Protein AF-0000000080245138 (afdb_homodimer)

Organism: Ramazzottius varieornatus (NCBI:txid947166)

Secondary structure (DSSP, 8-state):
------------------------------------------GGGGGGTTTTSSSPPEEEEEESTTT--HHHHTTTS--HHHHHHHHS-TT-EEEE---TT--HHHIIIIIGGGS-TT--EEEEE--HHHHHHTGGGGG---SSHHHHHHHHHHHHHHHHHHHHHHHHHHHTT---EEEEPPPPP---SSHHHHHHHHHHHHHHHHHHHHHHHTT--EE-HHHH--SGGGBSSSSSB-HHHHHHHHHHHHHHHHH--TTS--EEEE-/------------------------------------------GGGGGG-STTSSSPPEEEEEESTTT--HHHHTTTS--HHHHHHHHS-TT-EEEE---TT--HHHIIIIIGGGS-TT--EEEEE--HHHHHHTGGGGG---SSHHHHHHHHHHHHHHHHHHHHHHHHHHHTT---EEEEPPPPP---SSHHHHHHHHHHHHHHHHHHHHHHHTT--EE-HHHH--SGGGBSSSSSB-HHHHHHHHHHHHHHHHH--TTS--EEEE-

Structure (mmCIF, N/CA/C/O backbone):
data_AF-0000000080245138-model_v1
#
loop_
_entity.id
_entity.type
_entity.pdbx_description
1 polymer 'SGNH hydrolase-type esterase domain-containing protein'
#
loop_
_atom_site.group_PDB
_atom_site.id
_atom_site.type_symbol
_atom_site.label_atom_id
_atom_site.label_alt_id
_atom_site.label_comp_id
_atom_site.label_asym_id
_atom_site.label_entity_id
_atom_site.label_seq_id
_atom_site.pdbx_PDB_ins_code
_atom_site.Cartn_x
_atom_site.Cartn_y
_atom_site.Cartn_z
_atom_site.occupancy
_atom_site.B_iso_or_equiv
_atom_site.auth_seq_id
_atom_site.auth_comp_id
_atom_site.auth_asym_id
_atom_site.auth_atom_id
_atom_site.pdbx_PDB_model_num
ATOM 1 N N . MET A 1 1 ? -32.469 34.062 35 1 19.59 1 MET A N 1
ATOM 2 C CA . MET A 1 1 ? -31.266 34.656 35.562 1 19.59 1 MET A CA 1
ATOM 3 C C . MET A 1 1 ? -30.25 33.594 35.969 1 19.59 1 MET A C 1
ATOM 5 O O . MET A 1 1 ? -30.578 32.406 36.062 1 19.59 1 MET A O 1
ATOM 9 N N . ARG A 1 2 ? -29.219 33.875 36.938 1 19.61 2 ARG A N 1
ATOM 10 C CA . ARG A 1 2 ? -27.766 33.938 37.125 1 19.61 2 ARG A CA 1
ATOM 11 C C . ARG A 1 2 ? -27.25 32.656 37.781 1 19.61 2 ARG A C 1
ATOM 13 O O . ARG A 1 2 ? -26.078 32.312 37.625 1 19.61 2 ARG A O 1
ATOM 20 N N . THR A 1 3 ? -27.859 32.188 38.906 1 22.11 3 THR A N 1
ATOM 21 C CA . THR A 1 3 ? -26.969 31.906 40.031 1 22.11 3 THR A CA 1
ATOM 22 C C . THR A 1 3 ? -26.234 30.578 39.844 1 22.11 3 THR A C 1
ATOM 24 O O . THR A 1 3 ? -26.859 29.516 39.812 1 22.11 3 THR A O 1
ATOM 27 N N . ILE A 1 4 ? -24.984 30.641 39.281 1 21.23 4 ILE A N 1
ATOM 28 C CA . ILE A 1 4 ? -23.953 29.734 38.812 1 21.23 4 ILE A CA 1
ATOM 29 C C . ILE A 1 4 ? -23.531 28.766 39.906 1 21.23 4 ILE A C 1
ATOM 31 O O . ILE A 1 4 ? -23.469 27.562 39.688 1 21.23 4 ILE A O 1
ATOM 35 N N . VAL A 1 5 ? -22.984 29.312 41.062 1 19.42 5 VAL A N 1
ATOM 36 C CA . VAL A 1 5 ? -21.562 29.062 41.312 1 19.42 5 VAL A CA 1
ATOM 37 C C . VAL A 1 5 ? -21.375 27.641 41.844 1 19.42 5 VAL A C 1
ATOM 39 O O . VAL A 1 5 ? -20.609 26.859 41.312 1 19.42 5 VAL A O 1
ATOM 42 N N . THR A 1 6 ? -20.859 27.453 43.125 1 18.84 6 THR A N 1
ATOM 43 C CA . THR A 1 6 ? -19.5 27.297 43.656 1 18.84 6 THR A CA 1
ATOM 44 C C . THR A 1 6 ? -19.312 25.906 44.25 1 18.84 6 THR A C 1
ATOM 46 O O . THR A 1 6 ? -18.188 25.422 44.375 1 18.84 6 THR A O 1
ATOM 49 N N . LEU A 1 7 ? -20.359 25.141 44.812 1 22.25 7 LEU A N 1
ATOM 50 C CA . LEU A 1 7 ? -19.984 24.547 46.094 1 22.25 7 LEU A CA 1
ATOM 51 C C . LEU A 1 7 ? -19.141 23.281 45.875 1 22.25 7 LEU A C 1
ATOM 53 O O . LEU A 1 7 ? -19.641 22.266 45.406 1 22.25 7 LEU A O 1
ATOM 57 N N . VAL A 1 8 ? -17.828 23.469 45.219 1 21.75 8 VAL A N 1
ATOM 58 C CA . VAL A 1 8 ? -16.859 22.438 44.906 1 21.75 8 VAL A CA 1
ATOM 59 C C . VAL A 1 8 ? -16.469 21.703 46.188 1 21.75 8 VAL A C 1
ATOM 61 O O . VAL A 1 8 ? -15.922 22.297 47.125 1 21.75 8 VAL A O 1
ATOM 64 N N . SER A 1 9 ? -17.328 20.828 46.719 1 19.53 9 SER A N 1
ATOM 65 C CA . SER A 1 9 ? -17.141 20.078 47.969 1 19.53 9 SER A CA 1
ATOM 66 C C . SER A 1 9 ? -15.797 19.359 47.969 1 19.53 9 SER A C 1
ATOM 68 O O . SER A 1 9 ? -15.32 18.906 46.938 1 19.53 9 SER A O 1
ATOM 70 N N . SER A 1 10 ? -14.82 19.609 48.938 1 21.27 10 SER A N 1
ATOM 71 C CA . SER A 1 10 ? -13.508 19.375 49.531 1 21.27 10 SER A CA 1
ATOM 72 C C . SER A 1 10 ? -13.242 17.875 49.719 1 21.27 10 SER A C 1
ATOM 74 O O . SER A 1 10 ? -13.664 17.297 50.719 1 21.27 10 SER A O 1
ATOM 76 N N . ILE A 1 11 ? -13.641 16.906 48.781 1 20.81 11 ILE A N 1
ATOM 77 C CA . ILE A 1 11 ? -13.5 15.547 49.281 1 20.81 11 ILE A CA 1
ATOM 78 C C . ILE A 1 11 ? -12.023 15.25 49.531 1 20.81 11 ILE A C 1
ATOM 80 O O . ILE A 1 11 ? -11.203 15.305 48.594 1 20.81 11 ILE A O 1
ATOM 84 N N . THR A 1 12 ? -11.422 15.492 50.719 1 19.28 12 THR A N 1
ATOM 85 C CA . THR A 1 12 ? -10.125 15.328 51.34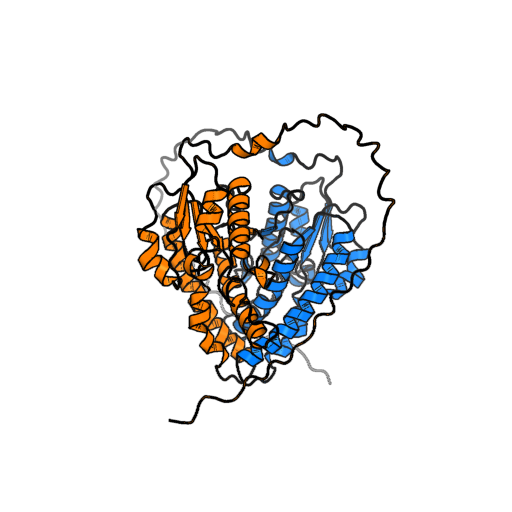4 1 19.28 12 THR A CA 1
ATOM 86 C C . THR A 1 12 ? -9.617 13.898 51.188 1 19.28 12 THR A C 1
ATOM 88 O O . THR A 1 12 ? -10.141 12.977 51.844 1 19.28 12 THR A O 1
ATOM 91 N N . ILE A 1 13 ? -9.664 13.25 50 1 20.11 13 ILE A N 1
ATOM 92 C CA . ILE A 1 13 ? -9.242 11.859 50.094 1 20.11 13 ILE A CA 1
ATOM 93 C C . ILE A 1 13 ? -7.797 11.789 50.594 1 20.11 13 ILE A C 1
ATOM 95 O O . ILE A 1 13 ? -6.898 12.359 49.969 1 20.11 13 ILE A O 1
ATOM 99 N N . THR A 1 14 ? -7.531 11.617 51.875 1 19.17 14 THR A N 1
ATOM 100 C CA . THR A 1 14 ? -6.324 11.422 52.688 1 19.17 14 THR A CA 1
ATOM 101 C C . THR A 1 14 ? -5.445 10.328 52.062 1 19.17 14 THR A C 1
ATOM 103 O O . THR A 1 14 ? -5.887 9.188 51.906 1 19.17 14 THR A O 1
ATOM 106 N N . ILE A 1 15 ? -4.418 10.719 51.281 1 20.3 15 ILE A N 1
ATOM 107 C CA . ILE A 1 15 ? -3.303 10.094 50.594 1 20.3 15 ILE A CA 1
ATOM 108 C C . ILE A 1 15 ? -2.422 9.344 51.562 1 20.3 15 ILE A C 1
ATOM 110 O O . ILE A 1 15 ? -1.829 9.945 52.469 1 20.3 15 ILE A O 1
ATOM 114 N N . ILE A 1 16 ? -2.9 8.164 52.062 1 18.8 16 ILE A N 1
ATOM 115 C CA . ILE A 1 16 ? -2.123 7.438 53.062 1 18.8 16 ILE A CA 1
ATOM 116 C C . ILE A 1 16 ? -0.726 7.148 52.531 1 18.8 16 ILE A C 1
ATOM 118 O O . ILE A 1 16 ? -0.581 6.52 51.469 1 18.8 16 ILE A O 1
ATOM 122 N N . LEU A 1 17 ? 0.324 7.871 52.906 1 19.7 17 LEU A N 1
ATOM 123 C CA . LEU A 1 17 ? 1.759 8.016 52.688 1 19.7 17 LEU A CA 1
ATOM 124 C C . LEU A 1 17 ? 2.502 6.75 53.094 1 19.7 17 LEU A C 1
ATOM 126 O O . LEU A 1 17 ? 3.732 6.695 53.031 1 19.7 17 LEU A O 1
ATOM 130 N N . SER A 1 18 ? 1.787 5.633 53.531 1 18.62 18 SER A N 1
ATOM 131 C CA . SER A 1 18 ? 2.652 4.941 54.469 1 18.62 18 SER A CA 1
ATOM 132 C C . SER A 1 18 ? 3.986 4.566 53.844 1 18.62 18 SER A C 1
ATOM 134 O O . SER A 1 18 ? 4.062 4.367 52.625 1 18.62 18 SER A O 1
ATOM 136 N N . ALA A 1 19 ? 5.133 4.57 54.625 1 20.2 19 ALA A N 1
ATOM 137 C CA . ALA A 1 19 ? 6.566 4.645 54.906 1 20.2 19 ALA A CA 1
ATOM 138 C C . ALA A 1 19 ? 7.254 3.322 54.562 1 20.2 19 ALA A C 1
ATOM 140 O O . ALA A 1 19 ? 8.43 3.125 54.906 1 20.2 19 ALA A O 1
ATOM 141 N N . PHE A 1 20 ? 6.699 2.461 53.656 1 19.83 20 PHE A N 1
ATOM 142 C CA . PHE A 1 20 ? 7.34 1.179 53.938 1 19.83 20 PHE A CA 1
ATOM 143 C C . PHE A 1 20 ? 8.836 1.256 53.656 1 19.83 20 PHE A C 1
ATOM 145 O O . PHE A 1 20 ? 9.266 1.606 52.562 1 19.83 20 PHE A O 1
ATOM 152 N N . ARG A 1 21 ? 9.688 1.228 54.688 1 17.78 21 ARG A N 1
ATOM 153 C CA . ARG A 1 21 ? 11.086 1.406 55.062 1 17.78 21 ARG A CA 1
ATOM 154 C C . ARG A 1 21 ? 11.969 0.353 54.406 1 17.78 21 ARG A C 1
ATOM 156 O O . ARG A 1 21 ? 13.18 0.529 54.281 1 17.78 21 ARG A O 1
ATOM 163 N N . SER A 1 22 ? 11.477 -0.868 54.094 1 17.98 22 SER A N 1
ATOM 164 C CA . SER A 1 22 ? 12.43 -1.864 54.562 1 17.98 22 SER A CA 1
ATOM 165 C C . SER A 1 22 ? 13.727 -1.805 53.75 1 17.98 22 SER A C 1
ATOM 167 O O . SER A 1 22 ? 13.742 -1.293 52.625 1 17.98 22 SER A O 1
ATOM 169 N N . SER A 1 23 ? 14.828 -2.686 54.156 1 18.06 23 SER A N 1
ATOM 170 C CA . SER A 1 23 ? 16.234 -2.812 54.531 1 18.06 23 SER A CA 1
ATOM 171 C C . SER A 1 23 ? 17.094 -3.043 53.281 1 18.06 23 SER A C 1
ATOM 173 O O . SER A 1 23 ? 16.734 -2.627 52.188 1 18.06 23 SER A O 1
ATOM 175 N N . ASN A 1 24 ? 17.922 -4.133 53.281 1 17.55 24 ASN A N 1
ATOM 176 C CA . ASN A 1 24 ? 19.359 -4.309 53.438 1 17.55 24 ASN A CA 1
ATOM 177 C C . ASN A 1 24 ? 20.062 -4.52 52.094 1 17.55 24 ASN A C 1
ATOM 179 O O . ASN A 1 24 ? 21.078 -3.885 51.812 1 17.55 24 ASN A O 1
ATOM 183 N N . MET A 1 25 ? 19.766 -5.688 51.5 1 18.56 25 MET A N 1
ATOM 184 C CA . MET A 1 25 ? 20.922 -6.574 51.344 1 18.56 25 MET A CA 1
ATOM 185 C C . MET A 1 25 ? 21.672 -6.305 50.062 1 18.56 25 MET A C 1
ATOM 187 O O . MET A 1 25 ? 22.859 -6.617 49.938 1 18.56 25 MET A O 1
ATOM 191 N N . LEU A 1 26 ? 20.938 -6.047 48.906 1 19.42 26 LEU A N 1
ATOM 192 C CA . LEU A 1 26 ? 21.531 -6.852 47.844 1 19.42 26 LEU A CA 1
ATOM 193 C C . LEU A 1 26 ? 22.766 -6.168 47.25 1 19.42 26 LEU A C 1
ATOM 195 O O . LEU A 1 26 ? 22.656 -5.176 46.531 1 19.42 26 LEU A O 1
ATOM 199 N N . LYS A 1 27 ? 23.75 -5.957 48.031 1 17.91 27 LYS A N 1
ATOM 200 C CA . LYS A 1 27 ? 24.906 -5.168 47.656 1 17.91 27 LYS A CA 1
ATOM 201 C C . LYS A 1 27 ? 25.594 -5.754 46.438 1 17.91 27 LYS A C 1
ATOM 203 O O . LYS A 1 27 ? 26.328 -5.055 45.719 1 17.91 27 LYS A O 1
ATOM 208 N N . GLY A 1 28 ? 25.594 -7.043 46.344 1 18.8 28 GLY A N 1
ATOM 209 C CA . GLY A 1 28 ? 26.953 -7.5 46.125 1 18.8 28 GLY A CA 1
ATOM 210 C C . GLY A 1 28 ? 27.469 -7.191 44.75 1 18.8 28 GLY A C 1
ATOM 211 O O . GLY A 1 28 ? 28.641 -6.848 44.562 1 18.8 28 GLY A O 1
ATOM 212 N N . LEU A 1 29 ? 26.672 -7.621 43.688 1 20.09 29 LEU A N 1
ATOM 213 C CA . LEU A 1 29 ? 27.453 -8.297 42.656 1 20.09 29 LEU A CA 1
ATOM 214 C C . LEU A 1 29 ? 28.094 -7.285 41.719 1 20.09 29 LEU A C 1
ATOM 216 O O . LEU A 1 29 ? 27.422 -6.734 40.844 1 20.09 29 LEU A O 1
ATOM 220 N N . ALA A 1 30 ? 28.859 -6.406 42.219 1 18.89 30 ALA A N 1
ATOM 221 C CA . ALA A 1 30 ? 29.438 -5.281 41.469 1 18.89 30 ALA A CA 1
ATOM 222 C C . ALA A 1 30 ? 30.328 -5.762 40.344 1 18.89 30 ALA A C 1
ATOM 224 O O . ALA A 1 30 ? 30.812 -4.961 39.531 1 18.89 30 ALA A O 1
ATOM 225 N N . SER A 1 31 ? 30.781 -6.949 40.5 1 19.58 31 SER A N 1
ATOM 226 C CA . SER A 1 31 ? 32.188 -6.914 40.156 1 19.58 31 SER A CA 1
ATOM 227 C C . SER A 1 31 ? 32.375 -6.52 38.688 1 19.58 31 SER A C 1
ATOM 229 O O . SER A 1 31 ? 33.219 -5.664 38.375 1 19.58 31 SER A O 1
ATOM 231 N N . LEU A 1 32 ? 32.281 -7.457 37.719 1 22.02 32 LEU A N 1
ATOM 232 C CA . LEU A 1 32 ? 33.375 -7.773 36.812 1 22.02 32 LEU A CA 1
ATOM 233 C C . LEU A 1 32 ? 33.219 -7.023 35.5 1 22.02 32 LEU A C 1
ATOM 235 O O . LEU A 1 32 ? 32.906 -7.621 34.469 1 22.02 32 LEU A O 1
ATOM 239 N N . ILE A 1 33 ? 32.656 -5.867 35.469 1 21.66 33 ILE A N 1
ATOM 240 C CA . ILE A 1 33 ? 32.344 -5.445 34.125 1 21.66 33 ILE A CA 1
ATOM 241 C C . ILE A 1 33 ? 33.625 -5.152 33.344 1 21.66 33 ILE A C 1
ATOM 243 O O . ILE A 1 33 ? 34.406 -4.27 33.75 1 21.66 33 ILE A O 1
ATOM 247 N N . PRO A 1 34 ? 34.094 -6.16 32.531 1 21.94 34 PRO A N 1
ATOM 248 C CA . PRO A 1 34 ? 35.375 -5.883 31.859 1 21.94 34 PRO A CA 1
ATOM 249 C C . PRO A 1 34 ? 35.281 -4.684 30.922 1 21.94 34 PRO A C 1
ATOM 251 O O . PRO A 1 34 ? 34.188 -4.336 30.453 1 21.94 34 PRO A O 1
ATOM 254 N N . ASN A 1 35 ? 36.312 -3.793 30.906 1 20.62 35 ASN A N 1
ATOM 255 C CA . ASN A 1 35 ? 36.625 -2.537 30.234 1 20.62 35 ASN A CA 1
ATOM 256 C C . ASN A 1 35 ? 36.656 -2.709 28.719 1 20.62 35 ASN A C 1
ATOM 258 O O . ASN A 1 35 ? 37.594 -3.256 28.156 1 20.62 35 ASN A O 1
ATOM 262 N N . ALA A 1 36 ? 35.688 -3.379 27.984 1 23.5 36 ALA A N 1
ATOM 263 C CA . ALA A 1 36 ? 35.969 -3.514 26.547 1 23.5 36 ALA A CA 1
ATOM 264 C C . ALA A 1 36 ? 36.219 -2.15 25.906 1 23.5 36 ALA A C 1
ATOM 266 O O . ALA A 1 36 ? 35.5 -1.186 26.188 1 23.5 36 ALA A O 1
ATOM 267 N N . SER A 1 37 ? 37.344 -2.025 25.234 1 21.59 37 SER A N 1
ATOM 268 C CA . SER A 1 37 ? 38.156 -0.998 24.578 1 21.59 37 SER A CA 1
ATOM 269 C C . SER A 1 37 ? 37.344 -0.232 23.547 1 21.59 37 SER A C 1
ATOM 271 O O . SER A 1 37 ? 36.312 -0.717 23.078 1 21.59 37 SER A O 1
ATOM 273 N N . LYS A 1 38 ? 37.875 0.978 23.047 1 23.06 38 LYS A N 1
ATOM 274 C CA . LYS A 1 38 ? 37.625 2.203 22.297 1 23.06 38 LYS A CA 1
ATOM 275 C C . LYS A 1 38 ? 37.344 1.9 20.828 1 23.06 38 LYS A C 1
ATOM 277 O O . LYS A 1 38 ? 38.281 1.608 20.078 1 23.06 38 LYS A O 1
ATOM 282 N N . THR A 1 39 ? 36.312 1.089 20.422 1 23.36 39 THR A N 1
ATOM 283 C CA . THR A 1 39 ? 36.219 0.961 18.969 1 23.36 39 THR A CA 1
ATOM 284 C C . THR A 1 39 ? 35.969 2.324 18.312 1 23.36 39 THR A C 1
ATOM 286 O O . THR A 1 39 ? 35.188 3.129 18.828 1 23.36 39 THR A O 1
ATOM 289 N N . SER A 1 40 ? 36.781 2.713 17.234 1 23.88 40 SER A N 1
ATOM 290 C CA . SER A 1 40 ? 36.969 3.865 16.359 1 23.88 40 SER A CA 1
ATOM 291 C C . SER A 1 40 ? 35.719 4.219 15.594 1 23.88 40 SER A C 1
ATOM 293 O O . SER A 1 40 ? 35.062 3.34 15.039 1 23.88 40 SER A O 1
ATOM 295 N N . ARG A 1 41 ? 35.156 5.449 15.898 1 28.91 41 ARG A N 1
ATOM 296 C CA . ARG A 1 41 ? 34.031 6.207 15.352 1 28.91 41 ARG A CA 1
ATOM 297 C C . ARG A 1 41 ? 34.25 6.5 13.867 1 28.91 41 ARG A C 1
ATOM 299 O O . ARG A 1 41 ? 34.406 7.66 13.477 1 28.91 41 ARG A O 1
ATOM 306 N N . SER A 1 42 ? 35.031 5.715 13.062 1 24.83 42 SER A N 1
ATOM 307 C CA . SER A 1 42 ? 35.406 6.391 11.828 1 24.83 42 SER A CA 1
ATOM 308 C C . SER A 1 42 ? 34.188 6.629 10.922 1 24.83 42 SER A C 1
ATOM 310 O O . SER A 1 42 ? 34.062 7.707 10.352 1 24.83 42 SER A O 1
ATOM 312 N N . SER A 1 43 ? 33.438 5.613 10.328 1 27.56 43 SER A N 1
ATOM 313 C CA . SER A 1 43 ? 33.125 5.688 8.906 1 27.56 43 SER A CA 1
ATOM 314 C C . SER A 1 43 ? 31.812 6.457 8.688 1 27.56 43 SER A C 1
ATOM 316 O O . SER A 1 43 ? 31.219 6.375 7.609 1 27.56 43 SER A O 1
ATOM 318 N N . VAL A 1 44 ? 31.172 7.031 9.672 1 30.81 44 VAL A N 1
ATOM 319 C CA . VAL A 1 44 ? 29.797 7.406 9.352 1 30.81 44 VAL A CA 1
ATOM 320 C C . VAL A 1 44 ? 29.797 8.617 8.422 1 30.81 44 VAL A C 1
ATOM 322 O O . VAL A 1 44 ? 28.75 9.227 8.188 1 30.81 44 VAL A O 1
ATOM 325 N N . ASP A 1 45 ? 30.953 9.203 8.055 1 26.77 45 ASP A N 1
ATOM 326 C CA . ASP A 1 45 ? 30.891 10.469 7.336 1 26.77 45 ASP A CA 1
ATOM 327 C C . ASP A 1 45 ? 30.328 10.289 5.934 1 26.77 45 ASP A C 1
ATOM 329 O O . ASP A 1 45 ? 30.438 11.18 5.09 1 26.77 45 ASP A O 1
ATOM 333 N N . ALA A 1 46 ? 30.062 9.07 5.332 1 30.38 46 ALA A N 1
ATOM 334 C CA . ALA A 1 46 ? 29.922 9.016 3.881 1 30.38 46 ALA A CA 1
ATOM 335 C C . ALA A 1 46 ? 28.641 9.711 3.43 1 30.38 46 ALA A C 1
ATOM 337 O O . ALA A 1 46 ? 28.516 10.086 2.262 1 30.38 46 ALA A O 1
ATOM 338 N N . ALA A 1 47 ? 27.562 9.492 4.164 1 33.16 47 ALA A N 1
ATOM 339 C CA . ALA A 1 47 ? 26.312 9.703 3.449 1 33.16 47 ALA A CA 1
ATOM 340 C C . ALA A 1 47 ? 26.078 11.188 3.189 1 33.16 47 ALA A C 1
ATOM 342 O O . ALA A 1 47 ? 24.953 11.594 2.855 1 33.16 47 ALA A O 1
ATOM 343 N N . MET A 1 48 ? 26.969 12.039 3.746 1 35.31 48 MET A N 1
ATOM 344 C CA . MET A 1 48 ? 26.672 13.453 3.537 1 35.31 48 MET A CA 1
ATOM 345 C C . MET A 1 48 ? 26.734 13.805 2.055 1 35.31 48 MET A C 1
ATOM 347 O O . MET A 1 48 ? 26.906 14.969 1.7 1 35.31 48 MET A O 1
ATOM 351 N N . SER A 1 49 ? 26.953 12.805 1.191 1 36.38 49 SER A N 1
ATOM 352 C CA . SER A 1 49 ? 27.484 13.266 -0.089 1 36.38 49 SER A CA 1
ATOM 353 C C . SER A 1 49 ? 26.5 14.195 -0.788 1 36.38 49 SER A C 1
ATOM 355 O O . SER A 1 49 ? 26.891 15.125 -1.486 1 36.38 49 SER A O 1
ATOM 357 N N . HIS A 1 50 ? 25.203 13.609 -1.043 1 40.25 50 HIS A N 1
ATOM 358 C CA . HIS A 1 50 ? 24.656 14.109 -2.305 1 40.25 50 HIS A CA 1
ATOM 359 C C . HIS A 1 50 ? 24.25 15.57 -2.188 1 40.25 50 HIS A C 1
ATOM 361 O O . HIS A 1 50 ? 23.531 16.094 -3.055 1 40.25 50 HIS A O 1
ATOM 367 N N . THR A 1 51 ? 24.141 16.156 -0.958 1 42.41 51 THR A N 1
ATOM 368 C CA . THR A 1 51 ? 23.797 17.562 -1.178 1 42.41 51 THR A CA 1
ATOM 369 C C . THR A 1 51 ? 24.922 18.281 -1.918 1 42.41 51 THR A C 1
ATOM 371 O O . THR A 1 51 ? 25.875 18.781 -1.295 1 42.41 51 THR A O 1
ATOM 374 N N . THR A 1 52 ? 25.438 17.703 -2.857 1 39.97 52 THR A N 1
ATOM 375 C CA . THR A 1 52 ? 26.516 18.484 -3.467 1 39.97 52 THR A CA 1
ATOM 376 C C . THR A 1 52 ? 26.078 19.938 -3.635 1 39.97 52 THR A C 1
ATOM 378 O O . THR A 1 52 ? 26.922 20.828 -3.832 1 39.97 52 THR A O 1
ATOM 381 N N . SER A 1 53 ? 24.75 20.25 -4.355 1 46.78 53 SER A N 1
ATOM 382 C CA . SER A 1 53 ? 24.703 21.672 -4.711 1 46.78 53 SER A CA 1
ATOM 383 C C . SER A 1 53 ? 24.656 22.547 -3.465 1 46.78 53 SER A C 1
ATOM 385 O O . SER A 1 53 ? 24.141 22.125 -2.424 1 46.78 53 SER A O 1
ATOM 387 N N . GLY A 1 54 ? 25.594 23.391 -3.264 1 60.81 54 GLY A N 1
ATOM 388 C CA . GLY A 1 54 ? 25.859 24.453 -2.301 1 60.81 54 GLY A CA 1
ATOM 389 C C . GLY A 1 54 ? 24.594 25.047 -1.713 1 60.81 54 GLY A C 1
ATOM 390 O O . GLY A 1 54 ? 24.656 25.953 -0.88 1 60.81 54 GLY A O 1
ATOM 391 N N . GLN A 1 55 ? 23.406 24.672 -2.266 1 73.69 55 GLN A N 1
ATOM 392 C CA . GLN A 1 55 ? 22.25 25.391 -1.759 1 73.69 55 GLN A CA 1
ATOM 393 C C . GLN A 1 55 ? 21.75 24.797 -0.446 1 73.69 55 GLN A C 1
ATOM 395 O O . GLN A 1 55 ? 21.75 23.578 -0.276 1 73.69 55 GLN A O 1
ATOM 400 N N . PRO A 1 56 ? 21.359 25.594 0.438 1 91.75 56 PRO A N 1
ATOM 401 C CA . PRO A 1 56 ? 20.859 25.172 1.744 1 91.75 56 PRO A CA 1
ATOM 402 C C . PRO A 1 56 ? 19.547 24.391 1.645 1 91.75 56 PRO A C 1
ATOM 404 O O . PRO A 1 56 ? 18.719 24.672 0.777 1 91.75 56 PRO A O 1
ATOM 407 N N . VAL A 1 57 ? 19.391 23.328 2.402 1 98 57 VAL A N 1
ATOM 408 C CA . VAL A 1 57 ? 18.188 22.484 2.449 1 98 57 VAL A CA 1
ATOM 409 C C . VAL A 1 57 ? 17.047 23.25 3.123 1 98 57 VAL A C 1
ATOM 411 O O . VAL A 1 57 ? 17.25 23.859 4.176 1 98 57 VAL A O 1
ATOM 414 N N . HIS A 1 58 ? 15.867 23.297 2.469 1 98.81 58 HIS A N 1
ATOM 415 C CA . HIS A 1 58 ? 14.648 23.891 3.018 1 98.81 58 HIS A CA 1
ATOM 416 C C . HIS A 1 58 ? 13.469 22.938 2.881 1 98.81 58 HIS A C 1
ATOM 418 O O . HIS A 1 58 ? 12.906 22.781 1.793 1 98.81 58 HIS A O 1
ATOM 424 N N . ILE A 1 59 ? 13.047 22.312 4.043 1 98.88 59 ILE A N 1
ATOM 425 C CA . ILE A 1 59 ? 11.945 21.359 4.094 1 98.88 59 ILE A CA 1
ATOM 426 C C . ILE A 1 59 ? 10.633 22.109 4.32 1 98.88 59 ILE A C 1
ATOM 428 O O . ILE A 1 59 ? 10.523 22.922 5.234 1 98.88 59 ILE A O 1
ATOM 432 N N . VAL A 1 60 ? 9.648 21.797 3.463 1 98.94 60 VAL A N 1
ATOM 433 C CA . VAL A 1 60 ? 8.344 22.422 3.615 1 98.94 60 VAL A CA 1
ATOM 434 C C . VAL A 1 60 ? 7.281 21.359 3.893 1 98.94 60 VAL A C 1
ATOM 436 O O . VAL A 1 60 ? 7.16 20.391 3.152 1 98.94 60 VAL A O 1
ATOM 439 N N . LEU A 1 61 ? 6.492 21.578 4.984 1 98.94 61 LEU A N 1
ATOM 440 C CA . LEU A 1 61 ? 5.387 20.703 5.367 1 98.94 61 LEU A CA 1
ATOM 441 C C . LEU A 1 61 ? 4.062 21.234 4.828 1 98.94 61 LEU A C 1
ATOM 443 O O . LEU A 1 61 ? 3.648 22.344 5.172 1 98.94 61 LEU A O 1
ATOM 447 N N . VAL A 1 62 ? 3.422 20.422 3.963 1 98.94 62 VAL A N 1
ATOM 448 C CA . VAL A 1 62 ? 2.178 20.781 3.291 1 98.94 62 VAL A CA 1
ATOM 449 C C . VAL A 1 62 ? 1.069 19.828 3.705 1 98.94 62 VAL A C 1
ATOM 451 O O . VAL A 1 62 ? 1.306 18.625 3.854 1 98.94 62 VAL A O 1
ATOM 454 N N . GLY A 1 63 ? -0.092 20.328 3.908 1 98.88 63 GLY A N 1
ATOM 455 C CA . GLY A 1 63 ? -1.179 19.422 4.234 1 98.88 63 GLY A CA 1
ATOM 456 C C . GLY A 1 63 ? -2.1 19.953 5.312 1 98.88 63 GLY A C 1
ATOM 457 O O . GLY A 1 63 ? -2.588 21.078 5.219 1 98.88 63 GLY A O 1
ATOM 458 N N . ASP A 1 64 ? -2.359 19.172 6.324 1 98.88 64 ASP A N 1
ATOM 459 C CA . ASP A 1 64 ? -3.416 19.484 7.277 1 98.88 64 ASP A CA 1
ATOM 460 C C . ASP A 1 64 ? -2.904 19.391 8.711 1 98.88 64 ASP A C 1
ATOM 462 O O . ASP A 1 64 ? -1.753 19.734 8.992 1 98.88 64 ASP A O 1
ATOM 466 N N . SER A 1 65 ? -3.748 19.047 9.648 1 98.75 65 SER A N 1
ATOM 467 C CA . SER A 1 65 ? -3.449 19.078 11.078 1 98.75 65 SER A CA 1
ATOM 468 C C . SER A 1 65 ? -2.402 18.031 11.445 1 98.75 65 SER A C 1
ATOM 470 O O . SER A 1 65 ? -1.836 18.078 12.539 1 98.75 65 SER A O 1
ATOM 472 N N . ILE A 1 66 ? -2.123 17.094 10.578 1 98.88 66 ILE A N 1
ATOM 473 C CA . ILE A 1 66 ? -1.075 16.125 10.859 1 98.88 66 ILE A CA 1
ATOM 474 C C . ILE A 1 66 ? 0.253 16.844 11.078 1 98.88 66 ILE A C 1
ATOM 476 O O . ILE A 1 66 ? 1.03 16.469 11.961 1 98.88 66 ILE A O 1
ATOM 480 N N . PHE A 1 67 ? 0.438 17.891 10.258 1 98.94 67 PHE A N 1
ATOM 481 C CA . PHE A 1 67 ? 1.633 18.703 10.406 1 98.94 67 PHE A CA 1
ATOM 482 C C . PHE A 1 67 ? 1.336 19.953 11.234 1 98.94 67 PHE A C 1
ATOM 484 O O . PHE A 1 67 ? 2.148 20.359 12.07 1 98.94 67 PHE A O 1
ATOM 491 N N . ASP A 1 68 ? 0.165 20.547 11.016 1 98.75 68 ASP A N 1
ATOM 492 C CA . ASP A 1 68 ? -0.257 21.734 11.766 1 98.75 68 ASP A CA 1
ATOM 493 C C . ASP A 1 68 ? -1.011 21.328 13.039 1 98.75 68 ASP A C 1
ATOM 495 O O . ASP A 1 68 ? -2.209 21.594 13.156 1 98.75 68 ASP A O 1
ATOM 499 N N . ASN A 1 69 ? -0.244 20.797 14.055 1 98.69 69 ASN A N 1
ATOM 500 C CA . ASN A 1 69 ? -0.905 20.156 15.188 1 98.69 69 ASN A CA 1
ATOM 501 C C . ASN A 1 69 ? -0.657 20.922 16.484 1 98.69 69 ASN A C 1
ATOM 503 O O . ASN A 1 69 ? -0.839 20.391 17.578 1 98.69 69 ASN A O 1
ATOM 507 N N . GLU A 1 70 ? -0.19 22.188 16.438 1 98 70 GLU A N 1
ATOM 508 C CA . GLU A 1 70 ? 0.189 22.938 17.625 1 98 70 GLU A CA 1
ATOM 509 C C . GLU A 1 70 ? -0.97 23.047 18.609 1 98 70 GLU A C 1
ATOM 511 O O . GLU A 1 70 ? -0.788 22.844 19.812 1 98 70 GLU A O 1
ATOM 516 N N . VAL A 1 71 ? -2.146 23.281 18.156 1 97.81 71 VAL A N 1
ATOM 517 C CA . VAL A 1 71 ? -3.283 23.547 19.031 1 97.81 71 VAL A CA 1
ATOM 518 C C . VAL A 1 71 ? -3.645 22.266 19.797 1 97.81 71 VAL A C 1
ATOM 520 O O . VAL A 1 71 ? -4.234 22.328 20.875 1 97.81 71 VAL A O 1
ATOM 523 N N . TYR A 1 72 ? -3.24 21.172 19.312 1 98.19 72 TYR A N 1
ATOM 524 C CA . TYR A 1 72 ? -3.699 19.922 19.906 1 98.19 72 TYR A CA 1
ATOM 525 C C . TYR A 1 72 ? -2.717 19.406 20.953 1 98.19 72 TYR A C 1
ATOM 527 O O . TYR A 1 72 ? -3.07 18.578 21.797 1 98.19 72 TYR A O 1
ATOM 535 N N . VAL A 1 73 ? -1.493 19.797 20.859 1 97.81 73 VAL A N 1
ATOM 536 C CA . VAL A 1 73 ? -0.5 19.328 21.828 1 97.81 73 VAL A CA 1
ATOM 537 C C . VAL A 1 73 ? -0.435 20.266 23.016 1 97.81 73 VAL A C 1
ATOM 539 O O . VAL A 1 73 ? 0.129 19.922 24.062 1 97.81 73 VAL A O 1
ATOM 542 N N . GLY A 1 74 ? -1.002 21.391 22.953 1 92.5 74 GLY A N 1
ATOM 543 C CA . GLY A 1 74 ? -1.068 22.312 24.078 1 92.5 74 GLY A CA 1
ATOM 544 C C . GLY A 1 74 ? 0.254 23 24.359 1 92.5 74 GLY A C 1
ATOM 545 O O . GLY A 1 74 ? 1.217 22.844 23.609 1 92.5 74 GLY A O 1
ATOM 546 N N . ARG A 1 75 ? 0.399 23.75 25.438 1 91.19 75 ARG A N 1
ATOM 547 C CA . ARG A 1 75 ? 1.551 24.562 25.797 1 91.19 75 ARG A CA 1
ATOM 548 C C . ARG A 1 75 ? 2.723 23.703 26.234 1 91.19 75 ARG A C 1
ATOM 550 O O . ARG A 1 75 ? 3.883 24.062 26.047 1 91.19 75 ARG A O 1
ATOM 557 N N . SER A 1 76 ? 2.354 22.594 26.797 1 92.5 76 SER A N 1
ATOM 558 C CA . SER A 1 76 ? 3.41 21.75 27.344 1 92.5 76 SER A CA 1
ATOM 559 C C . SER A 1 76 ? 3.91 20.75 26.312 1 92.5 76 SER A C 1
ATOM 561 O O . SER A 1 76 ? 4.91 20.062 26.531 1 92.5 76 SER A O 1
ATOM 563 N N . GLY A 1 77 ? 3.154 20.672 25.219 1 96.88 77 GLY A N 1
ATOM 564 C CA . GLY A 1 77 ? 3.549 19.719 24.203 1 96.88 77 GLY A CA 1
ATOM 565 C C . GLY A 1 77 ? 4.387 20.344 23.094 1 96.88 77 GLY A C 1
ATOM 566 O O . GLY A 1 77 ? 4.695 21.531 23.141 1 96.88 77 GLY A O 1
ATOM 567 N N . LYS A 1 78 ? 4.867 19.5 22.234 1 98.38 78 LYS A N 1
ATOM 568 C CA . LYS A 1 78 ? 5.691 19.938 21.109 1 98.38 78 LYS A CA 1
ATOM 569 C C . LYS A 1 78 ? 5.047 19.578 19.781 1 98.38 78 LYS A C 1
ATOM 571 O O . LYS A 1 78 ? 4.664 18.422 19.562 1 98.38 78 LYS A O 1
ATOM 576 N N . SER A 1 79 ? 4.949 20.562 18.891 1 98.62 79 SER A N 1
ATOM 577 C CA . SER A 1 79 ? 4.328 20.359 17.594 1 98.62 79 SER A CA 1
ATOM 578 C C . SER A 1 79 ? 5.301 19.719 16.594 1 98.62 79 SER A C 1
ATOM 580 O O . SER A 1 79 ? 6.508 19.688 16.859 1 98.62 79 SER A O 1
ATOM 582 N N . VAL A 1 80 ? 4.762 19.25 15.477 1 98.94 80 VAL A N 1
ATOM 583 C CA . VAL A 1 80 ? 5.555 18.578 14.453 1 98.94 80 VAL A CA 1
ATOM 584 C C . VAL A 1 80 ? 6.648 19.516 13.945 1 98.94 80 VAL A C 1
ATOM 586 O O . VAL A 1 80 ? 7.816 19.125 13.859 1 98.94 80 VAL A O 1
ATOM 589 N N . ILE A 1 81 ? 6.281 20.781 13.695 1 98.88 81 ILE A N 1
ATOM 590 C CA . ILE A 1 81 ? 7.258 21.703 13.133 1 98.88 81 ILE A CA 1
ATOM 591 C C . ILE A 1 81 ? 8.344 22 14.164 1 98.88 81 ILE A C 1
ATOM 593 O O . ILE A 1 81 ? 9.516 22.172 13.812 1 98.88 81 ILE A O 1
ATOM 597 N N . LYS A 1 82 ? 8.039 22.047 15.383 1 98.69 82 LYS A N 1
ATOM 598 C CA . LYS A 1 82 ? 9.031 22.25 16.438 1 98.69 82 LYS A CA 1
ATOM 599 C C . LYS A 1 82 ? 9.945 21.047 16.578 1 98.69 82 LYS A C 1
ATOM 601 O O . LYS A 1 82 ? 11.156 21.188 16.734 1 98.69 82 LYS A O 1
ATOM 606 N N . HIS A 1 83 ? 9.32 19.797 16.562 1 98.81 83 HIS A N 1
ATOM 607 C CA . HIS A 1 83 ? 10.148 18.594 16.547 1 98.81 83 HIS A CA 1
ATOM 608 C C . HIS A 1 83 ? 11.148 18.625 15.398 1 98.81 83 HIS A C 1
ATOM 610 O O . HIS A 1 83 ? 12.328 18.312 15.586 1 98.81 83 HIS A O 1
ATOM 616 N N . LEU A 1 84 ? 10.633 19.016 14.211 1 98.88 84 LEU A N 1
ATOM 617 C CA . LEU A 1 84 ? 11.477 18.984 13.023 1 98.88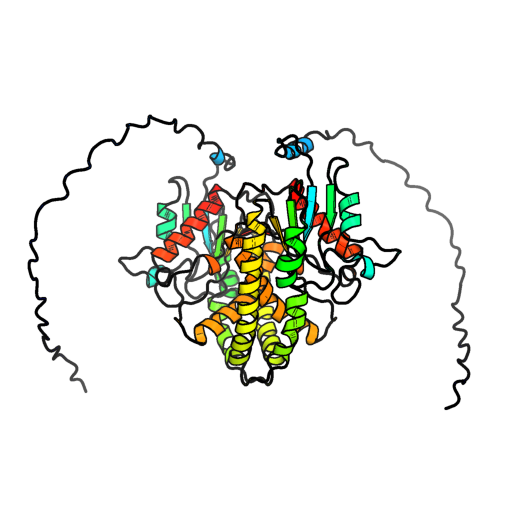 84 LEU A CA 1
ATOM 618 C C . LEU A 1 84 ? 12.617 19.984 13.133 1 98.88 84 LEU A C 1
ATOM 620 O O . LEU A 1 84 ? 13.766 19.672 12.844 1 98.88 84 LEU A O 1
ATOM 624 N N . ASN A 1 85 ? 12.328 21.156 13.602 1 98.5 85 ASN A N 1
ATOM 625 C CA . ASN A 1 85 ? 13.344 22.203 13.758 1 98.5 85 ASN A CA 1
ATOM 626 C C . ASN A 1 85 ? 14.414 21.797 14.766 1 98.5 85 ASN A C 1
ATOM 628 O O . ASN A 1 85 ? 15.57 22.188 14.648 1 98.5 85 ASN A O 1
ATOM 632 N N . ASP A 1 86 ? 14.055 20.984 15.711 1 98.25 86 ASP A N 1
ATOM 633 C CA . ASP A 1 86 ? 15.016 20.484 16.703 1 98.25 86 ASP A CA 1
ATOM 634 C C . ASP A 1 86 ? 15.945 19.438 16.078 1 98.25 86 ASP A C 1
ATOM 636 O O . ASP A 1 86 ? 17.078 19.266 16.547 1 98.25 86 ASP A O 1
ATOM 640 N N . LYS A 1 87 ? 15.516 18.781 15.062 1 98.5 87 LYS A N 1
ATOM 641 C CA . LYS A 1 87 ? 16.234 17.609 14.562 1 98.5 87 LYS A CA 1
ATOM 642 C C . LYS A 1 87 ? 17.094 17.953 13.359 1 98.5 87 LYS A C 1
ATOM 644 O O . LYS A 1 87 ? 18.078 17.281 13.078 1 98.5 87 LYS A O 1
ATOM 649 N N . ILE A 1 88 ? 16.641 19.016 12.648 1 98.31 88 ILE A N 1
ATOM 650 C CA . ILE A 1 88 ? 17.359 19.297 11.406 1 98.31 88 ILE A CA 1
ATOM 651 C C . ILE A 1 88 ? 18.703 19.938 11.719 1 98.31 88 ILE A C 1
ATOM 653 O O . ILE A 1 88 ? 18.859 20.609 12.75 1 98.31 88 ILE A O 1
ATOM 657 N N . PRO A 1 89 ? 19.719 19.75 10.82 1 96.94 89 PRO A N 1
ATOM 658 C CA . PRO A 1 89 ? 20.984 20.484 10.961 1 96.94 89 PRO A CA 1
ATOM 659 C C . PRO A 1 89 ? 20.781 22 10.992 1 96.94 89 PRO A C 1
ATOM 661 O O . PRO A 1 89 ? 19.812 22.516 10.43 1 96.94 89 PRO A O 1
ATOM 664 N N . THR A 1 90 ? 21.703 22.703 11.578 1 95.06 90 THR A N 1
ATOM 665 C CA . THR A 1 90 ? 21.609 24.141 11.812 1 95.06 90 THR A CA 1
ATOM 666 C C . THR A 1 90 ? 21.516 24.891 10.484 1 95.06 90 THR A C 1
ATOM 668 O O . THR A 1 90 ? 20.891 25.953 10.406 1 95.06 90 THR A O 1
ATOM 671 N N . GLU A 1 91 ? 22.078 24.234 9.453 1 95.69 91 GLU A N 1
ATOM 672 C CA . GLU A 1 91 ? 22.125 24.906 8.156 1 95.69 91 GLU A CA 1
ATOM 673 C C . GLU A 1 91 ? 20.828 24.688 7.375 1 95.69 91 GLU A C 1
ATOM 675 O O . GLU A 1 91 ? 20.625 25.281 6.316 1 95.69 91 GLU A O 1
ATOM 680 N N . TRP A 1 92 ? 20 23.812 7.891 1 98.12 92 TRP A N 1
ATOM 681 C CA . TRP A 1 92 ? 18.734 23.516 7.219 1 98.12 92 TRP A CA 1
ATOM 682 C C . TRP A 1 92 ? 17.625 24.422 7.746 1 98.12 92 TRP A C 1
ATOM 684 O O . TRP A 1 92 ? 17.781 25.062 8.789 1 98.12 92 TRP A O 1
ATOM 694 N N . LYS A 1 93 ? 16.609 24.516 6.922 1 98.06 93 LYS A N 1
ATOM 695 C CA . LYS A 1 93 ? 15.391 25.219 7.285 1 98.06 93 LYS A CA 1
ATOM 696 C C . LYS A 1 93 ? 14.172 24.312 7.133 1 98.06 93 LYS A C 1
ATOM 698 O O . LYS A 1 93 ? 14.164 23.406 6.297 1 98.06 93 LYS A O 1
ATOM 703 N N . ALA A 1 94 ? 13.188 24.562 8.008 1 98.81 94 ALA A N 1
ATOM 704 C CA . ALA A 1 94 ? 11.883 23.922 7.867 1 98.81 94 ALA A CA 1
ATOM 705 C C . ALA A 1 94 ? 10.75 24.938 8.031 1 98.81 94 ALA A C 1
ATOM 707 O O . ALA A 1 94 ? 10.805 25.797 8.906 1 98.81 94 ALA A O 1
ATOM 708 N N . SER A 1 95 ? 9.789 24.859 7.102 1 98.75 95 SER A N 1
ATOM 709 C CA . SER A 1 95 ? 8.617 25.734 7.152 1 98.75 95 SER A CA 1
ATOM 710 C C . SER A 1 95 ? 7.324 24.922 7.176 1 98.75 95 SER A C 1
ATOM 712 O O . SER A 1 95 ? 7.246 23.844 6.578 1 98.75 95 SER A O 1
ATOM 714 N N . LEU A 1 96 ? 6.383 25.422 7.922 1 98.88 96 LEU A N 1
ATOM 715 C CA . LEU A 1 96 ? 5.043 24.859 8.008 1 98.88 96 LEU A CA 1
ATOM 716 C C . LEU A 1 96 ? 4.051 25.656 7.18 1 98.88 96 LEU A C 1
ATOM 718 O O . LEU A 1 96 ? 3.777 26.828 7.492 1 98.88 96 LEU A O 1
ATOM 722 N N . ILE A 1 97 ? 3.49 25.016 6.148 1 98.62 97 ILE A N 1
ATOM 723 C CA . ILE A 1 97 ? 2.492 25.672 5.316 1 98.62 97 ILE A CA 1
ATOM 724 C C . ILE A 1 97 ? 1.146 24.969 5.469 1 98.62 97 ILE A C 1
ATOM 726 O O . ILE A 1 97 ? 0.105 25.516 5.098 1 98.62 97 ILE A O 1
ATOM 730 N N . ALA A 1 98 ? 1.179 23.766 6.012 1 98.94 98 ALA A N 1
ATOM 731 C CA . ALA A 1 98 ? -0.041 23 6.25 1 98.94 98 ALA A CA 1
ATOM 732 C C . ALA A 1 98 ? -1.063 23.828 7.031 1 98.94 98 ALA A C 1
ATOM 734 O O . ALA A 1 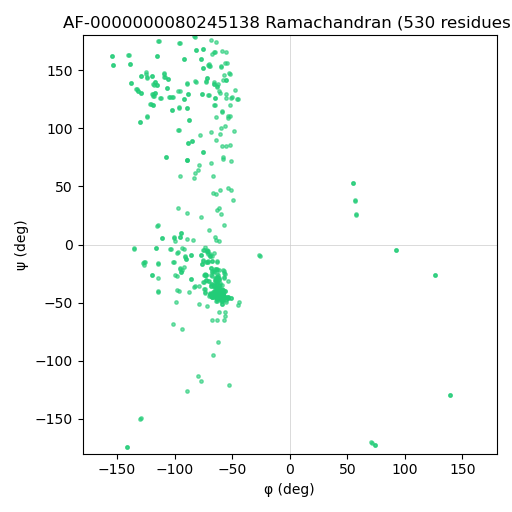98 ? -0.695 24.672 7.84 1 98.94 98 ALA A O 1
ATOM 735 N N . ILE A 1 99 ? -2.305 23.594 6.742 1 98.88 99 ILE A N 1
ATOM 736 C CA . ILE A 1 99 ? -3.402 24.281 7.41 1 98.88 99 ILE A CA 1
ATOM 737 C C . ILE A 1 99 ? -4.309 23.266 8.102 1 98.88 99 ILE A C 1
ATOM 739 O O . ILE A 1 99 ? -4.879 22.391 7.445 1 98.88 99 ILE A O 1
ATOM 743 N N . ASP A 1 100 ? -4.445 23.422 9.43 1 98.62 100 ASP A N 1
ATOM 744 C CA . ASP A 1 100 ? -5.344 22.578 10.211 1 98.62 100 ASP A CA 1
ATOM 745 C C . ASP A 1 100 ? -6.738 22.547 9.602 1 98.62 100 ASP A C 1
ATOM 747 O O . ASP A 1 100 ? -7.328 23.594 9.32 1 98.62 100 ASP A O 1
ATOM 751 N N . GLY A 1 101 ? -7.242 21.359 9.352 1 98.56 101 GLY A N 1
ATOM 752 C CA . GLY A 1 101 ? -8.602 21.172 8.875 1 98.56 101 GLY A CA 1
ATOM 753 C C . GLY A 1 101 ? -8.703 21.125 7.359 1 98.56 101 GLY A C 1
ATOM 754 O O . GLY A 1 101 ? -9.766 20.828 6.812 1 98.56 101 GLY A O 1
ATOM 755 N N . ASP A 1 102 ? -7.617 21.344 6.613 1 98.81 102 ASP A N 1
ATOM 756 C CA . ASP A 1 102 ? -7.688 21.422 5.16 1 98.81 102 ASP A CA 1
ATOM 757 C C . ASP A 1 102 ? -7.961 20.047 4.551 1 98.81 102 ASP A C 1
ATOM 759 O O . ASP A 1 102 ? -7.734 19.031 5.191 1 98.81 102 ASP A O 1
ATOM 763 N N . VAL A 1 103 ? -8.547 20.094 3.365 1 98.88 103 VAL A N 1
ATOM 764 C CA . VAL A 1 103 ? -8.789 18.922 2.523 1 98.88 103 VAL A CA 1
ATOM 765 C C . VAL A 1 103 ? -7.938 19.016 1.26 1 98.88 103 VAL A C 1
ATOM 767 O O . VAL A 1 103 ? -7.199 19.984 1.067 1 98.88 103 VAL A O 1
ATOM 770 N N . VAL A 1 104 ? -7.965 18.031 0.478 1 98.94 104 VAL A N 1
ATOM 771 C CA . VAL A 1 104 ? -7.148 17.922 -0.725 1 98.94 104 VAL A CA 1
ATOM 772 C C . VAL A 1 104 ? -7.312 19.188 -1.573 1 98.94 104 VAL A C 1
ATOM 774 O O . VAL A 1 104 ? -6.324 19.781 -2.008 1 98.94 104 VAL A O 1
ATOM 777 N N . GLU A 1 105 ? -8.523 19.625 -1.755 1 98.56 105 GLU A N 1
ATOM 778 C CA . GLU A 1 105 ? -8.805 20.797 -2.568 1 98.56 105 GLU A CA 1
ATOM 779 C C . GLU A 1 105 ? -8.164 22.047 -1.967 1 98.56 105 GLU A C 1
ATOM 781 O O . GLU A 1 105 ? -7.754 22.953 -2.695 1 98.56 105 GLU A O 1
ATOM 786 N N . GLY A 1 106 ? -8.125 22.094 -0.671 1 98.75 106 GLY A N 1
ATOM 787 C CA . GLY A 1 106 ? -7.52 23.219 0.006 1 98.75 106 GLY A CA 1
ATOM 788 C C . GLY A 1 106 ? -6.035 23.375 -0.279 1 98.75 106 GLY A C 1
ATOM 789 O O . GLY A 1 106 ? -5.508 24.484 -0.302 1 98.75 106 GLY A O 1
ATOM 790 N N . VAL A 1 107 ? -5.328 22.266 -0.492 1 98.88 107 VAL A N 1
ATOM 791 C CA . VAL A 1 107 ? -3.912 22.297 -0.835 1 98.88 107 VAL A CA 1
ATOM 792 C C . VAL A 1 107 ? -3.723 23.031 -2.164 1 98.88 107 VAL A C 1
ATOM 794 O O . VAL A 1 107 ? -2.824 23.859 -2.299 1 98.88 107 VAL A O 1
ATOM 797 N N . ILE A 1 108 ? -4.582 22.766 -3.102 1 98.44 108 ILE A N 1
ATOM 798 C CA . ILE A 1 108 ? -4.516 23.391 -4.422 1 98.44 108 ILE A CA 1
ATOM 799 C C . ILE A 1 108 ? -4.789 24.891 -4.305 1 98.44 108 ILE A C 1
ATOM 801 O O . ILE A 1 108 ? -4.027 25.703 -4.824 1 98.44 108 ILE A O 1
ATOM 805 N N . ARG A 1 109 ? -5.766 25.203 -3.545 1 98.25 109 ARG A N 1
ATOM 806 C CA . ARG A 1 109 ? -6.309 26.547 -3.582 1 98.25 109 ARG A CA 1
ATOM 807 C C . ARG A 1 109 ? -5.523 27.484 -2.664 1 98.25 109 ARG A C 1
ATOM 809 O O . ARG A 1 109 ? -5.379 28.672 -2.951 1 98.25 109 ARG A O 1
ATOM 816 N N . ARG A 1 110 ? -4.961 26.891 -1.586 1 98.38 110 ARG A N 1
ATOM 817 C CA . ARG A 1 110 ? -4.52 27.812 -0.54 1 98.38 110 ARG A CA 1
ATOM 818 C C . ARG A 1 110 ? -3.057 27.562 -0.181 1 98.38 110 ARG A C 1
ATOM 820 O O . ARG A 1 110 ? -2.422 28.406 0.459 1 98.38 110 ARG A O 1
ATOM 827 N N . GLN A 1 111 ? -2.51 26.406 -0.603 1 98.88 111 GLN A N 1
ATOM 828 C CA . GLN A 1 111 ? -1.215 26.094 -0.009 1 98.88 111 GLN A CA 1
ATOM 829 C C . GLN A 1 111 ? -0.108 26.109 -1.06 1 98.88 111 GLN A C 1
ATOM 831 O O . GLN A 1 111 ? 0.976 26.641 -0.82 1 98.88 111 GLN A O 1
ATOM 836 N N . ILE A 1 112 ? -0.364 25.609 -2.242 1 98.81 112 ILE A N 1
ATOM 837 C CA . ILE A 1 112 ? 0.678 25.453 -3.252 1 98.81 112 ILE A CA 1
ATOM 838 C C . ILE A 1 112 ? 1.284 26.812 -3.586 1 98.81 112 ILE A C 1
ATOM 840 O O . ILE A 1 112 ? 2.506 26.953 -3.67 1 98.81 112 ILE A O 1
ATOM 844 N N . GLY A 1 113 ? 0.481 27.828 -3.689 1 98.25 113 GLY A N 1
ATOM 845 C CA . GLY A 1 113 ? 0.95 29.172 -4.027 1 98.25 113 GLY A CA 1
ATOM 846 C C . GLY A 1 113 ? 1.778 29.812 -2.928 1 98.25 113 GLY A C 1
ATOM 847 O O . GLY A 1 113 ? 2.443 30.812 -3.152 1 98.25 113 GLY A O 1
ATOM 848 N N . ARG A 1 114 ? 1.839 29.234 -1.743 1 98.5 114 ARG A N 1
ATOM 849 C CA . ARG A 1 114 ? 2.529 29.812 -0.592 1 98.5 114 ARG A CA 1
ATOM 850 C C . ARG A 1 114 ? 3.869 29.109 -0.358 1 98.5 114 ARG A C 1
ATOM 852 O O . ARG A 1 114 ? 4.613 29.484 0.55 1 98.5 114 ARG A O 1
ATOM 859 N N . ILE A 1 115 ? 4.199 28.078 -1.119 1 98.69 115 ILE A N 1
ATOM 860 C CA . ILE A 1 115 ? 5.473 27.391 -0.961 1 98.69 115 ILE A CA 1
ATOM 861 C C . ILE A 1 115 ? 6.621 28.344 -1.312 1 98.69 115 ILE A C 1
ATOM 863 O O . ILE A 1 115 ? 6.645 28.922 -2.4 1 98.69 115 ILE A O 1
ATOM 867 N N . PRO A 1 116 ? 7.582 28.484 -0.353 1 98.31 116 PRO A N 1
ATOM 868 C CA . PRO A 1 116 ? 8.68 29.422 -0.583 1 98.31 116 PRO A CA 1
ATOM 869 C C . PRO A 1 116 ? 9.5 29.078 -1.827 1 98.31 116 PRO A C 1
ATOM 871 O O . PRO A 1 116 ? 9.656 27.906 -2.164 1 98.31 116 PRO A O 1
ATOM 874 N N . LYS A 1 117 ? 10.094 30.094 -2.402 1 97.19 117 LYS A N 1
ATOM 875 C CA . LYS A 1 117 ? 10.875 29.938 -3.621 1 97.19 117 LYS A CA 1
ATOM 876 C C . LYS A 1 117 ? 12.148 29.125 -3.352 1 97.19 117 LYS A C 1
ATOM 878 O O . LYS A 1 117 ? 12.672 28.469 -4.246 1 97.19 117 LYS A O 1
ATOM 883 N N . ASP A 1 118 ? 12.641 29.156 -2.166 1 97.75 118 ASP A N 1
ATOM 884 C CA . ASP A 1 118 ? 13.891 28.469 -1.855 1 97.75 118 ASP A CA 1
ATOM 885 C C . ASP A 1 118 ? 13.625 27.078 -1.287 1 97.75 118 ASP A C 1
ATOM 887 O O . ASP A 1 118 ? 14.531 26.438 -0.754 1 97.75 118 ASP A O 1
ATOM 891 N N . ALA A 1 119 ? 12.32 26.672 -1.297 1 98.62 119 ALA A N 1
ATOM 892 C CA . ALA A 1 119 ? 12.016 25.312 -0.881 1 98.62 119 ALA A CA 1
ATOM 893 C C . ALA A 1 119 ? 12.812 24.297 -1.693 1 98.62 119 ALA A C 1
ATOM 895 O O . ALA A 1 119 ? 12.984 24.453 -2.904 1 98.62 119 ALA A O 1
ATOM 896 N N . THR A 1 120 ? 13.281 23.203 -0.974 1 98.62 120 THR A N 1
ATOM 897 C CA . THR A 1 120 ? 14.023 22.172 -1.687 1 98.62 120 THR A CA 1
ATOM 898 C C . THR A 1 120 ? 13.312 20.812 -1.578 1 98.62 120 THR A C 1
ATOM 900 O O . THR A 1 120 ? 13.492 19.938 -2.43 1 98.62 120 THR A O 1
ATOM 903 N N . HIS A 1 121 ? 12.531 20.625 -0.494 1 98.75 121 HIS A N 1
ATOM 904 C CA . HIS A 1 121 ? 11.82 19.375 -0.256 1 98.75 121 HIS A CA 1
ATOM 905 C C . HIS A 1 121 ? 10.398 19.625 0.241 1 98.75 121 HIS A C 1
ATOM 907 O O . HIS A 1 121 ? 10.18 20.531 1.06 1 98.75 121 HIS A O 1
ATOM 913 N N . ILE A 1 122 ? 9.516 18.828 -0.282 1 98.94 122 ILE A N 1
ATOM 914 C CA . ILE A 1 122 ? 8.125 18.922 0.151 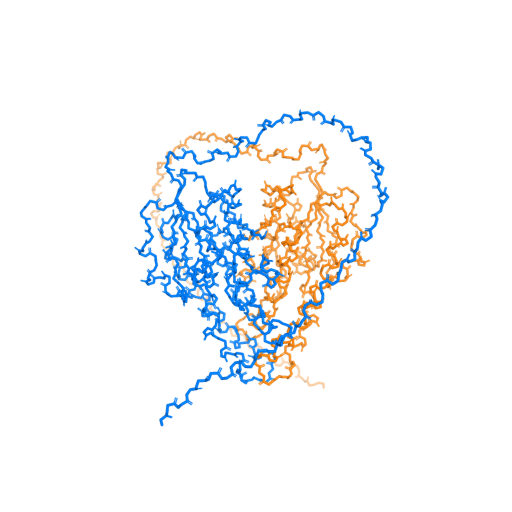1 98.94 122 ILE A CA 1
ATOM 915 C C . ILE A 1 122 ? 7.703 17.609 0.812 1 98.94 122 ILE A C 1
ATOM 917 O O . ILE A 1 122 ? 7.988 16.531 0.297 1 98.94 122 ILE A O 1
ATOM 921 N N . PHE A 1 123 ? 7.133 17.688 1.952 1 98.94 123 PHE A N 1
ATOM 922 C CA . PHE A 1 123 ? 6.41 16.594 2.592 1 98.94 123 PHE A CA 1
ATOM 923 C C . PHE A 1 123 ? 4.922 16.891 2.67 1 98.94 123 PHE A C 1
ATOM 925 O O . PHE A 1 123 ? 4.523 17.953 3.174 1 98.94 123 PHE A O 1
ATOM 932 N N . LEU A 1 124 ? 4.109 15.961 2.15 1 99 124 LEU A N 1
ATOM 933 C CA . LEU A 1 124 ? 2.676 16.188 2.018 1 99 124 LEU A CA 1
ATOM 934 C C . LEU A 1 124 ? 1.89 15.164 2.842 1 99 124 LEU A C 1
ATOM 936 O O . LEU A 1 124 ? 2.047 13.953 2.656 1 99 124 LEU A O 1
ATOM 940 N N . SER A 1 125 ? 1.08 15.594 3.807 1 98.94 125 SER A N 1
ATOM 941 C CA . SER A 1 125 ? 0.083 14.781 4.488 1 98.94 125 SER A CA 1
ATOM 942 C C . SER A 1 125 ? -1.308 15.398 4.379 1 98.94 125 SER A C 1
ATOM 944 O O . SER A 1 125 ? -1.576 16.438 4.977 1 98.94 125 SER A O 1
ATOM 946 N N . ILE A 1 126 ? -2.189 14.742 3.602 1 98.94 126 ILE A N 1
ATOM 947 C CA . ILE A 1 126 ? -3.531 15.266 3.377 1 98.94 126 ILE A CA 1
ATOM 948 C C . ILE A 1 126 ? -4.488 14.117 3.062 1 98.94 126 ILE A C 1
ATOM 950 O O . ILE A 1 126 ? -4.066 13.062 2.588 1 98.94 126 ILE A O 1
ATOM 954 N N . GLY A 1 127 ? -5.711 14.273 3.314 1 98.88 127 GLY A N 1
ATOM 955 C CA . GLY A 1 127 ? -6.727 13.297 2.953 1 98.88 127 GLY A CA 1
ATOM 956 C C . GLY A 1 127 ? -7.59 12.867 4.125 1 98.88 127 GLY A C 1
ATOM 957 O O . GLY A 1 127 ? -8.719 12.414 3.939 1 98.88 127 GLY A O 1
ATOM 958 N N . GLY A 1 128 ? -7.039 12.953 5.387 1 98.75 128 GLY A N 1
ATOM 959 C CA . GLY A 1 128 ? -7.801 12.57 6.562 1 98.75 128 GLY A CA 1
ATOM 960 C C . GLY A 1 128 ? -9.102 13.328 6.711 1 98.75 128 GLY A C 1
ATOM 961 O O . GLY A 1 128 ? -10.141 12.742 7.02 1 98.75 128 GLY A O 1
ATOM 962 N N . ASN A 1 129 ? -9.047 14.602 6.5 1 98.75 129 ASN A N 1
ATOM 963 C CA . ASN A 1 129 ? -10.25 15.414 6.602 1 98.75 129 ASN A CA 1
ATOM 964 C C . ASN A 1 129 ? -11.219 15.133 5.457 1 98.75 129 ASN A C 1
ATOM 966 O O . ASN A 1 129 ? -12.43 15.242 5.621 1 98.75 129 ASN A O 1
ATOM 970 N N . ASP A 1 130 ? -10.688 14.781 4.254 1 98.88 130 ASP A N 1
ATOM 971 C CA . ASP A 1 130 ? -11.539 14.305 3.172 1 98.88 130 ASP A CA 1
ATOM 972 C C . ASP A 1 130 ? -12.312 13.055 3.59 1 98.88 130 ASP A C 1
ATOM 974 O O . ASP A 1 130 ? -13.508 12.93 3.307 1 98.88 130 ASP A O 1
ATOM 978 N N . ALA A 1 131 ? -11.625 12.133 4.25 1 98.56 131 ALA A N 1
ATOM 979 C CA . ALA A 1 131 ? -12.258 10.922 4.762 1 98.56 131 ALA A CA 1
ATOM 980 C C . ALA A 1 131 ? -13.352 11.266 5.77 1 98.56 131 ALA A C 1
ATOM 982 O O . ALA A 1 131 ? -14.453 10.703 5.719 1 98.56 131 ALA A O 1
ATOM 983 N N . LEU A 1 132 ? -13.047 12.188 6.688 1 97.81 132 LEU A N 1
ATOM 984 C CA . LEU A 1 132 ? -14.031 12.609 7.672 1 97.81 132 LEU A CA 1
ATOM 985 C C . LEU A 1 132 ? -15.258 13.211 6.988 1 97.81 132 LEU A C 1
ATOM 987 O O . LEU A 1 132 ? -16.391 12.938 7.395 1 97.81 132 LEU A O 1
ATOM 991 N N . GLY A 1 133 ? -15.047 13.992 5.965 1 97.56 133 GLY A N 1
ATOM 992 C CA . GLY A 1 133 ? -16.141 14.594 5.223 1 97.56 133 GLY A CA 1
ATOM 993 C C . GLY A 1 133 ? -17 13.578 4.492 1 97.56 133 GLY A C 1
ATOM 994 O O . GLY A 1 133 ? -18.172 13.836 4.207 1 97.56 133 GLY A O 1
ATOM 995 N N . ALA A 1 134 ? -16.422 12.391 4.215 1 97.62 134 ALA A N 1
ATOM 996 C CA . ALA A 1 134 ? -17.109 11.367 3.441 1 97.62 134 ALA A CA 1
ATOM 997 C C . ALA A 1 134 ? -17.688 10.289 4.352 1 97.62 134 ALA A C 1
ATOM 999 O O . ALA A 1 134 ? -18.188 9.266 3.875 1 97.62 134 ALA A O 1
ATOM 1000 N N . GLN A 1 135 ? -17.609 10.461 5.621 1 96.44 135 GLN A N 1
ATOM 1001 C CA . GLN A 1 135 ? -17.969 9.422 6.578 1 96.44 135 GLN A CA 1
ATOM 1002 C C . GLN A 1 135 ? -19.453 9.07 6.48 1 96.44 135 GLN A C 1
ATOM 1004 O O . GLN A 1 135 ? -19.875 7.988 6.902 1 96.44 135 GLN A O 1
ATOM 1009 N N . GLY A 1 136 ? -20.312 9.969 5.926 1 97.44 136 GLY A N 1
ATOM 1010 C CA . GLY A 1 136 ? -21.734 9.727 5.777 1 97.44 136 GLY A CA 1
ATOM 1011 C C . GLY A 1 136 ? -22.047 8.477 4.98 1 97.44 136 GLY A C 1
ATOM 1012 O O . GLY A 1 136 ? -23.109 7.871 5.156 1 97.44 136 GLY A O 1
ATOM 1013 N N . VAL A 1 137 ? -21.125 8.031 4.105 1 98.5 137 VAL A N 1
ATOM 1014 C CA . VAL A 1 137 ? -21.344 6.859 3.264 1 98.5 137 VAL A CA 1
ATOM 1015 C C . VAL A 1 137 ? -21.531 5.621 4.137 1 98.5 137 VAL A C 1
ATOM 1017 O O . VAL A 1 137 ? -22.219 4.68 3.744 1 98.5 137 VAL A O 1
ATOM 1020 N N . THR A 1 138 ? -20.938 5.598 5.336 1 98.31 138 THR A N 1
ATOM 1021 C CA . THR A 1 138 ? -20.984 4.418 6.195 1 98.31 138 THR A CA 1
ATOM 1022 C C . THR A 1 138 ? -22.406 4.164 6.691 1 98.31 138 THR A C 1
ATOM 1024 O O . THR A 1 138 ? -22.75 3.033 7.023 1 98.31 138 THR A O 1
ATOM 1027 N N . SER A 1 139 ? -23.234 5.203 6.719 1 98.25 139 SER A N 1
ATOM 1028 C CA . SER A 1 139 ? -24.609 5.082 7.203 1 98.25 139 SER A CA 1
ATOM 1029 C C . SER A 1 139 ? -25.562 4.773 6.062 1 98.25 139 SER A C 1
ATOM 1031 O O . SER A 1 139 ? -26.75 4.555 6.293 1 98.25 139 SER A O 1
ATOM 1033 N N . LYS A 1 140 ? -25.062 4.742 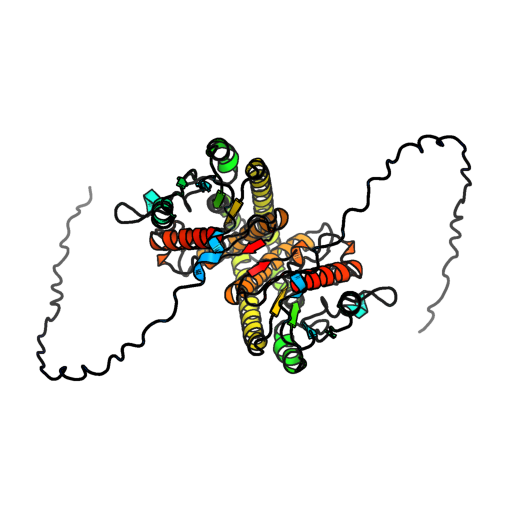4.883 1 98.62 140 LYS A N 1
ATOM 1034 C CA . LYS A 1 140 ? -25.922 4.469 3.732 1 98.62 140 LYS A CA 1
ATOM 1035 C C . LYS A 1 140 ? -26.531 3.074 3.82 1 98.62 140 LYS A C 1
ATOM 1037 O O . LYS A 1 140 ? -25.844 2.102 4.113 1 98.62 140 LYS A O 1
ATOM 1042 N N . SER A 1 141 ? -27.875 2.975 3.521 1 98.69 141 SER A N 1
ATOM 1043 C CA . SER A 1 141 ? -28.562 1.689 3.48 1 98.69 141 SER A CA 1
ATOM 1044 C C . SER A 1 141 ? -28.219 0.919 2.209 1 98.69 141 SER A C 1
ATOM 1046 O O . SER A 1 141 ? -28.266 1.472 1.108 1 98.69 141 SER A O 1
ATOM 1048 N N . VAL A 1 142 ? -27.828 -0.362 2.42 1 98.75 142 VAL A N 1
ATOM 1049 C CA . VAL A 1 142 ? -27.516 -1.263 1.313 1 98.75 142 VAL A CA 1
ATOM 1050 C C . VAL A 1 142 ? -28.062 -2.658 1.617 1 98.75 142 VAL A C 1
ATOM 1052 O O . VAL A 1 142 ? -28.375 -2.975 2.77 1 98.75 142 VAL A O 1
ATOM 1055 N N . GLY A 1 143 ? -28.156 -3.467 0.558 1 98.62 143 GLY A N 1
ATOM 1056 C CA . GLY A 1 143 ? -28.766 -4.781 0.736 1 98.62 143 GLY A CA 1
ATOM 1057 C C . GLY A 1 143 ? -27.734 -5.895 0.84 1 98.62 143 GLY A C 1
ATOM 1058 O O . GLY A 1 143 ? -28.078 -7.023 1.207 1 98.62 143 GLY A O 1
ATOM 1059 N N . SER A 1 144 ? -26.484 -5.551 0.435 1 98.81 144 SER A N 1
ATOM 1060 C CA . SER A 1 144 ? -25.438 -6.566 0.436 1 98.81 144 SER A CA 1
ATOM 1061 C C . SER A 1 144 ? -24.047 -5.934 0.576 1 98.81 144 SER A C 1
ATOM 1063 O O . SER A 1 144 ? -23.891 -4.723 0.399 1 98.81 144 SER A O 1
ATOM 1065 N N . VAL A 1 145 ? -23.125 -6.734 0.936 1 98.88 145 VAL A N 1
ATOM 1066 C CA . VAL A 1 145 ? -21.734 -6.285 0.99 1 98.88 145 VAL A CA 1
ATOM 1067 C C . VAL A 1 145 ? -21.297 -5.77 -0.38 1 98.88 145 VAL A C 1
ATOM 1069 O O . VAL A 1 145 ? -20.609 -4.754 -0.477 1 98.88 145 VAL A O 1
ATOM 1072 N N . ALA A 1 146 ? -21.734 -6.441 -1.439 1 98.81 146 ALA A N 1
ATOM 1073 C CA . ALA A 1 146 ? -21.406 -5.996 -2.791 1 98.81 146 ALA A CA 1
ATOM 1074 C C . ALA A 1 146 ? -21.891 -4.566 -3.033 1 98.81 146 ALA A C 1
ATOM 1076 O O . ALA A 1 146 ? -21.141 -3.73 -3.543 1 98.81 146 ALA A O 1
ATOM 1077 N N . GLU A 1 147 ? -23.109 -4.32 -2.656 1 98.81 147 GLU A N 1
ATOM 1078 C CA . GLU A 1 147 ? -23.656 -2.979 -2.838 1 98.81 147 GLU A CA 1
ATOM 1079 C C . GLU A 1 147 ? -22.891 -1.949 -2.02 1 98.81 147 GLU A C 1
ATOM 1081 O O . GLU A 1 147 ? -22.688 -0.816 -2.463 1 98.81 147 GLU A O 1
ATOM 1086 N N . ALA A 1 148 ? -22.484 -2.318 -0.807 1 98.88 148 ALA A N 1
ATOM 1087 C CA . ALA A 1 148 ? -21.688 -1.435 0.042 1 98.88 148 ALA A CA 1
ATOM 1088 C C . ALA A 1 148 ? -20.344 -1.119 -0.604 1 98.88 148 ALA A C 1
ATOM 1090 O O . ALA A 1 148 ? -19.875 0.025 -0.566 1 98.88 148 ALA A O 1
ATOM 1091 N N . LEU A 1 149 ? -19.734 -2.158 -1.195 1 98.81 149 LEU A N 1
ATOM 1092 C CA . LEU A 1 149 ? -18.453 -1.973 -1.842 1 98.81 149 LEU A CA 1
ATOM 1093 C C . LEU A 1 149 ? -18.562 -1.053 -3.051 1 98.81 149 LEU A C 1
ATOM 1095 O O . LEU A 1 149 ? -17.672 -0.252 -3.322 1 98.81 149 LEU A O 1
ATOM 1099 N N . ILE A 1 150 ? -19.625 -1.135 -3.746 1 98.69 150 ILE A N 1
ATOM 1100 C CA . ILE A 1 150 ? -19.875 -0.234 -4.867 1 98.69 150 ILE A CA 1
ATOM 1101 C C . ILE A 1 150 ? -20.016 1.197 -4.355 1 98.69 150 ILE A C 1
ATOM 1103 O O . ILE A 1 150 ? -19.453 2.129 -4.926 1 98.69 150 ILE A O 1
ATOM 1107 N N . ALA A 1 151 ? -20.766 1.354 -3.258 1 98.81 151 ALA A N 1
ATOM 1108 C CA . ALA A 1 151 ? -20.922 2.68 -2.664 1 98.81 151 ALA A CA 1
ATOM 1109 C C . ALA A 1 151 ? -19.578 3.248 -2.221 1 98.81 151 ALA A C 1
ATOM 1111 O O . ALA A 1 151 ? -19.281 4.418 -2.471 1 98.81 151 ALA A O 1
ATOM 1112 N N . LEU A 1 152 ? -18.781 2.457 -1.582 1 98.75 152 LEU A N 1
ATOM 1113 C CA . LEU A 1 152 ? -17.484 2.887 -1.107 1 98.75 152 LEU A CA 1
ATOM 1114 C C . LEU A 1 152 ? -16.562 3.215 -2.277 1 98.75 152 LEU A C 1
ATOM 1116 O O . LEU A 1 152 ? -15.742 4.133 -2.189 1 98.75 152 LEU A O 1
ATOM 1120 N N . SER A 1 153 ? -16.688 2.469 -3.365 1 98.62 153 SER A N 1
ATOM 1121 C CA . SER A 1 153 ? -15.852 2.699 -4.539 1 98.62 153 SER A CA 1
ATOM 1122 C C . SER A 1 153 ? -16.062 4.098 -5.105 1 98.62 153 SER A C 1
ATOM 1124 O O . SER A 1 153 ? -15.133 4.711 -5.633 1 98.62 153 SER A O 1
ATOM 1126 N N . ALA A 1 154 ? -17.266 4.59 -5.031 1 98.5 154 ALA A N 1
ATOM 1127 C CA . ALA A 1 154 ? -17.547 5.941 -5.504 1 98.5 154 ALA A CA 1
ATOM 1128 C C . ALA A 1 154 ? -16.797 6.98 -4.664 1 98.5 154 ALA A C 1
ATOM 1130 O O . ALA A 1 154 ? -16.281 7.965 -5.199 1 98.5 154 ALA A O 1
ATOM 1131 N N . VAL A 1 155 ? -16.75 6.762 -3.371 1 98.75 155 VAL A N 1
ATOM 1132 C CA . VAL A 1 155 ? -16 7.641 -2.475 1 98.75 155 VAL A CA 1
ATOM 1133 C C . VAL A 1 155 ? -14.516 7.598 -2.822 1 98.75 155 VAL A C 1
ATOM 1135 O O . VAL A 1 155 ? -13.867 8.641 -2.961 1 98.75 155 VAL A O 1
ATOM 1138 N N . ARG A 1 156 ? -13.984 6.391 -2.971 1 98.69 156 ARG A N 1
ATOM 1139 C CA . ARG A 1 156 ? -12.586 6.219 -3.33 1 98.69 156 ARG A CA 1
ATOM 1140 C C . ARG A 1 156 ? -12.266 6.926 -4.645 1 98.69 156 ARG A C 1
ATOM 1142 O O . ARG A 1 156 ? -11.227 7.574 -4.77 1 98.69 156 ARG A O 1
ATOM 1149 N N . LYS A 1 157 ? -13.117 6.758 -5.617 1 98.56 157 LYS A N 1
ATOM 1150 C CA . LYS A 1 157 ? -12.891 7.332 -6.938 1 98.56 157 LYS A CA 1
ATOM 1151 C C . LYS A 1 157 ? -12.836 8.852 -6.875 1 98.56 157 LYS A C 1
ATOM 1153 O O . LYS A 1 157 ? -11.961 9.477 -7.48 1 98.56 157 LYS A O 1
ATOM 1158 N N . ARG A 1 158 ? -13.719 9.438 -6.156 1 98.62 158 ARG A N 1
ATOM 1159 C CA . ARG A 1 158 ? -13.727 10.891 -6.004 1 98.62 158 ARG A CA 1
ATOM 1160 C C . ARG A 1 158 ? -12.461 11.375 -5.312 1 98.62 158 ARG A C 1
ATOM 1162 O O . ARG A 1 158 ? -11.836 12.344 -5.75 1 98.62 158 ARG A O 1
ATOM 1169 N N . PHE A 1 159 ? -12.141 10.734 -4.281 1 98.88 159 PHE A N 1
ATOM 1170 C CA . PHE A 1 159 ? -10.922 11.07 -3.555 1 98.88 159 PHE A CA 1
ATOM 1171 C C . PHE A 1 159 ? -9.703 10.938 -4.457 1 98.88 159 PHE A C 1
ATOM 1173 O O . PHE A 1 159 ? -8.875 11.852 -4.527 1 98.88 159 PHE A O 1
ATOM 1180 N N . LYS A 1 160 ? -9.57 9.781 -5.125 1 98.88 160 LYS A N 1
ATOM 1181 C CA . LYS A 1 160 ? -8.453 9.531 -6.027 1 98.88 160 LYS A CA 1
ATOM 1182 C C . LYS A 1 160 ? -8.32 10.633 -7.07 1 98.88 160 LYS A C 1
ATOM 1184 O O . LYS A 1 160 ? -7.223 11.133 -7.324 1 98.88 160 LYS A O 1
ATOM 1189 N N . ASN A 1 161 ? -9.43 11 -7.664 1 98.81 161 ASN A N 1
ATOM 1190 C CA . ASN A 1 161 ? -9.406 12.031 -8.695 1 98.81 161 ASN A CA 1
ATOM 1191 C C . ASN A 1 161 ? -8.906 13.367 -8.148 1 98.81 161 ASN A C 1
ATOM 1193 O O . ASN A 1 161 ? -8.062 14.023 -8.766 1 98.81 161 ASN A O 1
ATOM 1197 N N . SER A 1 162 ? -9.422 13.75 -6.996 1 98.81 162 SER A N 1
ATOM 1198 C CA . SER A 1 162 ? -9 14.992 -6.363 1 98.81 162 SER A CA 1
ATOM 1199 C C . SER A 1 162 ? -7.527 14.945 -5.973 1 98.81 162 SER A C 1
ATOM 1201 O O . SER A 1 162 ? -6.789 15.906 -6.184 1 98.81 162 SER A O 1
ATOM 1203 N N . TYR A 1 163 ? -7.145 13.836 -5.438 1 98.94 163 TYR A N 1
ATOM 1204 C CA . TYR A 1 163 ? -5.766 13.656 -4.992 1 98.94 163 TYR A CA 1
ATOM 1205 C C . TYR A 1 163 ? -4.805 13.719 -6.172 1 98.94 163 TYR A C 1
ATOM 1207 O O . TYR A 1 163 ? -3.758 14.367 -6.094 1 98.94 163 TYR A O 1
ATOM 1215 N N . ASP A 1 164 ? -5.156 13.062 -7.25 1 98.81 164 ASP A N 1
ATOM 1216 C CA . ASP A 1 164 ? -4.332 13.062 -8.453 1 98.81 164 ASP A CA 1
ATOM 1217 C C . ASP A 1 164 ? -4.188 14.469 -9.023 1 98.81 164 ASP A C 1
ATOM 1219 O O . ASP A 1 164 ? -3.1 14.867 -9.445 1 98.81 164 ASP A O 1
ATOM 1223 N N . GLU A 1 165 ? -5.289 15.172 -9.055 1 98.81 165 GLU A N 1
ATOM 1224 C CA . GLU A 1 165 ? -5.23 16.547 -9.547 1 98.81 165 GLU A CA 1
ATOM 1225 C C . GLU A 1 165 ? -4.336 17.406 -8.656 1 98.81 165 GLU A C 1
ATOM 1227 O O . GLU A 1 165 ? -3.529 18.188 -9.164 1 98.81 165 GLU A O 1
ATOM 1232 N N . MET A 1 166 ? -4.465 17.281 -7.414 1 98.94 166 MET A N 1
ATOM 1233 C CA . MET A 1 166 ? -3.633 18.016 -6.469 1 98.94 166 MET A CA 1
ATOM 1234 C C . MET A 1 166 ? -2.158 17.688 -6.672 1 98.94 166 MET A C 1
ATOM 1236 O O . MET A 1 166 ? -1.321 18.594 -6.738 1 98.94 166 MET A O 1
ATOM 1240 N N . LEU A 1 167 ? -1.847 16.406 -6.758 1 98.88 167 LEU A N 1
ATOM 1241 C CA . LEU A 1 167 ? -0.459 15.984 -6.918 1 98.88 167 LEU A CA 1
ATOM 1242 C C . LEU A 1 167 ? 0.118 16.5 -8.234 1 98.88 167 LEU A C 1
ATOM 1244 O O . LEU A 1 167 ? 1.285 16.891 -8.289 1 98.88 167 LEU A O 1
ATOM 1248 N N . LYS A 1 168 ? -0.704 16.5 -9.266 1 98.75 168 LYS A N 1
ATOM 1249 C CA . LYS A 1 168 ? -0.282 17.031 -10.547 1 98.75 168 LYS A CA 1
ATOM 1250 C C . LYS A 1 168 ? 0.158 18.5 -10.414 1 98.75 168 LYS A C 1
ATOM 1252 O O . LYS A 1 168 ? 1.201 18.875 -10.945 1 98.75 168 LYS A O 1
ATOM 1257 N N . GLN A 1 169 ? -0.585 19.281 -9.734 1 98.75 169 GLN A N 1
ATOM 1258 C CA . GLN A 1 169 ? -0.253 20.688 -9.547 1 98.75 169 GLN A CA 1
ATOM 1259 C C . GLN A 1 169 ? 0.974 20.844 -8.656 1 98.75 169 GLN A C 1
ATOM 1261 O O . GLN A 1 169 ? 1.854 21.656 -8.938 1 98.75 169 GLN A O 1
ATOM 1266 N N . LEU A 1 170 ? 1.017 20.094 -7.625 1 98.88 170 LEU A N 1
ATOM 1267 C CA . LEU A 1 170 ? 2.131 20.172 -6.691 1 98.88 170 LEU A CA 1
ATOM 1268 C C . LEU A 1 170 ? 3.443 19.797 -7.371 1 98.88 170 LEU A C 1
ATOM 1270 O O . LEU A 1 170 ? 4.461 20.469 -7.172 1 98.88 170 LEU A O 1
ATOM 1274 N N . LEU A 1 171 ? 3.428 18.781 -8.195 1 98.56 171 LEU A N 1
ATOM 1275 C CA . LEU A 1 171 ? 4.641 18.234 -8.797 1 98.56 171 LEU A CA 1
ATOM 1276 C C . LEU A 1 171 ? 5.125 19.125 -9.945 1 98.56 171 LEU A C 1
ATOM 1278 O O . LEU A 1 171 ? 6.242 18.953 -10.43 1 98.56 171 LEU A O 1
ATOM 1282 N N . LYS A 1 172 ? 4.328 20.109 -10.352 1 98.19 172 LYS A N 1
ATOM 1283 C CA . LYS A 1 172 ? 4.797 21.109 -11.312 1 98.19 172 LYS A CA 1
ATOM 1284 C C . LYS A 1 172 ? 5.941 21.938 -10.727 1 98.19 172 LYS A C 1
ATOM 1286 O O . LYS A 1 172 ? 6.719 22.531 -11.477 1 98.19 172 LYS A O 1
ATOM 1291 N N . LEU A 1 173 ? 6.051 21.969 -9.461 1 98.06 173 LEU A N 1
ATOM 1292 C CA . LEU A 1 173 ? 7.117 22.719 -8.812 1 98.06 173 LEU A CA 1
ATOM 1293 C C . LEU A 1 173 ? 8.469 22.031 -9.008 1 98.06 173 LEU A C 1
ATOM 1295 O O . LEU A 1 173 ? 9.516 22.625 -8.758 1 98.06 173 LEU A O 1
ATOM 1299 N N . LYS A 1 174 ? 8.477 20.75 -9.445 1 97.56 174 LYS A N 1
ATOM 1300 C CA . LYS A 1 174 ? 9.664 19.953 -9.742 1 97.56 174 LYS A CA 1
ATOM 1301 C C . LYS A 1 174 ? 10.586 19.875 -8.531 1 97.56 174 LYS A C 1
ATOM 1303 O O . LYS A 1 174 ? 11.805 20 -8.664 1 97.56 174 LYS A O 1
ATOM 1308 N N . LEU A 1 175 ? 10 19.781 -7.355 1 98.19 175 LEU A N 1
ATOM 1309 C CA . LEU A 1 175 ? 10.742 19.594 -6.117 1 98.19 175 LEU A CA 1
ATOM 1310 C C . LEU A 1 175 ? 10.594 18.156 -5.617 1 98.19 175 LEU A C 1
ATOM 1312 O O . LEU A 1 175 ? 9.523 17.562 -5.727 1 98.19 175 LEU A O 1
ATOM 1316 N N . PRO A 1 176 ? 11.703 17.594 -5.055 1 98.25 176 PRO A N 1
ATOM 1317 C CA . PRO A 1 176 ? 11.562 16.328 -4.324 1 98.25 176 PRO A CA 1
ATOM 1318 C C . PRO A 1 176 ? 10.367 16.328 -3.375 1 98.25 176 PRO A C 1
ATOM 1320 O O . PRO A 1 176 ? 10.211 17.25 -2.564 1 98.25 176 PRO A O 1
ATOM 1323 N N . THR A 1 177 ? 9.523 15.336 -3.562 1 98.81 177 THR A N 1
ATOM 1324 C CA . THR A 1 177 ? 8.266 15.305 -2.824 1 98.81 177 THR A CA 1
ATOM 1325 C C . THR A 1 177 ? 8.039 13.93 -2.199 1 98.81 177 THR A C 1
ATOM 1327 O O . THR A 1 177 ? 8.258 12.898 -2.848 1 98.81 177 THR A O 1
ATOM 1330 N N . THR A 1 178 ? 7.688 13.906 -0.928 1 98.88 178 THR A N 1
ATOM 1331 C CA . THR A 1 178 ? 7.254 12.719 -0.196 1 98.88 178 THR A CA 1
ATOM 1332 C C . THR A 1 178 ? 5.797 12.859 0.237 1 98.88 178 THR A C 1
ATOM 1334 O O . THR A 1 178 ? 5.375 13.93 0.692 1 98.88 178 THR A O 1
ATOM 1337 N N . ILE A 1 179 ? 5.051 11.773 0.072 1 98.94 179 ILE A N 1
ATOM 1338 C CA . ILE A 1 179 ? 3.66 11.844 0.506 1 98.94 179 ILE A CA 1
ATOM 1339 C C . ILE A 1 179 ? 3.428 10.867 1.657 1 98.94 179 ILE A C 1
ATOM 1341 O O . ILE A 1 179 ? 4.254 9.984 1.909 1 98.94 179 ILE A O 1
ATOM 1345 N N . CYS A 1 180 ? 2.326 11.039 2.428 1 98.94 180 CYS A N 1
ATOM 1346 C CA . CYS A 1 180 ? 1.999 10.219 3.584 1 98.94 180 CYS A CA 1
ATOM 1347 C C . CYS A 1 180 ? 0.658 9.516 3.395 1 98.94 180 CYS A C 1
ATOM 1349 O O . CYS A 1 180 ? -0.262 10.086 2.801 1 98.94 180 CYS A O 1
ATOM 1351 N N . THR A 1 181 ? 0.582 8.297 3.916 1 98.88 181 THR A N 1
ATOM 1352 C CA . THR A 1 181 ? -0.734 7.684 4.074 1 98.88 181 THR A CA 1
ATOM 1353 C C . THR A 1 181 ? -1.48 8.305 5.25 1 98.88 181 THR A C 1
ATOM 1355 O O . THR A 1 181 ? -0.911 9.094 6.008 1 98.88 181 THR A O 1
ATOM 1358 N N . ILE A 1 182 ? -2.76 7.98 5.312 1 98.88 182 ILE A N 1
ATOM 1359 C CA . ILE A 1 182 ? -3.613 8.414 6.414 1 98.88 182 ILE A CA 1
ATOM 1360 C C . ILE A 1 182 ? -3.607 7.359 7.52 1 98.88 182 ILE A C 1
ATOM 1362 O O . ILE A 1 182 ? -3.877 6.184 7.266 1 98.88 182 ILE A O 1
ATOM 1366 N N . TYR A 1 183 ? -3.275 7.758 8.758 1 98.5 183 TYR A N 1
ATOM 1367 C CA . TYR A 1 183 ? -3.311 6.781 9.844 1 98.5 183 TYR A CA 1
ATOM 1368 C C . TYR A 1 183 ? -4.742 6.516 10.289 1 98.5 183 TYR A C 1
ATOM 1370 O O . TYR A 1 183 ? -5.641 7.316 10.016 1 98.5 183 TYR A O 1
ATOM 1378 N N . ASN A 1 184 ? -4.934 5.398 10.945 1 97.88 184 ASN A N 1
ATOM 1379 C CA . ASN A 1 184 ? -6.227 5.098 11.547 1 97.88 184 ASN A CA 1
ATOM 1380 C C . ASN A 1 184 ? -6.492 5.969 12.773 1 97.88 184 ASN A C 1
ATOM 1382 O O . ASN A 1 184 ? -5.574 6.273 13.531 1 97.88 184 ASN A O 1
ATOM 1386 N N . PRO A 1 185 ? -7.785 6.391 12.969 1 97.94 185 PRO A N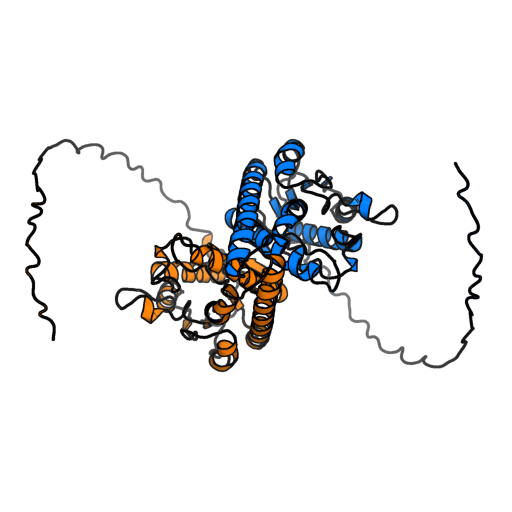 1
ATOM 1387 C CA . PRO A 1 185 ? -8.117 7.066 14.227 1 97.94 185 PRO A CA 1
ATOM 1388 C C . PRO A 1 185 ? -7.992 6.152 15.438 1 97.94 185 PRO A C 1
ATOM 1390 O O . PRO A 1 185 ? -7.828 4.938 15.289 1 97.94 185 PRO A O 1
ATOM 1393 N N . SER A 1 186 ? -7.988 6.754 16.578 1 97.5 186 SER A N 1
ATOM 1394 C CA . SER A 1 186 ? -7.941 6.008 17.828 1 97.5 186 SER A CA 1
ATOM 1395 C C . SER A 1 186 ? -9.281 6.051 18.547 1 97.5 186 SER A C 1
ATOM 1397 O O . SER A 1 186 ? -9.43 6.742 19.562 1 97.5 186 SER A O 1
ATOM 1399 N N . TYR A 1 187 ? -10.234 5.289 18.062 1 95.69 187 TYR A N 1
ATOM 1400 C CA . TYR A 1 187 ? -11.578 5.254 18.625 1 95.69 187 TYR A CA 1
ATOM 1401 C C . TYR A 1 187 ? -11.727 4.121 19.641 1 95.69 187 TYR A C 1
ATOM 1403 O O . TYR A 1 187 ? -12.836 3.809 20.078 1 95.69 187 TYR A O 1
ATOM 1411 N N . GLY A 1 188 ? -10.656 3.49 20.016 1 91.62 188 GLY A N 1
ATOM 1412 C CA . GLY A 1 188 ? -10.703 2.381 20.953 1 91.62 188 GLY A CA 1
ATOM 1413 C C . GLY A 1 188 ? -11.312 1.124 20.359 1 91.62 188 GLY A C 1
ATOM 1414 O O . GLY A 1 188 ? -11.383 0.974 19.141 1 91.62 188 GLY A O 1
ATOM 1415 N N . ASP A 1 189 ? -11.562 0.157 21.188 1 88.75 189 ASP A N 1
ATOM 1416 C CA . ASP A 1 189 ? -12.164 -1.099 20.75 1 88.75 189 ASP A CA 1
ATOM 1417 C C . ASP A 1 189 ? -13.656 -0.933 20.484 1 88.75 189 ASP A C 1
ATOM 1419 O O . ASP A 1 189 ? -14.484 -1.204 21.359 1 88.75 189 ASP A O 1
ATOM 1423 N N . SER A 1 190 ? -14.016 -0.369 19.281 1 91.75 190 SER A N 1
ATOM 1424 C CA . SER A 1 190 ? -15.383 -0.056 18.891 1 91.75 190 SER A CA 1
ATOM 1425 C C . SER A 1 190 ? -15.641 -0.411 17.422 1 91.75 190 SER A C 1
ATOM 1427 O O . SER A 1 190 ? -14.695 -0.52 16.641 1 91.75 190 SER A O 1
ATOM 1429 N N . PRO A 1 191 ? -16.859 -0.657 17.094 1 95.31 191 PRO A N 1
ATOM 1430 C CA . PRO A 1 191 ? -17.188 -0.869 15.68 1 95.31 191 PRO A CA 1
ATOM 1431 C C . PRO A 1 191 ? -16.781 0.311 14.797 1 95.31 191 PRO A C 1
ATOM 1433 O O . PRO A 1 191 ? -16.422 0.121 13.633 1 95.31 191 PRO A O 1
ATOM 1436 N N . GLN A 1 192 ? -16.766 1.484 15.406 1 96.44 192 GLN A N 1
ATOM 1437 C CA . GLN A 1 192 ? -16.375 2.682 14.672 1 96.44 192 GLN A CA 1
ATOM 1438 C C . GLN A 1 192 ? -14.914 2.609 14.242 1 96.44 192 GLN A C 1
ATOM 1440 O O . GLN A 1 192 ? -14.547 3.086 13.164 1 96.44 192 GLN A O 1
ATOM 1445 N N . GLN A 1 193 ? -14.094 2.014 15.102 1 97.62 193 GLN A N 1
ATOM 1446 C CA . GLN A 1 193 ? -12.68 1.817 14.773 1 97.62 193 GLN A CA 1
ATOM 1447 C C . GLN A 1 193 ? -12.523 0.959 13.516 1 97.62 193 GLN A C 1
ATOM 1449 O O . GLN A 1 193 ? -11.773 1.313 12.609 1 97.62 193 GLN A O 1
ATOM 1454 N N . THR A 1 194 ? -13.289 -0.13 13.516 1 98 194 THR A N 1
ATOM 1455 C CA . THR A 1 194 ? -13.219 -1.066 12.398 1 98 194 THR A CA 1
ATOM 1456 C C . THR A 1 194 ? -13.719 -0.412 11.117 1 98 194 THR A C 1
ATOM 1458 O O . THR A 1 194 ? -13.07 -0.515 10.07 1 98 194 THR A O 1
ATOM 1461 N N . VAL A 1 195 ? -14.797 0.268 11.219 1 98.56 195 VAL A N 1
ATOM 1462 C CA . VAL A 1 195 ? -15.414 0.907 10.062 1 98.56 195 VAL A CA 1
ATOM 1463 C C . VAL A 1 195 ? -14.484 1.973 9.492 1 98.56 195 VAL A C 1
ATOM 1465 O O . VAL A 1 195 ? -14.234 2.016 8.289 1 98.56 195 VAL A O 1
ATOM 1468 N N . ALA A 1 196 ? -13.898 2.771 10.359 1 98.31 196 ALA A N 1
ATOM 1469 C CA . ALA A 1 196 ? -12.992 3.826 9.93 1 98.31 196 ALA A CA 1
ATOM 1470 C C . ALA A 1 196 ? -11.734 3.24 9.289 1 98.31 196 ALA A C 1
ATOM 1472 O O . ALA A 1 196 ? -11.297 3.701 8.234 1 98.31 196 ALA A O 1
ATOM 1473 N N . SER A 1 197 ? -11.203 2.213 9.93 1 97.81 197 SER A N 1
ATOM 1474 C CA . SER A 1 197 ? -9.984 1.595 9.422 1 97.81 197 SER A CA 1
ATOM 1475 C C . SER A 1 197 ? -10.203 0.987 8.039 1 97.81 197 SER A C 1
ATOM 1477 O O . SER A 1 197 ? -9.375 1.153 7.145 1 97.81 197 SER A O 1
ATOM 1479 N N . MET A 1 198 ? -11.312 0.351 7.895 1 98.38 198 MET A N 1
ATOM 1480 C CA . MET A 1 198 ? -11.609 -0.274 6.609 1 98.38 198 MET A CA 1
ATOM 1481 C C . MET A 1 198 ? -11.859 0.781 5.535 1 98.38 198 MET A C 1
ATOM 1483 O O . MET A 1 198 ? -11.422 0.627 4.395 1 98.38 198 MET A O 1
ATOM 1487 N N . GLY A 1 199 ? -12.602 1.815 5.891 1 98.56 199 GLY A N 1
ATOM 1488 C CA . GLY A 1 199 ? -12.789 2.914 4.953 1 98.56 199 GLY A CA 1
ATOM 1489 C C . GLY A 1 199 ? -11.477 3.555 4.523 1 98.56 199 GLY A C 1
ATOM 1490 O O . GLY A 1 199 ? -11.273 3.826 3.34 1 98.56 199 GLY A O 1
ATOM 1491 N N . LEU A 1 200 ? -10.57 3.717 5.438 1 98.69 200 LEU A N 1
ATOM 1492 C CA . LEU A 1 200 ? -9.297 4.383 5.16 1 98.69 200 LEU A CA 1
ATOM 1493 C C . LEU A 1 200 ? -8.391 3.49 4.328 1 98.69 200 LEU A C 1
ATOM 1495 O O . LEU A 1 200 ? -7.52 3.984 3.605 1 98.69 200 LEU A O 1
ATOM 1499 N N . THR A 1 201 ? -8.586 2.162 4.441 1 98.44 201 THR A N 1
ATOM 1500 C CA . THR A 1 201 ? -7.863 1.247 3.57 1 98.44 201 THR A CA 1
ATOM 1501 C C . THR A 1 201 ? -8.109 1.586 2.104 1 98.44 201 THR A C 1
ATOM 1503 O O . THR A 1 201 ? -7.184 1.586 1.293 1 98.44 201 THR A O 1
ATOM 1506 N N . ALA A 1 202 ? -9.328 1.928 1.781 1 98.31 202 ALA A N 1
ATOM 1507 C CA . ALA A 1 202 ? -9.688 2.275 0.408 1 98.31 202 ALA A CA 1
ATOM 1508 C C . ALA A 1 202 ? -9.008 3.572 -0.022 1 98.31 202 ALA A C 1
ATOM 1510 O O . ALA A 1 202 ? -8.508 3.678 -1.146 1 98.31 202 ALA A O 1
ATOM 1511 N N . LEU A 1 203 ? -8.945 4.539 0.806 1 98.75 203 LEU A N 1
ATOM 1512 C CA . LEU A 1 203 ? -8.336 5.82 0.457 1 98.75 203 LEU A CA 1
ATOM 1513 C C . LEU A 1 203 ? -6.82 5.707 0.392 1 98.75 203 LEU A C 1
ATOM 1515 O O . LEU A 1 203 ? -6.188 6.281 -0.499 1 98.75 203 LEU A O 1
ATOM 1519 N N . ASN A 1 204 ? -6.254 4.98 1.354 1 98.88 204 ASN A N 1
ATOM 1520 C CA . ASN A 1 204 ? -4.809 4.789 1.336 1 98.88 204 ASN A CA 1
ATOM 1521 C C . ASN A 1 204 ? -4.363 3.998 0.109 1 98.88 204 ASN A C 1
ATOM 1523 O O . ASN A 1 204 ? -3.26 4.207 -0.4 1 98.88 204 ASN A O 1
ATOM 1527 N N . ASP A 1 205 ? -5.219 3.125 -0.348 1 98.44 205 ASP A N 1
ATOM 1528 C CA . ASP A 1 205 ? -4.949 2.447 -1.612 1 98.44 205 ASP A CA 1
ATOM 1529 C C . ASP A 1 205 ? -4.77 3.453 -2.748 1 98.44 205 ASP A C 1
ATOM 1531 O O . ASP A 1 205 ? -3.855 3.318 -3.564 1 98.44 205 ASP A O 1
ATOM 1535 N N . ALA A 1 206 ? -5.605 4.438 -2.803 1 98.62 206 ALA A N 1
ATOM 1536 C CA . ALA A 1 206 ? -5.504 5.496 -3.805 1 98.62 206 ALA A CA 1
ATOM 1537 C C . ALA A 1 206 ? -4.207 6.285 -3.639 1 98.62 206 ALA A C 1
ATOM 1539 O O . ALA A 1 206 ? -3.566 6.656 -4.625 1 98.62 206 ALA A O 1
ATOM 1540 N N . ILE A 1 207 ? -3.814 6.496 -2.445 1 98.88 207 ILE A N 1
ATOM 1541 C CA . ILE A 1 207 ? -2.598 7.254 -2.172 1 98.88 207 ILE A CA 1
ATOM 1542 C C . ILE A 1 207 ? -1.38 6.461 -2.646 1 98.88 207 ILE A C 1
ATOM 1544 O O . ILE A 1 207 ? -0.491 7.012 -3.301 1 98.88 207 ILE A O 1
ATOM 1548 N N . ILE A 1 208 ? -1.339 5.188 -2.34 1 98.62 208 ILE A N 1
ATOM 1549 C CA . ILE A 1 208 ? -0.221 4.344 -2.754 1 98.62 208 ILE A CA 1
ATOM 1550 C C . ILE A 1 208 ? -0.169 4.27 -4.277 1 98.62 208 ILE A C 1
ATOM 1552 O O . ILE A 1 208 ? 0.911 4.324 -4.871 1 98.62 208 ILE A O 1
ATOM 1556 N N . GLU A 1 209 ? -1.334 4.164 -4.887 1 97.88 209 GLU A N 1
ATOM 1557 C CA . GLU A 1 209 ? -1.371 4.184 -6.348 1 97.88 209 GLU A CA 1
ATOM 1558 C C . GLU A 1 209 ? -0.772 5.473 -6.895 1 97.88 209 GLU A C 1
ATOM 1560 O O . GLU A 1 209 ? -0.021 5.449 -7.871 1 97.88 209 GLU A O 1
ATOM 1565 N N . ALA A 1 210 ? -1.109 6.57 -6.293 1 98.62 210 ALA A N 1
ATOM 1566 C CA . ALA A 1 210 ? -0.571 7.859 -6.719 1 98.62 210 ALA A CA 1
ATOM 1567 C C . ALA A 1 210 ? 0.944 7.906 -6.543 1 98.62 210 ALA A C 1
ATOM 1569 O O . ALA A 1 210 ? 1.659 8.422 -7.41 1 98.62 210 ALA A O 1
ATOM 1570 N N . ALA A 1 211 ? 1.403 7.367 -5.434 1 98.69 211 ALA A N 1
ATOM 1571 C CA . ALA A 1 211 ? 2.842 7.332 -5.18 1 98.69 211 ALA A CA 1
ATOM 1572 C C . ALA A 1 211 ? 3.566 6.527 -6.258 1 98.69 211 ALA A C 1
ATOM 1574 O O . ALA A 1 211 ? 4.609 6.953 -6.758 1 98.69 211 ALA A O 1
ATOM 1575 N N . LEU A 1 212 ? 3.023 5.438 -6.59 1 97.56 212 LEU A N 1
ATOM 1576 C CA . LEU A 1 212 ? 3.633 4.559 -7.582 1 97.56 212 LEU A CA 1
ATOM 1577 C C . LEU A 1 212 ? 3.65 5.219 -8.953 1 97.56 212 LEU A C 1
ATOM 1579 O O . LEU A 1 212 ? 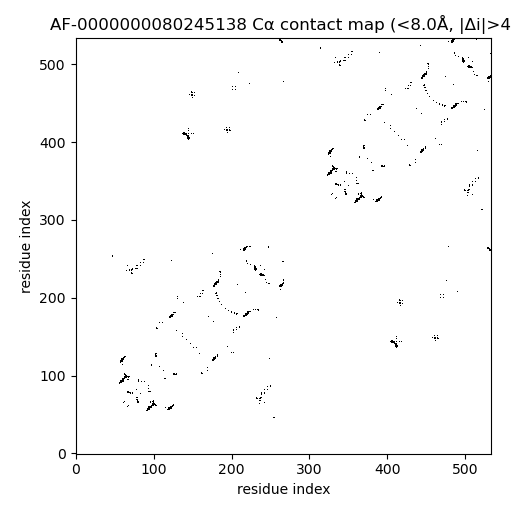4.668 5.191 -9.648 1 97.56 212 LEU A O 1
ATOM 1583 N N . ARG A 1 213 ? 2.576 5.855 -9.289 1 96.44 213 ARG A N 1
ATOM 1584 C CA . ARG A 1 213 ? 2.461 6.5 -10.594 1 96.44 213 ARG A CA 1
ATOM 1585 C C . ARG A 1 213 ? 3.469 7.637 -10.742 1 96.44 213 ARG A C 1
ATOM 1587 O O . ARG A 1 213 ? 3.951 7.914 -11.836 1 96.44 213 ARG A O 1
ATOM 1594 N N . ASN A 1 214 ? 3.785 8.211 -9.648 1 97.62 214 ASN A N 1
ATOM 1595 C CA . ASN A 1 214 ? 4.637 9.391 -9.688 1 97.62 214 ASN A CA 1
ATOM 1596 C C . ASN A 1 214 ? 6.016 9.117 -9.109 1 97.62 214 ASN A C 1
ATOM 1598 O O . ASN A 1 214 ? 6.809 10.039 -8.906 1 97.62 214 ASN A O 1
ATOM 1602 N N . HIS A 1 215 ? 6.297 7.863 -8.773 1 96.94 215 HIS A N 1
ATOM 1603 C CA . HIS A 1 215 ? 7.586 7.434 -8.25 1 96.94 215 HIS A CA 1
ATOM 1604 C C . HIS A 1 215 ? 7.984 8.242 -7.02 1 96.94 215 HIS A C 1
ATOM 1606 O O . HIS A 1 215 ? 9.102 8.758 -6.945 1 96.94 215 HIS A O 1
ATOM 1612 N N . LEU A 1 216 ? 7.094 8.273 -6.078 1 98.5 216 LEU A N 1
ATOM 1613 C CA . LEU A 1 216 ? 7.332 9.07 -4.875 1 98.5 216 LEU A CA 1
ATOM 1614 C C . LEU A 1 216 ? 7.598 8.164 -3.674 1 98.5 216 LEU A C 1
ATOM 1616 O O . LEU A 1 216 ? 6.969 7.117 -3.527 1 98.5 216 LEU A O 1
ATOM 1620 N N . PRO A 1 217 ? 8.5 8.602 -2.762 1 98.56 217 PRO A N 1
ATOM 1621 C CA . PRO A 1 217 ? 8.562 7.941 -1.453 1 98.56 217 PRO A CA 1
ATOM 1622 C C . PRO A 1 217 ? 7.336 8.227 -0.589 1 98.56 217 PRO A C 1
ATOM 1624 O O . PRO A 1 217 ? 6.68 9.258 -0.765 1 98.56 217 PRO A O 1
ATOM 1627 N N . VAL A 1 218 ? 7.062 7.285 0.296 1 98.88 218 VAL A N 1
ATOM 1628 C CA . VAL A 1 218 ? 5.852 7.363 1.105 1 98.88 218 VAL A CA 1
ATOM 1629 C C . VAL A 1 218 ? 6.203 7.184 2.58 1 98.88 218 VAL A C 1
ATOM 1631 O O . VAL A 1 218 ? 6.977 6.289 2.936 1 98.88 218 VAL A O 1
ATOM 1634 N N . ILE A 1 219 ? 5.699 8.086 3.42 1 98.88 219 ILE A N 1
ATOM 1635 C CA . ILE A 1 219 ? 5.637 7.812 4.852 1 98.88 219 ILE A CA 1
ATOM 1636 C C . ILE A 1 219 ? 4.316 7.125 5.188 1 98.88 219 ILE A C 1
ATOM 1638 O O . ILE A 1 219 ? 3.242 7.688 4.973 1 98.88 219 ILE A O 1
ATOM 1642 N N . ASP A 1 220 ? 4.387 5.91 5.684 1 98.69 220 ASP A N 1
ATOM 1643 C CA . ASP A 1 220 ? 3.174 5.176 6.039 1 98.69 220 ASP A CA 1
ATOM 1644 C C . ASP A 1 220 ? 2.752 5.477 7.473 1 98.69 220 ASP A C 1
ATOM 1646 O O . ASP A 1 220 ? 3.014 4.68 8.383 1 98.69 220 ASP A O 1
ATOM 1650 N N . LEU A 1 221 ? 1.991 6.512 7.633 1 98.75 221 LEU A N 1
ATOM 1651 C CA . LEU A 1 221 ? 1.515 6.906 8.953 1 98.75 221 LEU A CA 1
ATOM 1652 C C . LEU A 1 221 ? 0.618 5.828 9.555 1 98.75 221 LEU A C 1
ATOM 1654 O O . LEU A 1 221 ? 0.587 5.645 10.773 1 98.75 221 LEU A O 1
ATOM 1658 N N . LYS A 1 222 ? -0.057 5.148 8.68 1 97.81 222 LYS A N 1
ATOM 1659 C CA . LYS A 1 222 ? -0.972 4.102 9.125 1 97.81 222 LYS A CA 1
ATOM 1660 C C . LYS A 1 222 ? -0.252 3.08 10 1 97.81 222 LYS A C 1
ATOM 1662 O O . LYS A 1 222 ? -0.714 2.762 11.102 1 97.81 222 LYS A O 1
ATOM 1667 N N . THR A 1 223 ? 0.871 2.627 9.5 1 96.38 223 THR A N 1
ATOM 1668 C CA . THR A 1 223 ? 1.654 1.633 10.227 1 96.38 223 THR A CA 1
ATOM 1669 C C . THR A 1 223 ? 2.375 2.271 11.414 1 96.38 223 THR A C 1
ATOM 1671 O O . THR A 1 223 ? 2.5 1.656 12.477 1 96.38 223 THR A O 1
ATOM 1674 N N . MET A 1 224 ? 2.773 3.486 11.344 1 97.31 224 MET A N 1
ATOM 1675 C CA . MET A 1 224 ? 3.607 4.164 12.336 1 97.31 224 MET A CA 1
ATOM 1676 C C . MET A 1 224 ? 2.805 4.496 13.586 1 97.31 224 MET A C 1
ATOM 1678 O O . MET A 1 224 ? 3.342 4.492 14.695 1 97.31 224 MET A O 1
ATOM 1682 N N . PHE A 1 225 ? 1.561 4.879 13.359 1 97.94 225 PHE A N 1
ATOM 1683 C CA . PHE A 1 225 ? 0.72 5.227 14.5 1 97.94 225 PHE A CA 1
ATOM 1684 C C . PHE A 1 225 ? 0.076 3.982 15.094 1 97.94 225 PHE A C 1
ATOM 1686 O O . PHE A 1 225 ? -1.058 3.639 14.758 1 97.94 225 PHE A O 1
ATOM 1693 N N . SER A 1 226 ? 0.77 3.373 16.031 1 93.56 226 SER A N 1
ATOM 1694 C CA . SER A 1 226 ? 0.415 2.043 16.516 1 93.56 226 SER A CA 1
ATOM 1695 C C . SER A 1 226 ? 0.024 2.076 18 1 93.56 226 SER A C 1
ATOM 1697 O O . SER A 1 226 ? -0.368 1.054 18.562 1 93.56 226 SER A O 1
ATOM 1699 N N . SER A 1 227 ? 0.12 3.225 18.609 1 96.12 227 SER A N 1
ATOM 1700 C CA . SER A 1 227 ? -0.162 3.357 20.031 1 96.12 227 SER A CA 1
ATOM 1701 C C . SER A 1 227 ? -1.149 4.488 20.297 1 96.12 227 SER A C 1
ATOM 1703 O O . SER A 1 227 ? -1.073 5.547 19.672 1 96.12 227 SER A O 1
ATOM 1705 N N . PRO A 1 228 ? -2.037 4.277 21.328 1 96.31 228 PRO A N 1
ATOM 1706 C CA . PRO A 1 228 ? -2.912 5.391 21.703 1 96.31 228 PRO A CA 1
ATOM 1707 C C . PRO A 1 228 ? -2.137 6.645 22.094 1 96.31 228 PRO A C 1
ATOM 1709 O O . PRO A 1 228 ? -2.645 7.758 21.953 1 96.31 228 PRO A O 1
ATOM 1712 N N . LYS A 1 229 ? -0.877 6.516 22.5 1 97.75 229 LYS A N 1
ATOM 1713 C CA . LYS A 1 229 ? -0.063 7.637 22.969 1 97.75 229 LYS A CA 1
ATOM 1714 C C . LYS A 1 229 ? 0.401 8.492 21.797 1 97.75 229 LYS A C 1
ATOM 1716 O O . LYS A 1 229 ? 0.888 9.609 21.984 1 97.75 229 LYS A O 1
ATOM 1721 N N . ASP A 1 230 ? 0.264 7.969 20.609 1 98.56 230 ASP A N 1
ATOM 1722 C CA . ASP A 1 230 ? 0.656 8.719 19.422 1 98.56 230 ASP A CA 1
ATOM 1723 C C . ASP A 1 230 ? -0.359 9.812 19.109 1 98.56 230 ASP A C 1
ATOM 1725 O O . ASP A 1 230 ? -0.113 10.672 18.25 1 98.56 230 ASP A O 1
ATOM 1729 N N . TYR A 1 231 ? -1.456 9.82 19.906 1 98.44 231 TYR A N 1
ATOM 1730 C CA . TYR A 1 231 ? -2.582 10.695 19.594 1 98.44 231 TYR A CA 1
ATOM 1731 C C . TYR A 1 231 ? -2.822 11.695 20.719 1 98.44 231 TYR A C 1
ATOM 1733 O O . TYR A 1 231 ? -2.732 11.344 21.906 1 98.44 231 TYR A O 1
ATOM 1741 N N . ALA A 1 232 ? -3.102 12.953 20.344 1 98.38 232 ALA A N 1
ATOM 1742 C CA . ALA A 1 232 ? -3.533 13.984 21.281 1 98.38 232 ALA A CA 1
ATOM 1743 C C . ALA A 1 232 ? -5.031 13.891 21.547 1 98.38 232 ALA A C 1
ATOM 1745 O O . ALA A 1 232 ? -5.5 14.25 22.625 1 98.38 232 ALA A O 1
ATOM 1746 N N . ASN A 1 233 ? -5.773 13.57 20.594 1 97.81 233 ASN A N 1
ATOM 1747 C CA . ASN A 1 233 ? -7.164 13.133 20.562 1 97.81 233 ASN A CA 1
ATOM 1748 C C . ASN A 1 233 ? -7.387 12.039 19.531 1 97.81 233 ASN A C 1
ATOM 1750 O O . ASN A 1 233 ? -6.434 11.555 18.906 1 97.81 233 ASN A O 1
ATOM 1754 N N . PRO A 1 234 ? -8.547 11.602 19.281 1 97.06 234 PRO A N 1
ATOM 1755 C CA . PRO A 1 234 ? -8.711 10.375 18.484 1 97.06 234 PRO A CA 1
ATOM 1756 C C . PRO A 1 234 ? -8.172 10.508 17.062 1 97.06 234 PRO A C 1
ATOM 1758 O O . PRO A 1 234 ? -8 9.5 16.375 1 97.06 234 PRO A O 1
ATOM 1761 N N . ILE A 1 235 ? -7.895 11.789 16.594 1 97.88 235 ILE A N 1
ATOM 1762 C CA . ILE A 1 235 ? -7.523 11.844 15.188 1 97.88 235 ILE A CA 1
ATOM 1763 C C . ILE A 1 235 ? -6.316 12.766 15.008 1 97.88 235 ILE A C 1
ATOM 1765 O O . ILE A 1 235 ? -5.82 12.945 13.898 1 97.88 235 ILE A O 1
ATOM 1769 N N . GLU A 1 236 ? -5.82 13.422 16.062 1 98.75 236 GLU A N 1
ATOM 1770 C CA . GLU A 1 236 ? -4.711 14.359 15.93 1 98.75 236 GLU A CA 1
ATOM 1771 C C . GLU A 1 236 ? -3.438 13.797 16.562 1 98.75 236 GLU A C 1
ATOM 1773 O O . GLU A 1 236 ? -3.49 13.125 17.578 1 98.75 236 GLU A O 1
ATOM 1778 N N . PRO A 1 237 ? -2.242 14.133 15.992 1 98.69 237 PRO A N 1
ATOM 1779 C CA . PRO A 1 237 ? -1.001 13.617 16.562 1 98.69 237 PRO A CA 1
ATOM 1780 C C . PRO A 1 237 ? -0.639 14.289 17.891 1 98.69 237 PRO A C 1
ATOM 1782 O O . PRO A 1 237 ? -0.85 15.492 18.047 1 98.69 237 PRO A O 1
ATOM 1785 N N . SER A 1 238 ? -0.163 13.492 18.781 1 98.62 238 SER A N 1
ATOM 1786 C CA . SER A 1 238 ? 0.409 13.969 20.047 1 98.62 238 SER A CA 1
ATOM 1787 C C . SER A 1 238 ? 1.863 14.391 19.859 1 98.62 238 SER A C 1
ATOM 1789 O O . SER A 1 238 ? 2.393 14.359 18.75 1 98.62 238 SER A O 1
ATOM 1791 N N . THR A 1 239 ? 2.43 14.844 21 1 98.75 239 THR A N 1
ATOM 1792 C CA . THR A 1 239 ? 3.865 15.102 21.016 1 98.75 239 THR A CA 1
ATOM 1793 C C . THR A 1 239 ? 4.641 13.867 20.578 1 98.75 239 THR A C 1
ATOM 1795 O O . THR A 1 239 ? 5.551 13.961 19.75 1 98.75 239 THR A O 1
ATOM 1798 N N . GLN A 1 240 ? 4.277 12.734 21.094 1 98.56 240 GLN A N 1
ATOM 1799 C CA . GLN A 1 240 ? 4.926 11.484 20.703 1 98.56 240 GLN A CA 1
ATOM 1800 C C . GLN A 1 240 ? 4.703 11.18 19.219 1 98.56 240 GLN A C 1
ATOM 1802 O O . GLN A 1 240 ? 5.637 10.789 18.516 1 98.56 240 GLN A O 1
ATOM 1807 N N . GLY A 1 241 ? 3.459 11.391 18.812 1 98.75 241 GLY A N 1
ATOM 1808 C CA . GLY A 1 241 ? 3.168 11.188 17.391 1 98.75 241 GLY A CA 1
ATOM 1809 C C . GLY A 1 241 ? 3.953 12.117 16.484 1 98.75 241 GLY A C 1
ATOM 1810 O O . GLY A 1 241 ? 4.441 11.695 15.438 1 98.75 241 GLY A O 1
ATOM 1811 N N . GLY A 1 242 ? 4.047 13.336 16.875 1 98.81 242 GLY A N 1
ATOM 1812 C CA . GLY A 1 242 ? 4.84 14.289 16.109 1 98.81 242 GLY A CA 1
ATOM 1813 C C . GLY A 1 242 ? 6.305 13.914 16.031 1 98.81 242 GLY A C 1
ATOM 1814 O O . GLY A 1 242 ? 6.941 14.117 14.992 1 98.81 242 GLY A O 1
ATOM 1815 N N . ASP A 1 243 ? 6.82 13.383 17.094 1 98.75 243 ASP A N 1
ATOM 1816 C CA . ASP A 1 243 ? 8.203 12.914 17.125 1 98.75 243 ASP A CA 1
ATOM 1817 C C . ASP A 1 243 ? 8.4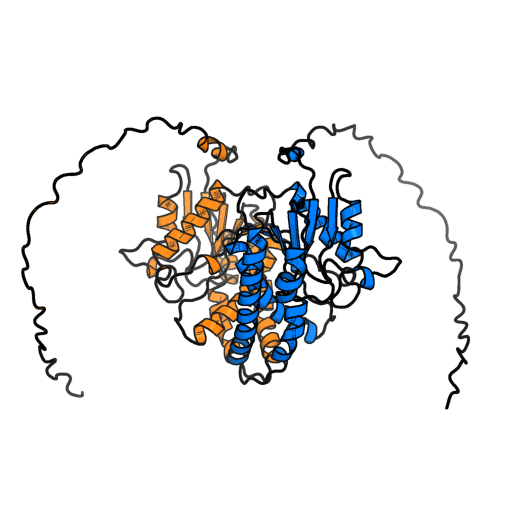14 11.789 16.109 1 98.75 243 ASP A C 1
ATOM 1819 O O . ASP A 1 243 ? 9.398 11.805 15.359 1 98.75 243 ASP A O 1
ATOM 1823 N N . LYS A 1 244 ? 7.488 10.875 16.031 1 98.69 244 LYS A N 1
ATOM 1824 C CA . LYS A 1 244 ? 7.551 9.781 15.07 1 98.69 244 LYS A CA 1
ATOM 1825 C C . LYS A 1 244 ? 7.535 10.305 13.633 1 98.69 244 LYS A C 1
ATOM 1827 O O . LYS A 1 244 ? 8.305 9.836 12.789 1 98.69 244 LYS A O 1
ATOM 1832 N N . ILE A 1 245 ? 6.652 11.219 13.43 1 98.88 245 ILE A N 1
ATOM 1833 C CA . ILE A 1 245 ? 6.52 11.789 12.094 1 98.88 245 ILE A CA 1
ATOM 1834 C C . ILE A 1 245 ? 7.844 12.414 11.656 1 98.88 245 ILE A C 1
ATOM 1836 O O . ILE A 1 245 ? 8.328 12.148 10.555 1 98.88 245 ILE A O 1
ATOM 1840 N N . THR A 1 246 ? 8.484 13.227 12.531 1 98.88 246 THR A N 1
ATOM 1841 C CA . THR A 1 246 ? 9.695 13.945 12.156 1 98.88 246 THR A CA 1
ATOM 1842 C C . THR A 1 246 ? 10.891 12.992 12.086 1 98.88 246 THR A C 1
ATOM 1844 O O . THR A 1 246 ? 11.812 13.203 11.289 1 98.88 246 THR A O 1
ATOM 1847 N N . ASP A 1 247 ? 10.852 11.859 12.844 1 98.75 247 ASP A N 1
ATOM 1848 C CA . ASP A 1 247 ? 11.852 10.812 12.664 1 98.75 247 ASP A CA 1
ATOM 1849 C C . ASP A 1 247 ? 11.797 10.234 11.258 1 98.75 247 ASP A C 1
ATOM 1851 O O . ASP A 1 247 ? 12.836 10.008 10.633 1 98.75 247 ASP A O 1
ATOM 1855 N N . ALA A 1 248 ? 10.625 10.008 10.812 1 98.62 248 ALA A N 1
ATOM 1856 C CA . ALA A 1 248 ? 10.461 9.469 9.461 1 98.62 248 ALA A CA 1
ATOM 1857 C C . ALA A 1 248 ? 10.953 10.453 8.414 1 98.62 248 ALA A C 1
ATOM 1859 O O . ALA A 1 248 ? 11.609 10.062 7.445 1 98.62 248 ALA A O 1
ATOM 1860 N N . ILE A 1 249 ? 10.617 11.711 8.617 1 98.88 249 ILE A N 1
ATOM 1861 C CA . ILE A 1 249 ? 11.086 12.75 7.699 1 98.88 249 ILE A CA 1
ATOM 1862 C C . ILE A 1 249 ? 12.617 12.734 7.648 1 98.88 249 ILE A C 1
ATOM 1864 O O . ILE A 1 249 ? 13.203 12.719 6.566 1 98.88 249 ILE A O 1
ATOM 1868 N N . MET A 1 250 ? 13.266 12.648 8.797 1 98.75 250 MET A N 1
ATOM 1869 C CA . MET A 1 250 ? 14.727 12.672 8.859 1 98.75 250 MET A CA 1
ATOM 1870 C C . MET A 1 250 ? 15.32 11.414 8.242 1 98.75 250 MET A C 1
ATOM 1872 O O . MET A 1 250 ? 16.375 11.461 7.613 1 98.75 250 MET A O 1
ATOM 1876 N N . ARG A 1 251 ? 14.656 10.32 8.43 1 97.88 251 ARG A N 1
ATOM 1877 C CA . ARG A 1 251 ? 15.125 9.094 7.801 1 97.88 251 ARG A CA 1
ATOM 1878 C C . ARG A 1 251 ? 15.117 9.219 6.281 1 97.88 251 ARG A C 1
ATOM 1880 O O . ARG A 1 251 ? 16.047 8.773 5.609 1 97.88 251 ARG A O 1
ATOM 1887 N N . ILE A 1 252 ? 14.102 9.812 5.773 1 98.19 252 ILE A N 1
ATOM 1888 C CA . ILE A 1 252 ? 13.992 9.992 4.328 1 98.19 252 ILE A CA 1
ATOM 1889 C C . ILE A 1 252 ? 15.07 10.961 3.846 1 98.19 252 ILE A C 1
ATOM 1891 O O . ILE A 1 252 ? 15.773 10.68 2.871 1 98.19 252 ILE A O 1
ATOM 1895 N N . MET A 1 253 ? 15.242 12.039 4.551 1 98.12 253 MET A N 1
ATOM 1896 C CA . MET A 1 253 ? 16.234 13.039 4.164 1 98.12 253 MET A CA 1
ATOM 1897 C C . MET A 1 253 ? 17.641 12.445 4.16 1 98.12 253 MET A C 1
ATOM 1899 O O . MET A 1 253 ? 18.469 12.812 3.328 1 98.12 253 MET A O 1
ATOM 1903 N N . ASN A 1 254 ? 17.859 11.477 5.008 1 96.25 254 ASN A N 1
ATOM 1904 C CA . ASN A 1 254 ? 19.203 10.961 5.199 1 96.25 254 ASN A CA 1
ATOM 1905 C C . ASN A 1 254 ? 19.469 9.727 4.332 1 96.25 254 ASN A C 1
ATOM 1907 O O . ASN A 1 254 ? 20.625 9.414 4.023 1 96.25 254 ASN A O 1
ATOM 1911 N N . ASN A 1 255 ? 18.344 9.086 3.91 1 93.5 255 ASN A N 1
ATOM 1912 C CA . ASN A 1 255 ? 18.594 7.754 3.369 1 93.5 255 ASN A CA 1
ATOM 1913 C C . ASN A 1 255 ? 17.984 7.59 1.979 1 93.5 255 ASN A C 1
ATOM 1915 O O . ASN A 1 255 ? 18.328 6.652 1.255 1 93.5 255 ASN A O 1
ATOM 1919 N N . TYR A 1 256 ? 17.109 8.438 1.608 1 96.12 256 TYR A N 1
ATOM 1920 C CA . TYR A 1 256 ? 16.422 8.266 0.33 1 96.12 256 TYR A CA 1
ATOM 1921 C C . TYR A 1 256 ? 17.094 9.102 -0.759 1 96.12 256 TYR A C 1
ATOM 1923 O O . TYR A 1 256 ? 17.406 10.273 -0.554 1 96.12 256 TYR A O 1
ATOM 1931 N N . ASP A 1 257 ? 17.344 8.422 -1.916 1 94.5 257 ASP A N 1
ATOM 1932 C CA . ASP A 1 257 ? 17.828 9.133 -3.1 1 94.5 257 ASP A CA 1
ATOM 1933 C C . ASP A 1 257 ? 16.656 9.672 -3.922 1 94.5 257 ASP A C 1
ATOM 1935 O O . ASP A 1 257 ? 16.047 8.938 -4.695 1 94.5 257 ASP A O 1
ATOM 1939 N N . PHE A 1 258 ? 16.453 10.961 -3.877 1 95.44 258 PHE A N 1
ATOM 1940 C CA . PHE A 1 258 ? 15.305 11.586 -4.504 1 95.44 258 PHE A CA 1
ATOM 1941 C C . PHE A 1 258 ? 15.438 11.586 -6.02 1 95.44 258 PHE A C 1
ATOM 1943 O O . PHE A 1 258 ? 14.477 11.875 -6.734 1 95.44 258 PHE A O 1
ATOM 1950 N N . ASN A 1 259 ? 16.562 11.133 -6.566 1 92.12 259 ASN A N 1
ATOM 1951 C CA . ASN A 1 259 ? 16.766 11.023 -8.008 1 92.12 259 ASN A CA 1
ATOM 1952 C C . ASN A 1 259 ? 16.5 9.602 -8.5 1 92.12 259 ASN A C 1
ATOM 1954 O O . ASN A 1 259 ? 16.531 9.344 -9.703 1 92.12 259 ASN A O 1
ATOM 1958 N N . SER A 1 260 ? 16.266 8.594 -7.641 1 89.44 260 SER A N 1
ATOM 1959 C CA . SER A 1 260 ? 16.156 7.18 -7.98 1 89.44 260 SER A CA 1
ATOM 1960 C C . SER A 1 260 ? 14.805 6.863 -8.625 1 89.44 260 SER A C 1
ATOM 1962 O O . SER A 1 260 ? 14.664 5.844 -9.305 1 89.44 260 SER A O 1
ATOM 1964 N N . GLN A 1 261 ? 13.82 7.574 -8.578 1 87.38 261 GLN A N 1
ATOM 1965 C CA . GLN A 1 261 ? 12.461 7.316 -9.047 1 87.38 261 GLN A CA 1
ATOM 1966 C C . GLN A 1 261 ? 11.883 6.066 -8.391 1 87.38 261 GLN A C 1
ATOM 1968 O O . GLN A 1 261 ? 11.062 5.363 -8.992 1 87.38 261 GLN A O 1
ATOM 1973 N N . LYS A 1 262 ? 12.344 5.711 -7.223 1 92 262 LYS A N 1
ATOM 1974 C CA . LYS A 1 262 ? 11.883 4.562 -6.453 1 92 262 LYS A CA 1
ATOM 1975 C C . LYS A 1 262 ? 10.719 4.945 -5.543 1 92 262 LYS A C 1
ATOM 1977 O O . LYS A 1 262 ? 10.695 6.043 -4.984 1 92 262 LYS A O 1
ATOM 1982 N N . THR A 1 263 ? 9.742 4.035 -5.508 1 97.69 263 THR A N 1
ATOM 1983 C CA . THR A 1 263 ? 8.719 4.172 -4.477 1 97.69 263 THR A CA 1
ATOM 1984 C C . THR A 1 263 ? 9.047 3.287 -3.275 1 97.69 263 THR A C 1
ATOM 1986 O O . THR A 1 263 ? 8.805 2.078 -3.307 1 97.69 263 THR A O 1
ATOM 1989 N N . GLU A 1 264 ? 9.609 3.953 -2.322 1 98 264 GLU A N 1
ATOM 1990 C CA . GLU A 1 264 ? 9.945 3.316 -1.053 1 98 264 GLU A CA 1
ATOM 1991 C C . GLU A 1 264 ? 9 3.764 0.059 1 98 264 GLU A C 1
ATOM 1993 O O . GLU A 1 264 ? 8.664 4.945 0.153 1 98 264 GLU A O 1
ATOM 1998 N N . ILE A 1 265 ? 8.539 2.787 0.834 1 98.38 265 ILE A N 1
ATOM 1999 C CA . ILE A 1 265 ? 7.641 3.107 1.939 1 98.38 265 ILE A CA 1
ATOM 2000 C C . ILE A 1 265 ? 8.414 3.082 3.256 1 98.38 265 ILE A C 1
ATOM 2002 O O . ILE A 1 265 ? 9.094 2.1 3.562 1 98.38 265 ILE A O 1
ATOM 2006 N N . PHE A 1 266 ? 8.297 4.215 4.016 1 96.25 266 PHE A N 1
ATOM 2007 C CA . PHE A 1 266 ? 8.922 4.363 5.324 1 96.25 266 PHE A CA 1
ATOM 2008 C C . PHE A 1 266 ? 7.887 4.227 6.438 1 96.25 266 PHE A C 1
ATOM 2010 O O . PHE A 1 266 ? 6.809 4.824 6.367 1 96.25 266 PHE A O 1
ATOM 2017 N N . ALA A 1 267 ? 8.172 3.359 7.352 1 93.38 267 ALA A N 1
ATOM 2018 C CA . ALA A 1 267 ? 7.301 3.197 8.508 1 93.38 267 ALA A CA 1
ATOM 2019 C C . ALA A 1 267 ? 8.117 3.086 9.797 1 93.38 267 ALA A C 1
ATOM 2021 O O . ALA A 1 267 ? 9.281 2.693 9.766 1 93.38 267 ALA A O 1
ATOM 2022 N N . MET B 1 1 ? -35.219 -36.031 -29.656 1 22.55 1 MET B N 1
ATOM 2023 C CA . MET B 1 1 ? -34.281 -36.344 -30.75 1 22.55 1 MET B CA 1
ATOM 2024 C C . MET B 1 1 ? -34.312 -35.25 -31.797 1 22.55 1 MET B C 1
ATOM 2026 O O . MET B 1 1 ? -34.75 -35.438 -32.938 1 22.55 1 MET B O 1
ATOM 2030 N N . ARG B 1 2 ? -34.75 -33.969 -31.328 1 23.38 2 ARG B N 1
ATOM 2031 C CA . ARG B 1 2 ? -35.188 -32.906 -32.219 1 23.38 2 ARG B CA 1
ATOM 2032 C C . ARG B 1 2 ? -34.125 -32.562 -33.281 1 23.38 2 ARG B C 1
ATOM 2034 O O . ARG B 1 2 ? -32.906 -32.594 -32.969 1 23.38 2 ARG B O 1
ATOM 2041 N N . THR B 1 3 ? -34.531 -32.531 -34.531 1 21.73 3 THR B N 1
ATOM 2042 C CA . THR B 1 3 ? -34 -32.375 -35.875 1 21.73 3 THR B CA 1
ATOM 2043 C C . THR B 1 3 ? -33.156 -31.094 -35.969 1 21.73 3 THR B C 1
ATOM 2045 O O . THR B 1 3 ? -33.625 -30 -35.625 1 21.73 3 THR B O 1
ATOM 2048 N N . ILE B 1 4 ? -31.75 -31.156 -36.094 1 23.23 4 ILE B N 1
ATOM 2049 C CA . ILE B 1 4 ? -30.469 -30.453 -36.094 1 23.23 4 ILE B CA 1
ATOM 2050 C C . ILE B 1 4 ? -30.453 -29.406 -37.219 1 23.23 4 ILE B C 1
ATOM 2052 O O . ILE B 1 4 ? -29.875 -28.328 -37.031 1 23.23 4 ILE B O 1
ATOM 2056 N N . VAL B 1 5 ? -31.078 -29.5 -38.438 1 20.81 5 VAL B N 1
ATOM 2057 C CA . VAL B 1 5 ? -30.156 -29.406 -39.562 1 20.81 5 VAL B CA 1
ATOM 2058 C C . VAL B 1 5 ? -30.031 -27.953 -40.031 1 20.81 5 VAL B C 1
ATOM 2060 O O . VAL B 1 5 ? -29.047 -27.578 -40.656 1 20.81 5 VAL B O 1
ATOM 2063 N N . THR B 1 6 ? -31.031 -27.016 -39.688 1 22.31 6 THR B N 1
ATOM 2064 C CA . THR B 1 6 ? -31.281 -26.281 -40.938 1 22.31 6 THR B CA 1
ATOM 2065 C C . THR B 1 6 ? -30.047 -25.516 -41.375 1 22.31 6 THR B C 1
ATOM 2067 O O . THR B 1 6 ? -29.188 -25.188 -40.531 1 22.31 6 THR B O 1
ATOM 2070 N N . LEU B 1 7 ? -30.016 -24.828 -42.625 1 22.3 7 LEU B N 1
ATOM 2071 C CA . LEU B 1 7 ? -29.406 -24.359 -43.875 1 22.3 7 LEU B CA 1
ATOM 2072 C C . LEU B 1 7 ? -28.719 -23.016 -43.656 1 22.3 7 LEU B C 1
ATOM 2074 O O . LEU B 1 7 ? -29.375 -22.016 -43.344 1 22.3 7 LEU B O 1
ATOM 2078 N N . VAL B 1 8 ? -27.5 -23.016 -42.906 1 23 8 VAL B N 1
ATOM 2079 C CA . VAL B 1 8 ? -26.609 -21.906 -42.625 1 23 8 VAL B CA 1
ATOM 2080 C C . VAL B 1 8 ? -26.25 -21.172 -43.906 1 23 8 VAL B C 1
ATOM 2082 O O . VAL B 1 8 ? -25.609 -21.75 -44.781 1 23 8 VAL B O 1
ATOM 2085 N N . SER B 1 9 ? -27.266 -20.406 -44.469 1 19.64 9 SER B N 1
ATOM 2086 C CA . SER B 1 9 ? -27.219 -19.688 -45.719 1 19.64 9 SER B CA 1
ATOM 2087 C C . SER B 1 9 ? -25.938 -18.859 -45.844 1 19.64 9 SER B C 1
ATOM 2089 O O . SER B 1 9 ? -25.391 -18.422 -44.812 1 19.64 9 SER B O 1
ATOM 2091 N N . SER B 1 10 ? -25.156 -18.875 -47 1 21.42 10 SER B N 1
ATOM 2092 C CA . SER B 1 10 ? -23.938 -18.562 -47.75 1 21.42 10 SER B CA 1
ATOM 2093 C C . SER B 1 10 ? -23.734 -17.047 -47.875 1 21.42 10 SER B C 1
ATOM 2095 O O . SER B 1 10 ? -24.141 -16.453 -48.844 1 21.42 10 SER B O 1
ATOM 2097 N N . ILE B 1 11 ? -24.203 -16.172 -46.875 1 21.12 11 ILE B N 1
ATOM 2098 C CA . ILE B 1 11 ? -24.219 -14.797 -47.375 1 21.12 11 ILE B CA 1
ATOM 2099 C C . ILE B 1 11 ? -22.812 -14.383 -47.781 1 21.12 11 ILE B C 1
ATOM 2101 O O . ILE B 1 11 ? -21.875 -14.438 -47 1 21.12 11 ILE B O 1
ATOM 2105 N N . THR B 1 12 ? -22.438 -14.398 -49.125 1 19.52 12 THR B N 1
ATOM 2106 C CA . THR B 1 12 ? -21.328 -14.117 -50 1 19.52 12 THR B CA 1
ATOM 2107 C C . THR B 1 12 ? -20.812 -12.695 -49.781 1 19.52 12 THR B C 1
ATOM 2109 O O . THR B 1 12 ? -21.469 -11.727 -50.188 1 19.52 12 THR B O 1
ATOM 2112 N N . ILE B 1 13 ? -20.562 -12.227 -48.531 1 20.28 13 ILE B N 1
ATOM 2113 C CA . ILE B 1 13 ? -20.188 -10.82 -48.5 1 20.28 13 ILE B CA 1
ATOM 2114 C C . ILE B 1 13 ? -18.953 -10.594 -49.344 1 20.28 13 ILE B C 1
ATOM 2116 O O . ILE B 1 13 ? -17.891 -11.156 -49.094 1 20.28 13 ILE B O 1
ATOM 2120 N N . THR B 1 14 ? -19.125 -10.391 -50.688 1 19.34 14 THR B N 1
ATOM 2121 C CA . THR B 1 14 ? -18.141 -10.094 -51.719 1 19.34 14 THR B CA 1
ATOM 2122 C C . THR B 1 14 ? -17.281 -8.898 -51.312 1 19.34 14 THR B C 1
ATOM 2124 O O . THR B 1 14 ? -17.781 -7.793 -51.156 1 19.34 14 THR B O 1
ATOM 2127 N N . ILE B 1 15 ? -16.219 -9.141 -50.562 1 20.67 15 ILE B N 1
ATOM 2128 C CA . ILE B 1 15 ? -15.141 -8.266 -50.125 1 20.67 15 ILE B CA 1
ATOM 2129 C C . ILE B 1 15 ? -14.484 -7.621 -51.344 1 20.67 15 ILE B C 1
ATOM 2131 O O . ILE B 1 15 ? -13.961 -8.32 -52.219 1 20.67 15 ILE B O 1
ATOM 2135 N N . ILE B 1 16 ? -15.086 -6.488 -51.812 1 18.98 16 ILE B N 1
ATOM 2136 C CA . ILE B 1 16 ? -14.641 -5.742 -52.969 1 18.98 16 ILE B CA 1
ATOM 2137 C C . ILE B 1 16 ? -13.156 -5.426 -52.844 1 18.98 16 ILE B C 1
ATOM 2139 O O . ILE B 1 16 ? -12.727 -4.816 -51.875 1 18.98 16 ILE B O 1
ATOM 2143 N N . LEU B 1 17 ? -12.266 -6.027 -53.656 1 19.73 17 LEU B N 1
ATOM 2144 C CA . LEU B 1 17 ? -10.836 -6.188 -53.938 1 19.73 17 LEU B CA 1
ATOM 2145 C C . LEU B 1 17 ? -10.227 -4.875 -54.406 1 19.73 17 LEU B C 1
ATOM 2147 O O . LEU B 1 17 ? -9.023 -4.805 -54.656 1 19.73 17 LEU B O 1
ATOM 2151 N N . SER B 1 18 ? -11.078 -3.773 -54.656 1 18.53 18 SER B N 1
ATOM 2152 C CA . SER B 1 18 ? -10.523 -3.119 -55.844 1 18.53 18 SER B CA 1
ATOM 2153 C C . SER B 1 18 ? -9.078 -2.678 -55.594 1 18.53 18 SER B C 1
ATOM 2155 O O . SER B 1 18 ? -8.656 -2.516 -54.438 1 18.53 18 SER B O 1
ATOM 2157 N N . ALA B 1 19 ? -8.281 -2.293 -56.781 1 18.66 19 ALA B N 1
ATOM 2158 C CA . ALA B 1 19 ? -7.047 -2.328 -57.562 1 18.66 19 ALA B CA 1
ATOM 2159 C C . ALA B 1 19 ? -6.16 -1.129 -57.219 1 18.66 19 ALA B C 1
ATOM 2161 O O . ALA B 1 19 ? -4.969 -1.125 -57.531 1 18.66 19 ALA B O 1
ATOM 2162 N N . PHE B 1 20 ? -6.648 0.02 -56.656 1 19.92 20 PHE B N 1
ATOM 2163 C CA . PHE B 1 20 ? -6.035 1.133 -57.375 1 19.92 20 PHE B CA 1
ATOM 2164 C C . PHE B 1 20 ? -4.531 1.161 -57.125 1 19.92 20 PHE B C 1
ATOM 2166 O O . PHE B 1 20 ? -4.062 0.908 -56.031 1 19.92 20 PHE B O 1
ATOM 2173 N N . ARG B 1 21 ? -3.674 1.433 -58.219 1 17.47 21 ARG B N 1
ATOM 2174 C CA . ARG B 1 21 ? -2.375 1.302 -58.875 1 17.47 21 ARG B CA 1
ATOM 2175 C C . ARG B 1 21 ? -1.362 2.273 -58.281 1 17.47 21 ARG B C 1
ATOM 2177 O O . ARG B 1 21 ? -0.153 2.047 -58.375 1 17.47 21 ARG B O 1
ATOM 2184 N N . SER B 1 22 ? -1.764 3.506 -57.875 1 18.45 22 SER B N 1
ATOM 2185 C CA . SER B 1 22 ? -0.893 4.516 -58.469 1 18.45 22 SER B CA 1
ATOM 2186 C C . SER B 1 22 ? 0.52 4.43 -57.906 1 18.45 22 SER B C 1
ATOM 2188 O O . SER B 1 22 ? 0.721 3.92 -56.781 1 18.45 22 SER B O 1
ATOM 2190 N N . SER B 1 23 ? 1.56 5.129 -58.656 1 18.39 23 SER B N 1
ATOM 2191 C CA . SER B 1 23 ? 2.932 5.07 -59.156 1 18.39 23 SER B CA 1
ATOM 2192 C C . SER B 1 23 ? 3.93 5.41 -58.062 1 18.39 23 SER B C 1
ATOM 2194 O O . SER B 1 23 ? 4.781 4.59 -57.719 1 18.39 23 SER B O 1
ATOM 2196 N N . ASN B 1 24 ? 4.609 6.582 -58.25 1 17.59 24 ASN B N 1
ATOM 2197 C CA . ASN B 1 24 ? 6.008 6.781 -58.594 1 17.59 24 ASN B CA 1
ATOM 2198 C C . ASN B 1 24 ? 6.891 6.977 -57.375 1 17.59 24 ASN B C 1
ATOM 2200 O O . ASN B 1 24 ? 7.945 6.352 -57.25 1 17.59 24 ASN B O 1
ATOM 2204 N N . MET B 1 25 ? 6.734 8.156 -56.781 1 19.69 25 MET B N 1
ATOM 2205 C CA . MET B 1 25 ? 7.867 9.078 -56.719 1 19.69 25 MET B CA 1
ATOM 2206 C C . MET B 1 25 ? 8.695 8.828 -55.469 1 19.69 25 MET B C 1
ATOM 2208 O O . MET B 1 25 ? 8.57 9.555 -54.469 1 19.69 25 MET B O 1
ATOM 2212 N N . LEU B 1 26 ? 8.719 7.699 -54.938 1 19.72 26 LEU B N 1
ATOM 2213 C CA . LEU B 1 26 ? 9.203 7.672 -53.562 1 19.72 26 LEU B CA 1
ATOM 2214 C C . LEU B 1 26 ? 10.695 7.965 -53.5 1 19.72 26 LEU B C 1
ATOM 2216 O O . LEU B 1 26 ? 11.367 7.621 -52.531 1 19.72 26 LEU B O 1
ATOM 2220 N N . LYS B 1 27 ? 11.211 8.453 -54.656 1 17.31 27 LYS B N 1
ATOM 2221 C CA . LYS B 1 27 ? 12.617 8.039 -54.688 1 17.31 27 LYS B CA 1
ATOM 2222 C C . LYS B 1 27 ? 13.352 8.531 -53.438 1 17.31 27 LYS B C 1
ATOM 2224 O O . LYS B 1 27 ? 14.141 7.801 -52.844 1 17.31 27 LYS B O 1
ATOM 2229 N N . GLY B 1 28 ? 13.32 9.812 -53.281 1 18.19 28 GLY B N 1
ATOM 2230 C CA . GLY B 1 28 ? 14.641 10.43 -53.281 1 18.19 28 GLY B CA 1
ATOM 2231 C C . GLY B 1 28 ? 15.367 10.289 -51.969 1 18.19 28 GLY B C 1
ATOM 2232 O O . GLY B 1 28 ? 16.594 10.117 -51.938 1 18.19 28 GLY B O 1
ATOM 2233 N N . LEU B 1 29 ? 14.633 10.688 -50.875 1 19.33 29 LEU B N 1
ATOM 2234 C CA . LEU B 1 29 ? 15.477 11.5 -50 1 19.33 29 LEU B CA 1
ATOM 2235 C C . LEU B 1 29 ? 16.406 10.625 -49.156 1 19.33 29 LEU B C 1
ATOM 2237 O O . LEU B 1 29 ? 15.969 9.961 -48.219 1 19.33 29 LEU B O 1
ATOM 2241 N N . ALA B 1 30 ? 17.344 10.016 -49.844 1 18.41 30 ALA B N 1
ATOM 2242 C CA . ALA B 1 30 ? 18.344 9.094 -49.281 1 18.41 30 ALA B CA 1
ATOM 2243 C C . ALA B 1 30 ? 19.094 9.727 -48.125 1 18.41 30 ALA B C 1
ATOM 2245 O O . ALA B 1 30 ? 19.719 9.023 -47.312 1 18.41 30 ALA B O 1
ATOM 2246 N N . SER B 1 31 ? 19.266 11.055 -48.188 1 18.62 31 SER B N 1
ATOM 2247 C CA . SER B 1 31 ? 20.688 11.367 -48 1 18.62 31 SER B CA 1
ATOM 2248 C C . SER B 1 31 ? 21.125 11 -46.562 1 18.62 31 SER B C 1
ATOM 2250 O O . SER B 1 31 ? 22.141 10.328 -46.406 1 18.62 31 SER B O 1
ATOM 2252 N N . LEU B 1 32 ? 21.125 11.961 -45.625 1 20.92 32 LEU B N 1
ATOM 2253 C CA . LEU B 1 32 ? 22.266 12.445 -44.875 1 20.92 32 LEU B CA 1
ATOM 2254 C C . LEU B 1 32 ? 22.375 11.734 -43.531 1 20.92 32 LEU B C 1
ATOM 2256 O O . LEU B 1 32 ? 21.625 12.047 -42.594 1 20.92 32 LEU B O 1
ATOM 2260 N N . ILE B 1 33 ? 22.5 10.461 -43.5 1 21.64 33 ILE B N 1
ATOM 2261 C CA . ILE B 1 33 ? 22.5 9.789 -42.188 1 21.64 33 ILE B CA 1
ATOM 2262 C C . ILE B 1 33 ? 23.781 10.156 -41.438 1 21.64 33 ILE B C 1
ATOM 2264 O O . ILE B 1 33 ? 24.875 9.758 -41.812 1 21.64 33 ILE B O 1
ATOM 2268 N N . PRO B 1 34 ? 23.969 11.453 -40.938 1 20.83 34 PRO B N 1
ATOM 2269 C CA . PRO B 1 34 ? 25.328 11.508 -40.406 1 20.83 34 PRO B CA 1
ATOM 2270 C C . PRO B 1 34 ? 25.562 10.453 -39.312 1 20.83 34 PRO B C 1
ATOM 2272 O O . PRO B 1 34 ? 24.625 9.992 -38.656 1 20.83 34 PRO B O 1
ATOM 2275 N N . ASN B 1 35 ? 26.812 9.836 -39.312 1 21.48 35 ASN B N 1
ATOM 2276 C CA . ASN B 1 35 ? 27.516 8.789 -38.562 1 21.48 35 ASN B CA 1
ATOM 2277 C C . ASN B 1 35 ? 27.672 9.141 -37.094 1 21.48 35 ASN B C 1
ATOM 2279 O O . ASN B 1 35 ? 28.734 9.602 -36.688 1 21.48 35 ASN B O 1
ATOM 2283 N N . ALA B 1 36 ? 26.812 9.875 -36.375 1 21.72 36 ALA B N 1
ATOM 2284 C CA . ALA B 1 36 ? 27.328 10.281 -35.062 1 21.72 36 ALA B CA 1
ATOM 2285 C C . ALA B 1 36 ? 27.812 9.078 -34.25 1 21.72 36 ALA B C 1
ATOM 2287 O O . ALA B 1 36 ? 27.062 8.109 -34.062 1 21.72 36 ALA B O 1
ATOM 2288 N N . SER B 1 37 ? 29.141 8.961 -34.031 1 19.61 37 SER B N 1
ATOM 2289 C CA . SER B 1 37 ? 30.109 7.992 -33.531 1 19.61 37 SER B CA 1
ATOM 2290 C C . SER B 1 37 ? 29.703 7.473 -32.156 1 19.61 37 SER B C 1
ATOM 2292 O O . SER B 1 37 ? 29.562 6.266 -31.953 1 19.61 37 SER B O 1
ATOM 2294 N N . LYS B 1 38 ? 30.641 7.672 -31.062 1 22.16 38 LYS B N 1
ATOM 2295 C CA . LYS B 1 38 ? 31.438 6.828 -30.156 1 22.16 38 LYS B CA 1
ATOM 2296 C C . LYS B 1 38 ? 30.766 6.695 -28.797 1 22.16 38 LYS B C 1
ATOM 2298 O O . LYS B 1 38 ? 31.375 6.215 -27.844 1 22.16 38 LYS B O 1
ATOM 2303 N N . THR B 1 39 ? 29.547 7.23 -28.484 1 24.16 39 THR B N 1
ATOM 2304 C CA . THR B 1 39 ? 29.562 7.406 -27.031 1 24.16 39 THR B CA 1
ATOM 2305 C C . THR B 1 39 ? 29.734 6.066 -26.328 1 24.16 39 THR B C 1
ATOM 2307 O O . THR B 1 39 ? 29.141 5.062 -26.734 1 24.16 39 THR B O 1
ATOM 2310 N N . SER B 1 40 ? 30.719 6.016 -25.312 1 24.25 40 SER B N 1
ATOM 2311 C CA . SER B 1 40 ? 31.359 5.051 -24.438 1 24.25 40 SER B CA 1
ATOM 2312 C C . SER B 1 40 ? 30.344 4.34 -23.547 1 24.25 40 SER B C 1
ATOM 2314 O O . SER B 1 40 ? 29.484 4.984 -22.938 1 24.25 40 SER B O 1
ATOM 2316 N N . ARG B 1 41 ? 30.25 3.049 -23.828 1 29.78 41 ARG B N 1
ATOM 2317 C CA . ARG B 1 41 ? 29.531 1.995 -23.125 1 29.78 41 ARG B CA 1
ATOM 2318 C C . ARG B 1 41 ? 29.984 1.899 -21.672 1 29.78 41 ARG B C 1
ATOM 2320 O O . ARG B 1 41 ? 30.297 0.809 -21.188 1 29.78 41 ARG B O 1
ATOM 2327 N N . SER B 1 42 ? 30.688 2.945 -21.109 1 25.39 42 SER B N 1
ATOM 2328 C CA . SER B 1 42 ? 31.438 2.459 -19.969 1 25.39 42 SER B CA 1
ATOM 2329 C C . SER B 1 42 ? 30.516 1.941 -18.859 1 25.39 42 SER B C 1
ATOM 2331 O O . SER B 1 42 ? 30.781 0.889 -18.281 1 25.39 42 SER B O 1
ATOM 2333 N N . SER B 1 43 ? 29.656 2.787 -18.188 1 28.42 43 SER B N 1
ATOM 2334 C CA . SER B 1 43 ? 29.609 2.662 -16.734 1 28.42 43 SER B CA 1
ATOM 2335 C C . SER B 1 43 ? 28.656 1.556 -16.297 1 28.42 43 SER B C 1
ATOM 2337 O O . SER B 1 43 ? 28.266 1.486 -15.133 1 28.42 43 SER B O 1
ATOM 2339 N N . VAL B 1 44 ? 28.078 0.814 -17.25 1 30.22 44 VAL B N 1
ATOM 2340 C CA . VAL B 1 44 ? 26.969 0.038 -16.688 1 30.22 44 VAL B CA 1
ATOM 2341 C C . VAL B 1 44 ? 27.516 -1.078 -15.797 1 30.22 44 VAL B C 1
ATOM 2343 O O . VAL B 1 44 ? 26.766 -1.945 -15.344 1 30.22 44 VAL B O 1
ATOM 2346 N N . ASP B 1 45 ? 28.844 -1.267 -15.82 1 26.69 45 ASP B N 1
ATOM 2347 C CA . ASP B 1 45 ? 29.312 -2.477 -15.148 1 26.69 45 ASP B CA 1
ATOM 2348 C C . ASP B 1 45 ? 29.094 -2.377 -13.641 1 26.69 45 ASP B C 1
ATOM 2350 O O . ASP B 1 45 ? 29.656 -3.17 -12.875 1 26.69 45 ASP B O 1
ATOM 2354 N N . ALA B 1 46 ? 28.719 -1.219 -13.008 1 31.11 46 ALA B N 1
ATOM 2355 C CA . ALA B 1 46 ? 28.906 -1.148 -11.562 1 31.11 46 ALA B CA 1
ATOM 2356 C C . ALA B 1 46 ? 28.016 -2.16 -10.844 1 31.11 46 ALA B C 1
ATOM 2358 O O . ALA B 1 46 ? 28.234 -2.461 -9.664 1 31.11 46 ALA B O 1
ATOM 2359 N N . ALA B 1 47 ? 26.812 -2.271 -11.344 1 32.88 47 ALA B N 1
ATOM 2360 C CA . ALA B 1 47 ? 25.875 -2.816 -10.367 1 32.88 47 ALA B CA 1
ATOM 2361 C C . ALA B 1 47 ? 26.141 -4.301 -10.125 1 32.88 47 ALA B C 1
ATOM 2363 O O . ALA B 1 47 ? 25.297 -4.996 -9.547 1 32.88 47 ALA B O 1
ATOM 2364 N N . MET B 1 48 ? 27.078 -4.863 -10.945 1 35.56 48 MET B N 1
ATOM 2365 C CA . MET B 1 48 ? 27.234 -6.289 -10.688 1 35.56 48 MET B CA 1
ATOM 2366 C C . MET B 1 48 ? 27.797 -6.531 -9.289 1 35.56 48 MET B C 1
ATOM 2368 O O . MET B 1 48 ? 28.422 -7.559 -9.031 1 35.56 48 MET B O 1
ATOM 2372 N N . SER B 1 49 ? 27.922 -5.469 -8.5 1 36.47 49 SER B N 1
ATOM 2373 C CA . SER B 1 49 ? 28.828 -5.672 -7.379 1 36.47 49 SER B CA 1
ATOM 2374 C C . SER B 1 49 ? 28.406 -6.863 -6.527 1 36.47 49 SER B C 1
ATOM 2376 O O . SER B 1 49 ? 29.25 -7.645 -6.078 1 36.47 49 SER B O 1
ATOM 2378 N N . HIS B 1 50 ? 27.125 -6.688 -5.848 1 40.16 50 HIS B N 1
ATOM 2379 C CA . HIS B 1 50 ? 27.125 -7.266 -4.512 1 40.16 50 HIS B CA 1
ATOM 2380 C C . HIS B 1 50 ? 27.094 -8.789 -4.566 1 40.16 50 HIS B C 1
ATOM 2382 O O . HIS B 1 50 ? 26.859 -9.453 -3.553 1 40.16 50 HIS B O 1
ATOM 2388 N N . THR B 1 51 ? 26.766 -9.43 -5.746 1 42.34 51 THR B N 1
ATOM 2389 C CA . THR B 1 51 ? 26.875 -10.852 -5.453 1 42.34 51 THR B CA 1
ATOM 2390 C C . THR B 1 51 ? 28.328 -11.227 -5.172 1 42.34 51 THR B C 1
ATOM 2392 O O . THR B 1 51 ? 29.094 -11.531 -6.094 1 42.34 51 THR B O 1
ATOM 2395 N N . THR B 1 52 ? 28.984 -10.5 -4.453 1 40.28 52 THR B N 1
ATOM 2396 C CA . THR B 1 52 ? 30.359 -10.945 -4.238 1 40.28 52 THR B CA 1
ATOM 2397 C C . THR B 1 52 ? 30.406 -12.445 -3.973 1 40.28 52 THR B C 1
ATOM 2399 O O . THR B 1 52 ? 31.484 -13.055 -4.012 1 40.28 52 THR B O 1
ATOM 2402 N N . SER B 1 53 ? 29.469 -13.055 -2.932 1 46.97 53 SER B N 1
ATOM 2403 C CA . SER B 1 53 ? 29.891 -14.422 -2.637 1 46.97 53 SER B CA 1
ATOM 2404 C C . SER B 1 53 ? 29.75 -15.32 -3.861 1 46.97 53 SER B C 1
ATOM 2406 O O . SER B 1 53 ? 28.906 -15.086 -4.715 1 46.97 53 SER B O 1
ATOM 2408 N N . GLY B 1 54 ? 30.797 -15.891 -4.332 1 60.97 54 GLY B N 1
ATOM 2409 C CA . GLY B 1 54 ? 31.078 -16.875 -5.363 1 60.97 54 GLY B CA 1
ATOM 2410 C C . GLY B 1 54 ? 29.891 -17.797 -5.637 1 60.97 54 GLY B C 1
ATOM 2411 O O . GLY B 1 54 ? 29.984 -18.688 -6.488 1 60.97 54 GLY B O 1
ATOM 2412 N N . GLN B 1 55 ? 28.844 -17.734 -4.789 1 73.56 55 GLN B N 1
ATOM 2413 C CA . GLN B 1 55 ? 27.812 -18.75 -5.012 1 73.56 55 GLN B CA 1
ATOM 2414 C C . GLN B 1 55 ? 26.875 -18.344 -6.137 1 73.56 55 GLN B C 1
ATOM 2416 O O . GLN B 1 55 ? 26.516 -17.172 -6.258 1 73.56 55 GLN B O 1
ATOM 2421 N N . PRO B 1 56 ? 26.5 -19.266 -6.938 1 91.81 56 PRO B N 1
ATOM 2422 C CA . PRO B 1 56 ? 25.594 -19.016 -8.062 1 91.81 56 PRO B CA 1
ATOM 2423 C C . PRO B 1 56 ? 24.188 -18.609 -7.605 1 91.81 56 PRO B C 1
ATOM 2425 O O . PRO B 1 56 ? 23.719 -19.062 -6.57 1 91.81 56 PRO B O 1
ATOM 2428 N N . VAL B 1 57 ? 23.562 -17.656 -8.266 1 98 57 VAL B N 1
ATOM 2429 C CA . VAL B 1 57 ? 22.219 -17.156 -7.98 1 98 57 VAL B CA 1
ATOM 2430 C C . VAL B 1 57 ? 21.188 -18.219 -8.375 1 98 57 VAL B C 1
ATOM 2432 O O . VAL B 1 57 ? 21.266 -18.797 -9.461 1 98 57 VAL B O 1
ATOM 2435 N N . HIS B 1 58 ? 20.266 -18.547 -7.449 1 98.81 58 HIS B N 1
ATOM 2436 C CA . HIS B 1 58 ? 19.141 -19.453 -7.695 1 98.81 58 HIS B CA 1
ATOM 2437 C C . HIS B 1 58 ? 17.828 -18.844 -7.23 1 98.81 58 HIS B C 1
ATOM 2439 O O . HIS B 1 58 ? 17.531 -18.812 -6.031 1 98.81 58 HIS B O 1
ATOM 2445 N N . ILE B 1 59 ? 16.984 -18.391 -8.227 1 98.88 59 ILE B N 1
ATOM 2446 C CA . ILE B 1 59 ? 15.695 -17.766 -7.965 1 98.88 59 ILE B CA 1
ATOM 2447 C C . ILE B 1 59 ? 14.609 -18.844 -7.879 1 98.88 59 ILE B C 1
ATOM 2449 O O . ILE B 1 59 ? 14.5 -19.688 -8.766 1 98.88 59 ILE B O 1
ATOM 2453 N N . VAL B 1 60 ? 13.82 -18.766 -6.789 1 98.94 60 VAL B N 1
ATOM 2454 C CA . VAL B 1 60 ? 12.734 -19.719 -6.629 1 98.94 60 VAL B CA 1
ATOM 2455 C C . VAL B 1 60 ? 11.398 -18.984 -6.598 1 98.94 60 VAL B C 1
ATOM 2457 O O . VAL B 1 60 ? 11.219 -18.047 -5.816 1 98.94 60 VAL B O 1
ATOM 2460 N N . LEU B 1 61 ? 10.445 -19.438 -7.461 1 98.94 61 LEU B N 1
ATOM 2461 C CA . LEU B 1 61 ? 9.094 -18.891 -7.523 1 98.94 61 LEU B CA 1
ATOM 2462 C C . LEU B 1 61 ? 8.133 -19.734 -6.688 1 98.94 61 LEU B C 1
ATOM 2464 O O . LEU B 1 61 ? 7.953 -20.922 -6.957 1 98.94 61 LEU B O 1
ATOM 2468 N N . VAL B 1 62 ? 7.551 -19.109 -5.66 1 98.94 62 VAL B N 1
ATOM 2469 C CA . VAL B 1 62 ? 6.652 -19.75 -4.711 1 98.94 62 VAL B CA 1
ATOM 2470 C C . VAL B 1 62 ? 5.262 -19.125 -4.805 1 98.94 62 VAL B C 1
ATOM 2472 O O . VAL B 1 62 ? 5.129 -17.922 -4.973 1 98.94 62 VAL B O 1
ATOM 2475 N N . GLY B 1 63 ? 4.258 -19.938 -4.719 1 98.88 63 GLY B N 1
ATOM 2476 C CA . GLY B 1 63 ? 2.924 -19.359 -4.73 1 98.88 63 GLY B CA 1
ATOM 2477 C C . GLY B 1 63 ? 1.937 -20.141 -5.562 1 98.88 63 GLY B C 1
ATOM 2478 O O . GLY B 1 63 ? 1.804 -21.359 -5.391 1 98.88 63 GLY B O 1
ATOM 2479 N N . ASP B 1 64 ? 1.232 -19.484 -6.449 1 98.88 64 ASP B N 1
ATOM 2480 C CA . ASP B 1 64 ? 0.092 -20.109 -7.121 1 98.88 64 ASP B CA 1
ATOM 2481 C C . ASP B 1 64 ? 0.184 -19.938 -8.633 1 98.88 64 ASP B C 1
ATOM 2483 O O . ASP B 1 64 ? 1.277 -19.969 -9.203 1 98.88 64 ASP B O 1
ATOM 2487 N N . SER B 1 65 ? -0.924 -19.859 -9.32 1 98.75 65 SER B N 1
ATOM 2488 C CA . SER B 1 65 ? -0.999 -19.859 -10.773 1 98.75 65 SER B CA 1
ATOM 2489 C C . SER B 1 65 ? -0.392 -18.594 -11.359 1 98.75 65 SER B C 1
ATOM 2491 O O . SER B 1 65 ? -0.131 -18.516 -12.562 1 98.75 65 SER B O 1
ATOM 2493 N N . ILE B 1 66 ? -0.161 -17.578 -10.562 1 98.88 66 ILE B N 1
ATOM 2494 C CA . ILE B 1 66 ? 0.49 -16.375 -11.07 1 98.88 66 ILE B CA 1
ATOM 2495 C C . ILE B 1 66 ? 1.86 -16.734 -11.641 1 98.88 66 ILE B C 1
ATOM 2497 O O . ILE B 1 66 ? 2.264 -16.203 -12.68 1 98.88 66 ILE B O 1
ATOM 2501 N N . PHE B 1 67 ? 2.518 -17.656 -10.922 1 98.94 67 PHE B N 1
ATOM 2502 C CA . PHE B 1 67 ? 3.811 -18.141 -11.391 1 98.94 67 PHE B CA 1
ATOM 2503 C C . PHE B 1 67 ? 3.652 -19.453 -12.164 1 98.94 67 PHE B C 1
ATOM 2505 O O . PHE B 1 67 ? 4.305 -19.656 -13.195 1 98.94 67 PHE B O 1
ATOM 2512 N N . ASP B 1 68 ? 2.771 -20.328 -11.672 1 98.75 68 ASP B N 1
ATOM 2513 C CA . ASP B 1 68 ? 2.5 -21.594 -12.336 1 98.75 68 ASP B CA 1
ATOM 2514 C C . ASP B 1 68 ? 1.373 -21.453 -13.359 1 98.75 68 ASP B C 1
ATOM 2516 O O . ASP B 1 68 ? 0.294 -22.031 -13.18 1 98.75 68 ASP B O 1
ATOM 2520 N N . ASN B 1 69 ? 1.691 -20.766 -14.523 1 98.69 69 ASN B N 1
ATOM 2521 C CA . ASN B 1 69 ? 0.624 -20.375 -15.43 1 98.69 69 ASN B CA 1
ATOM 2522 C C . ASN B 1 69 ? 0.73 -21.094 -16.781 1 98.69 69 ASN B C 1
ATOM 2524 O O . ASN B 1 69 ? 0.148 -20.656 -17.766 1 98.69 69 ASN B O 1
ATOM 2528 N N . GLU B 1 70 ? 1.497 -22.188 -16.891 1 98 70 GLU B N 1
ATOM 2529 C CA . GLU B 1 70 ? 1.755 -22.859 -18.156 1 98 70 GLU B CA 1
ATOM 2530 C C . GLU B 1 70 ? 0.454 -23.297 -18.828 1 98 70 GLU B C 1
ATOM 2532 O O . GLU B 1 70 ? 0.271 -23.094 -20.031 1 98 70 GLU B O 1
ATOM 2537 N N . VAL B 1 71 ? -0.458 -23.812 -18.094 1 97.81 71 VAL B N 1
ATOM 2538 C CA . VAL B 1 71 ? -1.67 -24.391 -18.672 1 97.81 71 VAL B CA 1
ATOM 2539 C C . VAL B 1 71 ? -2.531 -23.281 -19.281 1 97.81 71 VAL B C 1
ATOM 2541 O O . VAL B 1 71 ? -3.338 -23.547 -20.172 1 97.81 71 VAL B O 1
ATOM 2544 N N . TYR B 1 72 ? -2.318 -22.094 -18.875 1 98.19 72 TYR B N 1
ATOM 2545 C CA . TYR B 1 72 ? -3.225 -21.031 -19.281 1 98.19 72 TYR B CA 1
ATOM 2546 C C . TYR B 1 72 ? -2.703 -20.312 -20.516 1 98.19 72 TYR B C 1
ATOM 2548 O O . TYR B 1 72 ? -3.461 -19.625 -21.219 1 98.19 72 TYR B O 1
ATOM 2556 N N . VAL B 1 73 ? -1.435 -20.359 -20.766 1 97.75 73 VAL B N 1
ATOM 2557 C CA . VAL B 1 73 ? -0.876 -19.672 -21.922 1 97.75 73 VAL B CA 1
ATOM 2558 C C . VAL B 1 73 ? -0.87 -20.594 -23.125 1 97.75 73 VAL B C 1
ATOM 2560 O O . VAL B 1 73 ? -0.697 -20.156 -24.266 1 97.75 73 VAL B O 1
ATOM 2563 N N . GLY B 1 74 ? -1.085 -21.828 -22.969 1 92.38 74 GLY B N 1
ATOM 2564 C CA . GLY B 1 74 ? -1.186 -22.766 -24.062 1 92.38 74 GLY B CA 1
ATOM 2565 C C . GLY B 1 74 ? 0.155 -23.094 -24.688 1 92.38 74 GLY B C 1
ATOM 2566 O O . GLY B 1 74 ? 1.2 -22.672 -24.203 1 92.38 74 GLY B O 1
ATOM 2567 N N . ARG B 1 75 ? 0.226 -23.812 -25.781 1 91.06 75 ARG B N 1
ATOM 2568 C CA . ARG B 1 75 ? 1.423 -24.328 -26.453 1 91.06 75 ARG B CA 1
ATOM 2569 C C . ARG B 1 75 ? 2.182 -23.203 -27.141 1 91.06 75 ARG B C 1
ATOM 2571 O O . ARG B 1 75 ? 3.408 -23.25 -27.25 1 91.06 75 ARG B O 1
ATOM 2578 N N . SER B 1 76 ? 1.402 -22.234 -27.562 1 92.5 76 SER B N 1
ATOM 2579 C CA . SER B 1 76 ? 2.033 -21.172 -28.328 1 92.5 76 SER B CA 1
ATOM 2580 C C . SER B 1 76 ? 2.494 -20.031 -27.422 1 92.5 76 SER B C 1
ATOM 2582 O O . SER B 1 76 ? 3.197 -19.125 -27.859 1 92.5 76 SER B O 1
ATOM 2584 N N . GLY B 1 77 ? 2.043 -20.125 -26.156 1 96.81 77 GLY B N 1
ATOM 2585 C CA . GLY B 1 77 ? 2.412 -19.062 -25.234 1 96.81 77 GLY B CA 1
ATOM 2586 C C . GLY B 1 77 ? 3.629 -19.406 -24.406 1 96.81 77 GLY B C 1
ATOM 2587 O O . GLY B 1 77 ? 4.219 -20.484 -24.562 1 96.81 77 GLY B O 1
ATOM 2588 N N . LYS B 1 78 ? 4.066 -18.438 -23.672 1 98.38 78 LYS B N 1
ATOM 2589 C CA . LYS B 1 78 ? 5.23 -18.609 -22.812 1 98.38 78 LYS B CA 1
ATOM 2590 C C . LYS B 1 78 ? 4.867 -18.375 -21.344 1 98.38 78 LYS B C 1
ATOM 2592 O O . LYS B 1 78 ? 4.254 -17.359 -21 1 98.38 78 LYS B O 1
ATOM 2597 N N . SER B 1 79 ? 5.262 -19.328 -20.5 1 98.62 79 SER B N 1
ATOM 2598 C CA . SER B 1 79 ? 4.957 -19.25 -19.078 1 98.62 79 SER B CA 1
ATOM 2599 C C . SER B 1 79 ? 5.941 -18.344 -18.344 1 98.62 79 SER B C 1
ATOM 2601 O O . SER B 1 79 ? 6.992 -17.984 -18.891 1 98.62 79 SER B O 1
ATOM 2603 N N . VAL B 1 80 ? 5.598 -18 -17.109 1 98.94 80 VAL B N 1
ATOM 2604 C CA . VAL B 1 80 ? 6.414 -17.109 -16.297 1 98.94 80 VAL B CA 1
ATOM 2605 C C . VAL B 1 80 ? 7.805 -17.703 -16.109 1 98.94 80 VAL B C 1
ATOM 2607 O O . VAL B 1 80 ? 8.812 -17.016 -16.297 1 98.94 80 VAL B O 1
ATOM 2610 N N . ILE B 1 81 ? 7.863 -19.016 -15.812 1 98.88 81 ILE B N 1
ATOM 2611 C CA . ILE B 1 81 ? 9.156 -19.641 -15.547 1 98.88 81 ILE B CA 1
ATOM 2612 C C . ILE B 1 81 ? 9.984 -19.672 -16.828 1 98.88 81 ILE B C 1
ATOM 2614 O O . ILE B 1 81 ? 11.211 -19.516 -16.781 1 98.88 81 ILE B O 1
ATOM 2618 N N . LYS B 1 82 ? 9.398 -19.828 -17.922 1 98.69 82 LYS B N 1
ATOM 2619 C CA . LYS B 1 82 ? 10.117 -19.812 -19.203 1 98.69 82 LYS B CA 1
ATOM 2620 C C . LYS B 1 82 ? 10.617 -18.406 -19.531 1 98.69 82 LYS B C 1
ATOM 2622 O O . LYS B 1 82 ? 11.75 -18.234 -19.984 1 98.69 82 LYS B O 1
ATOM 2627 N N . HIS B 1 83 ? 9.711 -17.359 -19.328 1 98.81 83 HIS B N 1
ATOM 2628 C CA . HIS B 1 83 ? 10.172 -15.992 -19.469 1 98.81 83 HIS B CA 1
ATOM 2629 C C . HIS B 1 83 ? 11.398 -15.719 -18.609 1 98.81 83 HIS B C 1
ATOM 2631 O O . HIS B 1 83 ? 12.375 -15.125 -19.078 1 98.81 83 HIS B O 1
ATOM 2637 N N . LEU B 1 84 ? 11.32 -16.188 -17.359 1 98.88 84 LEU B N 1
ATOM 2638 C CA . LEU B 1 84 ? 12.398 -15.898 -16.406 1 98.88 84 LEU B CA 1
ATOM 2639 C C . LEU B 1 84 ? 13.695 -16.578 -16.844 1 98.88 84 LEU B C 1
ATOM 2641 O O . LEU B 1 84 ? 14.758 -15.945 -16.844 1 98.88 84 LEU B O 1
ATOM 2645 N N . ASN B 1 85 ? 13.617 -17.797 -17.25 1 98.5 85 ASN B N 1
ATOM 2646 C CA . ASN B 1 85 ? 14.797 -18.531 -17.688 1 98.5 85 ASN B CA 1
ATOM 2647 C C . ASN B 1 85 ? 15.43 -17.891 -18.922 1 98.5 85 ASN B C 1
ATOM 2649 O O . ASN B 1 85 ? 16.656 -17.969 -19.109 1 98.5 85 ASN B O 1
ATOM 2653 N N . ASP B 1 86 ? 14.656 -17.234 -19.719 1 98.25 86 ASP B N 1
ATOM 2654 C CA . ASP B 1 86 ? 15.172 -16.547 -20.891 1 98.25 86 ASP B CA 1
ATOM 2655 C C . ASP B 1 86 ? 15.922 -15.273 -20.5 1 98.25 86 ASP B C 1
ATOM 2657 O O . ASP B 1 86 ? 16.812 -14.82 -21.219 1 98.25 86 ASP B O 1
ATOM 2661 N N . LYS B 1 87 ? 15.586 -14.703 -19.391 1 98.5 87 LYS B N 1
ATOM 2662 C CA . LYS B 1 87 ? 16.062 -13.375 -19.047 1 98.5 87 LYS B CA 1
ATOM 2663 C C . LYS B 1 87 ? 17.266 -13.445 -18.109 1 98.5 87 LYS B C 1
ATOM 2665 O O . LYS B 1 87 ? 18.078 -12.523 -18.062 1 98.5 87 LYS B O 1
ATOM 2670 N N . ILE B 1 88 ? 17.312 -14.555 -17.344 1 98.31 88 ILE B N 1
ATOM 2671 C CA . ILE B 1 88 ? 18.375 -14.602 -16.328 1 98.31 88 ILE B CA 1
ATOM 2672 C C . ILE B 1 88 ? 19.719 -14.883 -17 1 98.31 88 ILE B C 1
ATOM 2674 O O . ILE B 1 88 ? 19.766 -15.516 -18.047 1 98.31 88 ILE B O 1
ATOM 2678 N N . PRO B 1 89 ? 20.828 -14.398 -16.375 1 97 89 PRO B N 1
ATOM 2679 C CA . PRO B 1 89 ? 22.172 -14.789 -16.844 1 97 89 PRO B CA 1
ATOM 2680 C C . PRO B 1 89 ? 22.359 -16.297 -16.891 1 97 89 PRO B C 1
ATOM 2682 O O . PRO B 1 89 ? 21.734 -17.031 -16.109 1 97 89 PRO B O 1
ATOM 2685 N N . THR B 1 90 ? 23.266 -16.75 -17.703 1 95.06 90 THR B N 1
ATOM 2686 C CA . THR B 1 90 ? 23.484 -18.172 -17.953 1 95.06 90 THR B CA 1
ATOM 2687 C C . THR B 1 90 ? 23.938 -18.875 -16.672 1 95.06 90 THR B C 1
ATOM 2689 O O . THR B 1 90 ? 23.656 -20.062 -16.484 1 95.06 90 THR B O 1
ATOM 2692 N N . GLU B 1 91 ? 24.547 -18.062 -15.797 1 95.69 91 GLU B N 1
ATOM 2693 C CA . GLU B 1 91 ? 25.094 -18.656 -14.578 1 95.69 91 GLU B CA 1
ATOM 2694 C C . GLU B 1 91 ? 24.031 -18.75 -13.492 1 95.69 91 GLU B C 1
ATOM 2696 O O . GLU B 1 91 ? 24.266 -19.328 -12.43 1 95.69 91 GLU B O 1
ATOM 2701 N N . TRP B 1 92 ? 22.891 -18.141 -13.75 1 98.12 92 TRP B N 1
ATOM 2702 C CA . TRP B 1 92 ? 21.812 -18.172 -12.773 1 98.12 92 TRP B CA 1
ATOM 2703 C C . TRP B 1 92 ? 20.875 -19.359 -13.031 1 98.12 92 TRP B C 1
ATOM 2705 O O . TRP B 1 92 ? 20.922 -19.969 -14.102 1 98.12 92 TRP B O 1
ATOM 2715 N N . LYS B 1 93 ? 20.172 -19.672 -11.984 1 98 93 LYS B N 1
ATOM 2716 C CA . LYS B 1 93 ? 19.109 -20.688 -12.047 1 98 93 LYS B CA 1
ATOM 2717 C C . LYS B 1 93 ? 17.781 -20.141 -11.562 1 98 93 LYS B C 1
ATOM 2719 O O . LYS B 1 93 ? 17.75 -19.234 -10.727 1 98 93 LYS B O 1
ATOM 2724 N N . ALA B 1 94 ? 16.719 -20.656 -12.18 1 98.81 94 ALA B N 1
ATOM 2725 C CA . ALA B 1 94 ? 15.367 -20.375 -11.695 1 98.81 94 ALA B CA 1
ATOM 2726 C C . ALA B 1 94 ? 14.539 -21.656 -11.602 1 98.81 94 ALA B C 1
ATOM 2728 O O . ALA B 1 94 ? 14.586 -22.5 -12.492 1 98.81 94 ALA B O 1
ATOM 2729 N N . SER B 1 95 ? 13.852 -21.797 -10.461 1 98.75 95 SER B N 1
ATOM 2730 C CA . SER B 1 95 ? 12.977 -22.953 -10.25 1 98.75 95 SER B CA 1
ATOM 2731 C C . SER B 1 95 ? 11.555 -22.516 -9.914 1 98.75 95 SER B C 1
ATOM 2733 O O . SER B 1 95 ? 11.352 -21.484 -9.289 1 98.75 95 SER B O 1
ATOM 2735 N N . LEU B 1 96 ? 10.625 -23.281 -10.406 1 98.88 96 LEU B N 1
ATOM 2736 C CA . LEU B 1 96 ? 9.203 -23.094 -10.133 1 98.88 96 LEU B CA 1
ATOM 2737 C C . LEU B 1 96 ? 8.703 -24.094 -9.109 1 98.88 96 LEU B C 1
ATOM 2739 O O . LEU B 1 96 ? 8.68 -25.297 -9.383 1 98.88 96 LEU B O 1
ATOM 2743 N N . ILE B 1 97 ? 8.273 -23.578 -7.949 1 98.62 97 ILE B N 1
ATOM 2744 C CA . ILE B 1 97 ? 7.727 -24.438 -6.91 1 98.62 97 ILE B CA 1
ATOM 2745 C C . ILE B 1 97 ? 6.246 -24.125 -6.699 1 98.62 97 ILE B C 1
ATOM 2747 O O . ILE B 1 97 ? 5.516 -24.922 -6.094 1 98.62 97 ILE B O 1
ATOM 2751 N N . ALA B 1 98 ? 5.828 -22.984 -7.195 1 98.94 98 ALA B N 1
ATOM 2752 C CA . ALA B 1 98 ? 4.43 -22.578 -7.094 1 98.94 98 ALA B CA 1
ATOM 2753 C C . ALA B 1 98 ? 3.5 -23.672 -7.621 1 98.94 98 ALA B C 1
ATOM 2755 O O . ALA B 1 98 ? 3.869 -24.422 -8.523 1 98.94 98 ALA B O 1
ATOM 2756 N N . ILE B 1 99 ? 2.342 -23.75 -7.027 1 98.88 99 ILE B N 1
ATOM 2757 C CA . ILE B 1 99 ? 1.333 -24.734 -7.418 1 98.88 99 ILE B CA 1
ATOM 2758 C C . ILE B 1 99 ? 0.048 -24.016 -7.824 1 98.88 99 ILE B C 1
ATOM 2760 O O . ILE B 1 99 ? -0.547 -23.297 -7.023 1 98.88 99 ILE B O 1
ATOM 2764 N N . ASP B 1 100 ? -0.361 -24.25 -9.078 1 98.62 100 ASP B N 1
ATOM 2765 C CA . ASP B 1 100 ? -1.615 -23.703 -9.586 1 98.62 100 ASP B CA 1
ATOM 2766 C C . ASP B 1 100 ? -2.771 -24 -8.641 1 98.62 100 ASP B C 1
ATOM 2768 O O . ASP B 1 100 ? -2.969 -25.156 -8.242 1 98.62 100 ASP B O 1
ATOM 2772 N N . GLY B 1 101 ? -3.494 -22.984 -8.242 1 98.56 101 GLY B N 1
ATOM 2773 C CA . GLY B 1 101 ? -4.691 -23.141 -7.434 1 98.56 101 GLY B CA 1
ATOM 2774 C C . GLY B 1 101 ? -4.414 -23.062 -5.941 1 98.56 101 GLY B C 1
ATOM 2775 O O . GLY B 1 101 ? -5.344 -23.047 -5.133 1 98.56 101 GLY B O 1
ATOM 2776 N N . ASP B 1 102 ? -3.154 -22.969 -5.504 1 98.81 102 ASP B N 1
ATOM 2777 C CA . ASP B 1 102 ? -2.832 -23.016 -4.082 1 98.81 102 ASP B CA 1
ATOM 2778 C C . ASP B 1 102 ? -3.293 -21.75 -3.371 1 98.81 102 ASP B C 1
ATOM 2780 O O . ASP B 1 102 ? -3.521 -20.719 -4.012 1 98.81 102 ASP B O 1
ATOM 2784 N N . VAL B 1 103 ? -3.514 -21.906 -2.072 1 98.88 103 VAL B N 1
ATOM 2785 C CA . VAL B 1 103 ? -3.844 -20.812 -1.155 1 98.88 103 VAL B CA 1
ATOM 2786 C C . VAL B 1 103 ? -2.715 -20.625 -0.144 1 98.88 103 VAL B C 1
ATOM 2788 O O . VAL B 1 103 ? -1.726 -21.375 -0.168 1 98.88 103 VAL B O 1
ATOM 2791 N N . VAL B 1 104 ? -2.805 -19.656 0.649 1 98.94 104 VAL B N 1
ATOM 2792 C CA . VAL B 1 104 ? -1.769 -19.297 1.613 1 98.94 104 VAL B CA 1
ATOM 2793 C C . VAL B 1 104 ? -1.38 -20.531 2.434 1 98.94 104 VAL B C 1
ATOM 2795 O O . VAL B 1 104 ? -0.194 -20.828 2.586 1 98.94 104 VAL B O 1
ATOM 2798 N N . GLU B 1 105 ? -2.352 -21.266 2.902 1 98.56 105 GLU B N 1
ATOM 2799 C CA . GLU B 1 105 ? -2.098 -22.453 3.719 1 98.56 105 GLU B CA 1
ATOM 2800 C C . GLU B 1 105 ? -1.325 -23.516 2.934 1 98.56 105 GLU B C 1
ATOM 2802 O O . GLU B 1 105 ? -0.523 -24.25 3.506 1 98.56 105 GLU B O 1
ATOM 2807 N N . GLY B 1 106 ? -1.601 -23.578 1.665 1 98.75 106 GLY B N 1
ATOM 2808 C CA . GLY B 1 106 ? -0.911 -24.547 0.819 1 98.75 106 GLY B CA 1
ATOM 2809 C C . GLY B 1 106 ? 0.58 -24.281 0.711 1 98.75 106 GLY B C 1
ATOM 2810 O O . GLY B 1 106 ? 1.37 -25.219 0.558 1 98.75 106 GLY B O 1
ATOM 2811 N N . VAL B 1 107 ? 1 -23.016 0.778 1 98.88 107 VAL B N 1
ATOM 2812 C CA . VAL B 1 107 ? 2.418 -22.672 0.75 1 98.88 107 VAL B CA 1
ATOM 2813 C C . VAL B 1 107 ? 3.121 -23.281 1.962 1 98.88 107 VAL B C 1
ATOM 2815 O O . VAL B 1 107 ? 4.211 -23.844 1.837 1 98.88 107 VAL B O 1
ATOM 2818 N N . ILE B 1 108 ? 2.482 -23.219 3.102 1 98.44 108 ILE B N 1
ATOM 2819 C CA . ILE B 1 108 ? 3.041 -23.75 4.34 1 98.44 108 ILE B CA 1
ATOM 2820 C C . ILE B 1 108 ? 3.15 -25.266 4.242 1 98.44 108 ILE B C 1
ATOM 2822 O O . ILE B 1 108 ? 4.207 -25.844 4.52 1 98.44 108 ILE B O 1
ATOM 2826 N N . ARG B 1 109 ? 2.131 -25.859 3.74 1 98.31 109 ARG B N 1
ATOM 2827 C CA . ARG B 1 109 ? 1.99 -27.312 3.863 1 98.31 109 ARG B CA 1
ATOM 2828 C C . ARG B 1 109 ? 2.736 -28.031 2.746 1 98.31 109 ARG B C 1
ATOM 2830 O O . ARG B 1 109 ? 3.254 -29.125 2.947 1 98.31 109 ARG B O 1
ATOM 2837 N N . ARG B 1 110 ? 2.83 -27.344 1.587 1 98.44 110 ARG B N 1
ATOM 2838 C CA . ARG B 1 110 ? 3.219 -28.141 0.433 1 98.44 110 ARG B CA 1
ATOM 2839 C C . ARG B 1 110 ? 4.43 -27.547 -0.273 1 98.44 110 ARG B C 1
ATOM 2841 O O . ARG B 1 110 ? 5.074 -28.219 -1.084 1 98.44 110 ARG B O 1
ATOM 2848 N N . GLN B 1 111 ? 4.746 -26.266 0.047 1 98.88 111 GLN B N 1
ATOM 2849 C CA . GLN B 1 111 ? 5.723 -25.641 -0.841 1 98.88 111 GLN B CA 1
ATOM 2850 C C . GLN B 1 111 ? 7.02 -25.344 -0.102 1 98.88 111 GLN B C 1
ATOM 2852 O O . GLN B 1 111 ? 8.109 -25.578 -0.623 1 98.88 111 GLN B O 1
ATOM 2857 N N . ILE B 1 112 ? 6.949 -24.875 1.119 1 98.81 112 ILE B N 1
ATOM 2858 C CA . ILE B 1 112 ? 8.133 -24.422 1.839 1 98.81 112 ILE B CA 1
ATOM 2859 C C . ILE B 1 112 ? 9.133 -25.562 1.967 1 98.81 112 ILE B C 1
ATOM 2861 O O . ILE B 1 112 ? 10.336 -25.359 1.734 1 98.81 112 ILE B O 1
ATOM 2865 N N . GLY B 1 113 ? 8.688 -26.75 2.23 1 98.25 113 GLY B N 1
ATOM 2866 C CA . GLY B 1 113 ? 9.555 -27.891 2.396 1 98.25 113 GLY B CA 1
ATOM 2867 C C . GLY B 1 113 ? 10.219 -28.328 1.104 1 98.25 113 GLY B C 1
ATOM 2868 O O . GLY B 1 113 ? 11.164 -29.125 1.122 1 98.25 113 GLY B O 1
ATOM 2869 N N . ARG B 1 114 ? 9.828 -27.812 -0.036 1 98.56 114 ARG B N 1
ATOM 2870 C CA . ARG B 1 114 ? 10.328 -28.219 -1.342 1 98.56 114 ARG B CA 1
ATOM 2871 C C . ARG B 1 114 ? 11.336 -27.203 -1.885 1 98.56 114 ARG B C 1
ATOM 2873 O O . ARG B 1 114 ? 11.898 -27.406 -2.963 1 98.56 114 ARG B O 1
ATOM 2880 N N . ILE B 1 115 ? 11.562 -26.094 -1.199 1 98.69 115 ILE B N 1
ATOM 2881 C CA . ILE B 1 115 ? 12.531 -25.109 -1.651 1 98.69 115 ILE B CA 1
ATOM 2882 C C . ILE B 1 115 ? 13.938 -25.703 -1.631 1 98.69 115 ILE B C 1
ATOM 2884 O O . ILE B 1 115 ? 14.383 -26.219 -0.603 1 98.69 115 ILE B O 1
ATOM 2888 N N . PRO B 1 116 ? 14.625 -25.625 -2.801 1 98.38 116 PRO B N 1
ATOM 2889 C CA . PRO B 1 116 ? 15.945 -26.234 -2.887 1 98.38 116 PRO B CA 1
ATOM 2890 C C . PRO B 1 116 ? 16.938 -25.656 -1.879 1 98.38 116 PRO B C 1
ATOM 2892 O O . PRO B 1 116 ? 16.859 -24.469 -1.555 1 98.38 116 PRO B O 1
ATOM 2895 N N . LYS B 1 117 ? 17.906 -26.453 -1.517 1 97.25 117 LYS B N 1
ATOM 2896 C CA . LYS B 1 117 ? 18.906 -26.047 -0.53 1 97.25 117 LYS B CA 1
ATOM 2897 C C . LYS B 1 117 ? 19.812 -24.953 -1.088 1 97.25 117 LYS B C 1
ATOM 2899 O O . LYS B 1 117 ? 20.344 -24.141 -0.333 1 97.25 117 LYS B O 1
ATOM 2904 N N . ASP B 1 118 ? 19.969 -24.891 -2.365 1 97.81 118 ASP B N 1
ATOM 2905 C CA . ASP B 1 118 ? 20.875 -23.906 -2.957 1 97.81 118 ASP B CA 1
ATOM 2906 C C . ASP B 1 118 ? 20.125 -22.656 -3.391 1 97.81 118 ASP B C 1
ATOM 2908 O O . ASP B 1 118 ? 20.672 -21.812 -4.109 1 97.81 118 ASP B O 1
ATOM 2912 N N . ALA B 1 119 ? 18.797 -22.609 -3.029 1 98.69 119 ALA B N 1
ATOM 2913 C CA . ALA B 1 119 ? 18.062 -21.391 -3.309 1 98.69 119 ALA B CA 1
ATOM 2914 C C . ALA B 1 119 ? 18.734 -20.172 -2.691 1 98.69 119 ALA B C 1
ATOM 2916 O O . ALA B 1 119 ? 19.25 -20.234 -1.569 1 98.69 119 ALA B O 1
ATOM 2917 N N . THR B 1 120 ? 18.703 -19.016 -3.463 1 98.62 120 THR B N 1
ATOM 2918 C CA . THR B 1 120 ? 19.297 -17.797 -2.926 1 98.62 120 THR B CA 1
ATOM 2919 C C . THR B 1 120 ? 18.266 -16.688 -2.803 1 98.62 120 THR B C 1
ATOM 2921 O O . THR B 1 120 ? 18.422 -15.773 -1.995 1 98.62 120 THR B O 1
ATOM 2924 N N . HIS B 1 121 ? 17.203 -16.75 -3.648 1 98.75 121 HIS B N 1
ATOM 2925 C CA . HIS B 1 121 ? 16.156 -15.742 -3.654 1 98.75 121 HIS B CA 1
ATOM 2926 C C . HIS B 1 121 ? 14.773 -16.375 -3.791 1 98.75 121 HIS B C 1
ATOM 2928 O O . HIS B 1 121 ? 14.602 -17.328 -4.559 1 98.75 121 HIS B O 1
ATOM 2934 N N . ILE B 1 122 ? 13.867 -15.82 -3.035 1 98.94 122 ILE B N 1
ATOM 2935 C CA . ILE B 1 122 ? 12.484 -16.297 -3.107 1 98.94 122 ILE B CA 1
ATOM 2936 C C . ILE B 1 122 ? 11.578 -15.164 -3.596 1 98.94 122 ILE B C 1
ATOM 2938 O O . ILE B 1 122 ? 11.688 -14.023 -3.131 1 98.94 122 ILE B O 1
ATOM 2942 N N . PHE B 1 123 ? 10.781 -15.422 -4.555 1 98.94 123 PHE B N 1
ATOM 2943 C CA . PHE B 1 123 ? 9.664 -14.578 -4.957 1 98.94 123 PHE B CA 1
ATOM 2944 C C . PHE B 1 123 ? 8.336 -15.266 -4.668 1 98.94 123 PHE B C 1
ATOM 2946 O O . PHE B 1 123 ? 8.117 -16.406 -5.082 1 98.94 123 PHE B O 1
ATOM 2953 N N . LEU B 1 124 ? 7.465 -14.555 -3.93 1 99 124 LEU B N 1
ATOM 2954 C CA . LEU B 1 124 ? 6.219 -15.141 -3.447 1 99 124 LEU B CA 1
ATOM 2955 C C . LEU B 1 124 ? 5.012 -14.398 -4.012 1 99 124 LEU B C 1
ATOM 2957 O O . LEU B 1 124 ? 4.887 -13.18 -3.832 1 99 124 LEU B O 1
ATOM 2961 N N . SER B 1 125 ? 4.129 -15.055 -4.758 1 98.94 125 SER B N 1
ATOM 2962 C CA . SER B 1 125 ? 2.814 -14.555 -5.141 1 98.94 125 SER B CA 1
ATOM 2963 C C . SER B 1 125 ? 1.71 -15.508 -4.711 1 98.94 125 SER B C 1
ATOM 2965 O O . SER B 1 125 ? 1.582 -16.609 -5.258 1 98.94 125 SER B O 1
ATOM 2967 N N . ILE B 1 126 ? 0.914 -15.078 -3.713 1 98.94 126 ILE B N 1
ATOM 2968 C CA . ILE B 1 126 ? -0.143 -15.93 -3.178 1 98.94 126 ILE B CA 1
ATOM 2969 C C . ILE B 1 126 ? -1.257 -15.07 -2.594 1 98.94 126 ILE B C 1
ATOM 2971 O O . ILE B 1 126 ? -1.021 -13.922 -2.205 1 98.94 126 ILE B O 1
ATOM 2975 N N . GLY B 1 127 ? -2.414 -15.547 -2.535 1 98.88 127 GLY B N 1
ATOM 2976 C CA . GLY B 1 127 ? -3.525 -14.859 -1.896 1 98.88 127 GLY B CA 1
ATOM 2977 C C . GLY B 1 127 ? -4.734 -14.711 -2.801 1 98.88 127 GLY B C 1
ATOM 2978 O O . GLY B 1 127 ? -5.859 -14.555 -2.32 1 98.88 127 GLY B O 1
ATOM 2979 N N . GLY B 1 128 ? -4.516 -14.688 -4.16 1 98.75 128 GLY B N 1
ATOM 2980 C CA . GLY B 1 128 ? -5.621 -14.547 -5.098 1 98.75 128 GLY B CA 1
ATOM 2981 C C . GLY B 1 128 ? -6.672 -15.633 -4.941 1 98.75 128 GLY B C 1
ATOM 2982 O O . GLY B 1 128 ? -7.871 -15.344 -4.957 1 98.75 128 GLY B O 1
ATOM 2983 N N . ASN B 1 129 ? -6.234 -16.844 -4.793 1 98.75 129 ASN B N 1
ATOM 2984 C CA . ASN B 1 129 ? -7.172 -17.938 -4.621 1 98.75 129 ASN B CA 1
ATOM 2985 C C . ASN B 1 129 ? -7.859 -17.891 -3.258 1 98.75 129 ASN B C 1
ATOM 2987 O O . ASN B 1 129 ? -9.008 -18.328 -3.119 1 98.75 129 ASN B O 1
ATOM 2991 N N . ASP B 1 130 ? -7.156 -17.375 -2.215 1 98.88 130 ASP B N 1
ATOM 2992 C CA . ASP B 1 130 ? -7.809 -17.094 -0.938 1 98.88 130 ASP B CA 1
ATOM 2993 C C . ASP B 1 130 ? -8.961 -16.109 -1.107 1 98.88 130 ASP B C 1
ATOM 2995 O O . ASP B 1 130 ? -10.031 -16.297 -0.532 1 98.88 130 ASP B O 1
ATOM 2999 N N . ALA B 1 131 ? -8.719 -15.07 -1.885 1 98.56 131 ALA B N 1
ATOM 3000 C CA . ALA B 1 131 ? -9.75 -14.086 -2.182 1 98.56 131 ALA B CA 1
ATOM 3001 C C . ALA B 1 131 ? -10.938 -14.734 -2.896 1 98.56 131 ALA B C 1
ATOM 3003 O O . ALA B 1 131 ? -12.094 -14.484 -2.549 1 98.56 131 ALA B O 1
ATOM 3004 N N . LEU B 1 132 ? -10.641 -15.578 -3.889 1 97.88 132 LEU B N 1
ATOM 3005 C CA . LEU B 1 132 ? -11.695 -16.281 -4.609 1 97.88 132 LEU B CA 1
ATOM 3006 C C . LEU B 1 132 ? -12.516 -17.156 -3.66 1 97.88 132 LEU B C 1
ATOM 3008 O O . LEU B 1 132 ? -13.742 -17.203 -3.76 1 97.88 132 LEU B O 1
ATOM 3012 N N . GLY B 1 133 ? -11.852 -17.812 -2.752 1 97.62 133 GLY B N 1
ATOM 3013 C CA . GLY B 1 133 ? -12.523 -18.656 -1.78 1 97.62 133 GLY B CA 1
ATOM 3014 C C . GLY B 1 133 ? -13.406 -17.859 -0.825 1 97.62 133 GLY B C 1
ATOM 3015 O O . GLY B 1 133 ? -14.359 -18.406 -0.264 1 97.62 133 GLY B O 1
ATOM 3016 N N . ALA B 1 134 ? -13.109 -16.562 -0.656 1 97.69 134 ALA B N 1
ATOM 3017 C CA . ALA B 1 134 ? -13.828 -15.734 0.303 1 97.69 134 ALA B CA 1
ATOM 3018 C C . ALA B 1 134 ? -14.875 -14.875 -0.398 1 97.69 134 ALA B C 1
ATOM 3020 O O . ALA B 1 134 ? -15.5 -14.016 0.227 1 97.69 134 ALA B O 1
ATOM 3021 N N . GLN B 1 135 ? -15.07 -15.07 -1.646 1 96.5 135 GLN B N 1
ATOM 3022 C CA . GLN B 1 135 ? -15.922 -14.195 -2.447 1 96.5 135 GLN B CA 1
ATOM 3023 C C . GLN B 1 135 ? -17.375 -14.242 -1.966 1 96.5 135 GLN B C 1
ATOM 3025 O O . GLN B 1 135 ? -18.156 -13.328 -2.234 1 96.5 135 GLN B O 1
ATOM 3030 N N . GLY B 1 136 ? -17.797 -15.312 -1.256 1 97.5 136 GLY B N 1
ATOM 3031 C CA . GLY B 1 136 ? -19.141 -15.453 -0.748 1 97.5 136 GLY B CA 1
ATOM 3032 C C . GLY B 1 136 ? -19.578 -14.305 0.148 1 97.5 136 GLY B C 1
ATOM 3033 O O . GLY B 1 136 ? -20.766 -14.008 0.26 1 97.5 136 GLY B O 1
ATOM 3034 N N . VAL B 1 137 ? -18.609 -13.609 0.782 1 98.5 137 VAL B N 1
ATOM 3035 C CA . VAL B 1 137 ? -18.906 -12.508 1.692 1 98.5 137 VAL B CA 1
ATOM 3036 C C . VAL B 1 137 ? -19.625 -11.391 0.939 1 98.5 137 VAL B C 1
ATOM 3038 O O . VAL B 1 137 ? -20.422 -10.648 1.524 1 98.5 137 VAL B O 1
ATOM 3041 N N . THR B 1 138 ? -19.375 -11.25 -0.37 1 98.31 138 THR B N 1
ATOM 3042 C CA . THR B 1 138 ? -19.938 -10.148 -1.148 1 98.31 138 THR B CA 1
ATOM 3043 C C . THR B 1 138 ? -21.453 -10.297 -1.265 1 98.31 138 THR B C 1
ATOM 3045 O O . THR B 1 138 ? -22.172 -9.312 -1.461 1 98.31 138 THR B O 1
ATOM 3048 N N . SER B 1 139 ? -21.969 -11.516 -1.104 1 98.25 139 SER B N 1
ATOM 3049 C CA . SER B 1 139 ? -23.406 -11.773 -1.226 1 98.25 139 SER B CA 1
ATOM 3050 C C . SER B 1 139 ? -24.094 -11.695 0.13 1 98.25 139 SER B C 1
ATOM 3052 O O . SER B 1 139 ? -25.312 -11.805 0.213 1 98.25 139 SER B O 1
ATOM 3054 N N . LYS B 1 140 ? -23.344 -11.492 1.146 1 98.62 140 LYS B N 1
ATOM 3055 C CA . LYS B 1 140 ? -23.938 -11.414 2.482 1 98.62 140 LYS B CA 1
ATOM 3056 C C . LYS B 1 140 ? -24.891 -10.234 2.6 1 98.62 140 LYS B C 1
ATOM 3058 O O . LYS B 1 140 ? -24.562 -9.125 2.176 1 98.62 140 LYS B O 1
ATOM 3063 N N . SER B 1 141 ? -26.078 -10.477 3.227 1 98.69 141 SER B N 1
ATOM 3064 C CA . SER B 1 141 ? -27.047 -9.414 3.488 1 98.69 141 SER B CA 1
ATOM 3065 C C . SER B 1 141 ? -26.609 -8.539 4.656 1 98.69 141 SER B C 1
ATOM 3067 O O . SER B 1 141 ? -26.234 -9.055 5.711 1 98.69 141 SER B O 1
ATOM 3069 N N . VAL B 1 142 ? -26.641 -7.223 4.391 1 98.75 142 VAL B N 1
ATOM 3070 C CA . VAL B 1 142 ? -26.312 -6.234 5.414 1 98.75 142 VAL B CA 1
ATOM 3071 C C . VAL B 1 142 ? -27.25 -5.043 5.305 1 98.75 142 VAL B C 1
ATOM 3073 O O . VAL B 1 142 ? -27.906 -4.855 4.277 1 98.75 142 VAL B O 1
ATOM 3076 N N . GLY B 1 143 ? -27.297 -4.246 6.379 1 98.62 143 GLY B N 1
ATOM 3077 C CA . GLY B 1 143 ? -28.25 -3.145 6.402 1 98.62 143 GLY B CA 1
ATOM 3078 C C . GLY B 1 143 ? -27.609 -1.805 6.082 1 98.62 143 GLY B C 1
ATOM 3079 O O . GLY B 1 143 ? -28.312 -0.819 5.848 1 98.62 143 GLY B O 1
ATOM 3080 N N . SER B 1 144 ? -26.25 -1.781 6.148 1 98.81 144 SER B N 1
ATOM 3081 C CA . SER B 1 144 ? -25.547 -0.526 5.918 1 98.81 144 SER B CA 1
ATOM 3082 C C . SER B 1 144 ? -24.125 -0.776 5.414 1 98.81 144 SER B C 1
ATOM 3084 O O . SER B 1 144 ? -23.609 -1.895 5.508 1 98.81 144 SER B O 1
ATOM 3086 N N . VAL B 1 145 ? -23.562 0.225 4.859 1 98.88 145 VAL B N 1
ATOM 3087 C CA . VAL B 1 145 ? -22.172 0.154 4.445 1 98.88 145 VAL B CA 1
ATOM 3088 C C . VAL B 1 145 ? -21.281 -0.186 5.645 1 98.88 145 VAL B C 1
ATOM 3090 O O . VAL B 1 145 ? -20.344 -0.979 5.527 1 98.88 145 VAL B O 1
ATOM 3093 N N . ALA B 1 146 ? -21.594 0.385 6.797 1 98.81 146 ALA B N 1
ATOM 3094 C CA . ALA B 1 146 ? -20.828 0.091 8.008 1 98.81 146 ALA B CA 1
ATOM 3095 C C . ALA B 1 146 ? -20.844 -1.404 8.312 1 98.81 146 ALA B C 1
ATOM 3097 O O . ALA B 1 146 ? -19.797 -1.997 8.594 1 98.81 146 ALA B O 1
ATOM 3098 N N . GLU B 1 147 ? -22.016 -1.975 8.258 1 98.81 147 GLU B N 1
ATOM 3099 C CA . GLU B 1 147 ? -22.125 -3.406 8.523 1 98.81 147 GLU B CA 1
ATOM 3100 C C . GLU B 1 147 ? -21.344 -4.223 7.5 1 98.81 147 GLU B C 1
ATOM 3102 O O . GLU B 1 147 ? -20.75 -5.25 7.84 1 98.81 147 GLU B O 1
ATOM 3107 N N . ALA B 1 148 ? -21.359 -3.809 6.238 1 98.88 148 ALA B N 1
ATOM 3108 C CA . ALA B 1 148 ? -20.609 -4.48 5.188 1 98.88 148 ALA B CA 1
ATOM 3109 C C . ALA B 1 148 ? -19.109 -4.41 5.465 1 98.88 148 ALA B C 1
ATOM 3111 O O . ALA B 1 148 ? -18.391 -5.395 5.273 1 98.88 148 ALA B O 1
ATOM 3112 N N . LEU B 1 149 ? -18.672 -3.229 5.914 1 98.81 149 LEU B N 1
ATOM 3113 C CA . LEU B 1 149 ? -17.25 -3.047 6.207 1 98.81 149 LEU B CA 1
ATOM 3114 C C . LEU B 1 149 ? -16.828 -3.926 7.379 1 98.81 149 LEU B C 1
ATOM 3116 O O . LEU B 1 149 ? -15.711 -4.453 7.391 1 98.81 149 LEU B O 1
ATOM 3120 N N . ILE B 1 150 ? -17.656 -4.094 8.32 1 98.69 150 ILE B N 1
ATOM 3121 C CA . ILE B 1 150 ? -17.375 -4.992 9.438 1 98.69 150 ILE B CA 1
ATOM 3122 C C . ILE B 1 150 ? -17.266 -6.426 8.93 1 98.69 150 ILE B C 1
ATOM 3124 O O . ILE B 1 150 ? -16.344 -7.156 9.305 1 98.69 150 ILE B O 1
ATOM 3128 N N . ALA B 1 151 ? -18.188 -6.824 8.039 1 98.81 151 ALA B N 1
ATOM 3129 C CA . ALA B 1 151 ? -18.141 -8.164 7.461 1 98.81 151 ALA B CA 1
ATOM 3130 C C . ALA B 1 151 ? -16.844 -8.375 6.676 1 98.81 151 ALA B C 1
ATOM 3132 O O . ALA B 1 151 ? -16.188 -9.414 6.805 1 98.81 151 ALA B O 1
ATOM 3133 N N . LEU B 1 152 ? -16.469 -7.41 5.895 1 98.75 152 LEU B N 1
ATOM 3134 C CA . LEU B 1 152 ? -15.258 -7.496 5.094 1 98.75 152 LEU B CA 1
ATOM 3135 C C . LEU B 1 152 ? -14.016 -7.531 5.984 1 98.75 152 LEU B C 1
ATOM 3137 O O . LEU B 1 152 ? -13.039 -8.203 5.664 1 98.75 152 LEU B O 1
ATOM 3141 N N . SER B 1 153 ? -14.062 -6.816 7.094 1 98.62 153 SER B N 1
ATOM 3142 C CA . SER B 1 153 ? -12.93 -6.777 8.008 1 98.62 153 SER B CA 1
ATOM 3143 C C . SER B 1 153 ? -12.617 -8.164 8.562 1 98.62 153 SER B C 1
ATOM 3145 O O . SER B 1 153 ? -11.461 -8.492 8.82 1 98.62 153 SER B O 1
ATOM 3147 N N . ALA B 1 154 ? -13.625 -8.953 8.773 1 98.5 154 ALA B N 1
ATOM 3148 C CA . ALA B 1 154 ? -13.414 -10.32 9.258 1 98.5 154 ALA B CA 1
ATOM 3149 C C . ALA B 1 154 ? -12.664 -11.156 8.219 1 98.5 154 ALA B C 1
ATOM 3151 O O . ALA B 1 154 ? -11.789 -11.953 8.578 1 98.5 154 ALA B O 1
ATOM 3152 N N . VAL B 1 155 ? -12.992 -10.969 6.965 1 98.75 155 VAL B N 1
ATOM 3153 C CA . VAL B 1 155 ? -12.297 -11.656 5.879 1 98.75 155 VAL B CA 1
ATOM 3154 C C . VAL B 1 155 ? -10.836 -11.211 5.844 1 98.75 155 VAL B C 1
ATOM 3156 O O . VAL B 1 155 ? -9.93 -12.039 5.781 1 98.75 155 VAL B O 1
ATOM 3159 N N . ARG B 1 156 ? -10.609 -9.898 5.895 1 98.69 156 ARG B N 1
ATOM 3160 C CA . ARG B 1 156 ? -9.258 -9.359 5.895 1 98.69 156 ARG B CA 1
ATOM 3161 C C . ARG B 1 156 ? -8.445 -9.914 7.062 1 98.69 156 ARG B C 1
ATOM 3163 O O . ARG B 1 156 ? -7.277 -10.266 6.898 1 98.69 156 ARG B O 1
ATOM 3170 N N . LYS B 1 157 ? -9.047 -9.938 8.227 1 98.56 157 LYS B N 1
ATOM 3171 C CA . LYS B 1 157 ? -8.352 -10.391 9.422 1 98.56 157 LYS B CA 1
ATOM 3172 C C . LYS B 1 157 ? -7.922 -11.844 9.297 1 98.56 157 LYS B C 1
ATOM 3174 O O . LYS B 1 157 ? -6.789 -12.195 9.641 1 98.56 157 LYS B O 1
ATOM 3179 N N . ARG B 1 158 ? -8.773 -12.664 8.805 1 98.62 158 ARG B N 1
ATOM 3180 C CA . ARG B 1 158 ? -8.438 -14.07 8.609 1 98.62 158 ARG B CA 1
ATOM 3181 C C . ARG B 1 158 ? -7.305 -14.227 7.602 1 98.62 158 ARG B C 1
ATOM 3183 O O . ARG B 1 158 ? -6.359 -14.984 7.836 1 98.62 158 ARG B O 1
ATOM 3190 N N . PHE B 1 159 ? -7.43 -13.562 6.551 1 98.88 159 PHE B N 1
ATOM 3191 C CA . PHE B 1 159 ? -6.391 -13.594 5.531 1 98.88 159 PHE B CA 1
ATOM 3192 C C . PHE B 1 159 ? -5.059 -13.117 6.102 1 98.88 159 PHE B C 1
ATOM 3194 O O . PHE B 1 159 ? -4.031 -13.773 5.93 1 98.88 159 PHE B O 1
ATOM 3201 N N . LYS B 1 160 ? -5.074 -11.953 6.758 1 98.88 160 LYS B N 1
ATOM 3202 C CA . LYS B 1 160 ? -3.869 -11.375 7.352 1 98.88 160 LYS B CA 1
ATOM 3203 C C . LYS B 1 160 ? -3.195 -12.375 8.297 1 98.88 160 LYS B C 1
ATOM 3205 O O . LYS B 1 160 ? -1.978 -12.555 8.25 1 98.88 160 LYS B O 1
ATOM 3210 N N . ASN B 1 161 ? -3.98 -12.992 9.133 1 98.81 161 ASN B N 1
ATOM 3211 C CA . ASN B 1 161 ? -3.43 -13.953 10.094 1 98.81 161 ASN B CA 1
ATOM 3212 C C . ASN B 1 161 ? -2.75 -15.125 9.391 1 98.81 161 ASN B C 1
ATOM 3214 O O . ASN B 1 161 ? -1.641 -15.516 9.75 1 98.81 161 ASN B O 1
ATOM 3218 N N . SER B 1 162 ? -3.422 -15.664 8.383 1 98.81 162 SER B N 1
ATOM 3219 C CA . SER B 1 162 ? -2.859 -16.781 7.625 1 98.81 162 SER B CA 1
ATOM 3220 C C . SER B 1 162 ? -1.599 -16.359 6.879 1 98.81 162 SER B C 1
ATOM 3222 O O . SER B 1 162 ? -0.604 -17.078 6.863 1 98.81 162 SER B O 1
ATOM 3224 N N . TYR B 1 163 ? -1.668 -15.203 6.305 1 98.94 163 TYR B N 1
ATOM 3225 C CA . TYR B 1 163 ? -0.542 -14.68 5.535 1 98.94 163 TYR B CA 1
ATOM 3226 C C . TYR B 1 163 ? 0.668 -14.445 6.43 1 98.94 163 TYR B C 1
ATOM 3228 O O . TYR B 1 163 ? 1.793 -14.805 6.07 1 98.94 163 TYR B O 1
ATOM 3236 N N . ASP B 1 164 ? 0.44 -13.867 7.59 1 98.81 164 ASP B N 1
ATOM 3237 C CA . ASP B 1 164 ? 1.509 -13.609 8.555 1 98.81 164 ASP B CA 1
ATOM 3238 C C . ASP B 1 164 ? 2.154 -14.906 9.016 1 98.81 164 ASP B C 1
ATOM 3240 O O . ASP B 1 164 ? 3.379 -14.992 9.141 1 98.81 164 ASP B O 1
ATOM 3244 N N . GLU B 1 165 ? 1.324 -15.875 9.289 1 98.81 165 GLU B N 1
ATOM 3245 C CA . GLU B 1 165 ? 1.86 -17.172 9.703 1 98.81 165 GLU B CA 1
ATOM 3246 C C . GLU B 1 165 ? 2.699 -17.797 8.594 1 98.81 165 GLU B C 1
ATOM 3248 O O . GLU B 1 165 ? 3.783 -18.328 8.852 1 98.81 165 GLU B O 1
ATOM 3253 N N . MET B 1 166 ? 2.227 -17.75 7.43 1 98.94 166 MET B N 1
ATOM 3254 C CA . MET B 1 166 ? 2.957 -18.266 6.281 1 98.94 166 MET B CA 1
ATOM 3255 C C . MET B 1 166 ? 4.297 -17.562 6.113 1 98.94 166 MET B C 1
ATOM 3257 O O . MET B 1 166 ? 5.328 -18.219 5.938 1 98.94 166 MET B O 1
ATOM 3261 N N . LEU B 1 167 ? 4.273 -16.25 6.168 1 98.88 167 LEU B N 1
ATOM 3262 C CA . LEU B 1 167 ? 5.496 -15.469 5.984 1 98.88 167 LEU B CA 1
ATOM 3263 C C . LEU B 1 167 ? 6.5 -15.773 7.094 1 98.88 167 LEU B C 1
ATOM 3265 O O . LEU B 1 167 ? 7.707 -15.836 6.848 1 98.88 167 LEU B O 1
ATOM 3269 N N . LYS B 1 168 ? 5.988 -15.945 8.297 1 98.75 168 LYS B N 1
ATOM 3270 C CA . LYS B 1 168 ? 6.848 -16.312 9.422 1 98.75 168 LYS B CA 1
ATOM 3271 C C . LYS B 1 168 ? 7.605 -17.609 9.133 1 98.75 168 LYS B C 1
ATOM 3273 O O . LYS B 1 168 ? 8.812 -17.688 9.367 1 98.75 168 LYS B O 1
ATOM 3278 N N . GLN B 1 169 ? 6.953 -18.578 8.633 1 98.75 169 GLN B N 1
ATOM 3279 C CA . GLN B 1 169 ? 7.586 -19.859 8.32 1 98.75 169 GLN B CA 1
ATOM 3280 C C . GLN B 1 169 ? 8.547 -19.719 7.145 1 98.75 169 GLN B C 1
ATOM 3282 O O . GLN B 1 169 ? 9.648 -20.266 7.172 1 98.75 169 GLN B O 1
ATOM 3287 N N . LEU B 1 170 ? 8.133 -19.016 6.164 1 98.88 170 LEU B N 1
ATOM 3288 C CA . LEU B 1 170 ? 8.953 -18.844 4.973 1 98.88 170 LEU B CA 1
ATOM 3289 C C . LEU B 1 170 ? 10.25 -18.109 5.316 1 98.88 170 LEU B C 1
ATOM 3291 O O . LEU B 1 170 ? 11.328 -18.5 4.844 1 98.88 170 LEU B O 1
ATOM 3295 N N . LEU B 1 171 ? 10.172 -17.094 6.156 1 98.56 171 LEU B N 1
ATOM 3296 C CA . LEU B 1 171 ? 11.305 -16.234 6.453 1 98.56 171 LEU B CA 1
ATOM 3297 C C . LEU B 1 171 ? 12.281 -16.922 7.406 1 98.56 171 LEU B C 1
ATOM 3299 O O . LEU B 1 171 ? 13.398 -16.438 7.609 1 98.56 171 LEU B O 1
ATOM 3303 N N . LYS B 1 172 ? 11.906 -18.078 7.965 1 98.19 172 LYS B N 1
ATOM 3304 C CA . LYS B 1 172 ? 12.844 -18.875 8.742 1 98.19 172 LYS B CA 1
ATOM 3305 C C . LYS B 1 172 ? 13.984 -19.391 7.867 1 98.19 172 LYS B C 1
ATOM 3307 O O . LYS B 1 172 ? 15.055 -19.75 8.367 1 98.19 172 LYS B O 1
ATOM 3312 N N . LEU B 1 173 ? 13.766 -19.438 6.613 1 98.12 173 LEU B N 1
ATOM 3313 C CA . LEU B 1 173 ? 14.797 -19.906 5.688 1 98.12 173 LEU B CA 1
ATOM 3314 C C . LEU B 1 173 ? 15.922 -18.891 5.57 1 98.12 173 LEU B C 1
ATOM 3316 O O . LEU B 1 173 ? 16.984 -19.203 5.039 1 98.12 173 LEU B O 1
ATOM 3320 N N . LYS B 1 174 ? 15.703 -17.641 6.027 1 97.56 174 LYS B N 1
ATOM 3321 C CA . LYS B 1 174 ? 16.672 -16.547 6.047 1 97.56 174 LYS B CA 1
ATOM 3322 C C . LYS B 1 174 ? 17.219 -16.266 4.645 1 97.56 174 LYS B C 1
ATOM 3324 O O . LYS B 1 174 ? 18.422 -16.078 4.461 1 97.56 174 LYS B O 1
ATOM 3329 N N . LEU B 1 175 ? 16.344 -16.359 3.654 1 98.25 175 LEU B N 1
ATOM 3330 C CA . LEU B 1 175 ? 16.672 -16.016 2.275 1 98.25 175 LEU B CA 1
ATOM 3331 C C . LEU B 1 175 ? 16.047 -14.695 1.877 1 98.25 175 LEU B C 1
ATOM 3333 O O . LEU B 1 175 ? 14.914 -14.398 2.275 1 98.25 175 LEU B O 1
ATOM 3337 N N . PRO B 1 176 ? 16.781 -13.883 1.075 1 98.25 176 PRO B N 1
ATOM 3338 C CA . PRO B 1 176 ? 16.141 -12.727 0.445 1 98.25 176 PRO B CA 1
ATOM 3339 C C . PRO B 1 176 ? 14.781 -13.07 -0.171 1 98.25 176 PRO B C 1
ATOM 3341 O O . PRO B 1 176 ? 14.672 -14.023 -0.943 1 98.25 176 PRO B O 1
ATOM 3344 N N . THR B 1 177 ? 13.773 -12.328 0.246 1 98.81 177 THR B N 1
ATOM 3345 C CA . THR B 1 177 ? 12.406 -12.656 -0.152 1 98.81 177 THR B CA 1
ATOM 3346 C C . THR B 1 177 ? 11.68 -11.414 -0.65 1 98.81 177 THR B C 1
ATOM 3348 O O . THR B 1 177 ? 11.781 -10.344 -0.045 1 98.81 177 THR B O 1
ATOM 3351 N N . THR B 1 178 ? 11.031 -11.531 -1.786 1 98.88 178 THR B N 1
ATOM 3352 C CA . THR B 1 178 ? 10.133 -10.531 -2.342 1 98.88 178 THR B CA 1
ATOM 3353 C C . THR B 1 178 ? 8.703 -11.062 -2.4 1 98.88 178 THR B C 1
ATOM 3355 O O . THR B 1 178 ? 8.477 -12.211 -2.771 1 98.88 178 THR B O 1
ATOM 3358 N N . ILE B 1 179 ? 7.754 -10.203 -2.012 1 98.94 179 ILE B N 1
ATOM 3359 C CA . ILE B 1 179 ? 6.367 -10.648 -2.084 1 98.94 179 ILE B CA 1
ATOM 3360 C C . ILE B 1 179 ? 5.605 -9.812 -3.105 1 98.94 179 ILE B C 1
ATOM 3362 O O . ILE B 1 179 ? 6.086 -8.758 -3.531 1 98.94 179 ILE B O 1
ATOM 3366 N N . CYS B 1 180 ? 4.438 -10.289 -3.584 1 98.94 180 CYS B N 1
ATOM 3367 C CA . CYS B 1 180 ? 3.625 -9.625 -4.594 1 98.94 180 CYS B CA 1
ATOM 3368 C C . CYS B 1 180 ? 2.24 -9.289 -4.051 1 98.94 180 CYS B C 1
ATOM 3370 O O . CYS B 1 180 ? 1.68 -10.055 -3.26 1 98.94 180 CYS B O 1
ATOM 3372 N N . THR B 1 181 ? 1.715 -8.156 -4.492 1 98.88 181 THR B N 1
ATOM 3373 C CA . THR B 1 181 ? 0.289 -7.914 -4.293 1 98.88 181 THR B CA 1
ATOM 3374 C C . THR B 1 181 ? -0.54 -8.75 -5.266 1 98.88 181 THR B C 1
ATOM 3376 O O . THR B 1 181 ? 0.007 -9.383 -6.172 1 98.88 181 THR B O 1
ATOM 3379 N N . ILE B 1 182 ? -1.83 -8.773 -5 1 98.88 182 ILE B N 1
ATOM 3380 C CA . ILE B 1 182 ? -2.787 -9.461 -5.863 1 98.88 182 ILE B CA 1
ATOM 3381 C C . ILE B 1 182 ? -3.338 -8.477 -6.898 1 98.88 182 ILE B C 1
ATOM 3383 O O . ILE B 1 182 ? -3.83 -7.406 -6.547 1 98.88 182 ILE B O 1
ATOM 3387 N N . TYR B 1 183 ? -3.234 -8.812 -8.188 1 98.5 183 TYR B N 1
ATOM 3388 C CA . TYR B 1 183 ? -3.795 -7.922 -9.195 1 98.5 183 TYR B CA 1
ATOM 3389 C C . TYR B 1 183 ? -5.312 -8.055 -9.266 1 98.5 183 TYR B C 1
ATOM 3391 O O . TYR B 1 183 ? -5.871 -9.055 -8.797 1 98.5 183 TYR B O 1
ATOM 3399 N N . ASN B 1 184 ? -5.949 -7.051 -9.812 1 97.88 184 ASN B N 1
ATOM 3400 C CA . ASN B 1 184 ? -7.387 -7.121 -10.055 1 97.88 184 ASN B CA 1
ATOM 3401 C C . ASN B 1 184 ? -7.715 -8.07 -11.203 1 97.88 184 ASN B C 1
ATOM 3403 O O . ASN B 1 184 ? -6.973 -8.148 -12.18 1 97.88 184 ASN B O 1
ATOM 3407 N N . PRO B 1 185 ? -8.852 -8.828 -11.078 1 97.94 185 PRO B N 1
ATOM 3408 C CA . PRO B 1 185 ? -9.305 -9.609 -12.234 1 97.94 185 PRO B CA 1
ATOM 3409 C C . PRO B 1 185 ? -9.734 -8.734 -13.406 1 97.94 185 PRO B C 1
ATOM 3411 O O . PRO B 1 185 ? -9.875 -7.52 -13.258 1 97.94 185 PRO B O 1
ATOM 3414 N N . SER B 1 186 ? -9.859 -9.352 -14.523 1 97.56 186 SER B N 1
ATOM 3415 C CA . SER B 1 186 ? -10.328 -8.664 -15.719 1 97.56 186 SER B CA 1
ATOM 3416 C C . SER B 1 186 ? -11.75 -9.086 -16.078 1 97.56 186 SER B C 1
ATOM 3418 O O . SER B 1 186 ? -11.961 -9.82 -17.047 1 97.56 186 SER B O 1
ATOM 3420 N N . TYR B 1 187 ? -12.711 -8.586 -15.344 1 95.75 187 TYR B N 1
ATOM 3421 C CA . TYR B 1 187 ? -14.117 -8.922 -15.547 1 95.75 187 TYR B CA 1
ATOM 3422 C C . TYR B 1 187 ? -14.805 -7.902 -16.453 1 95.75 187 TYR B C 1
ATOM 3424 O O . TYR B 1 187 ? -16.031 -7.902 -16.578 1 95.75 187 TYR B O 1
ATOM 3432 N N . GLY B 1 188 ? -14.07 -7.031 -17.062 1 91.75 188 GLY B N 1
ATOM 3433 C CA . GLY B 1 188 ? -14.633 -6.004 -17.922 1 91.75 188 GLY B CA 1
ATOM 3434 C C . GLY B 1 188 ? -15.383 -4.934 -17.156 1 91.75 188 GLY B C 1
ATOM 3435 O O . GLY B 1 188 ? -15.172 -4.758 -15.953 1 91.75 188 GLY B O 1
ATOM 3436 N N . ASP B 1 189 ? -16.078 -4.094 -17.859 1 88.81 189 ASP B N 1
ATOM 3437 C CA . ASP B 1 189 ? -16.859 -3.023 -17.234 1 88.81 189 ASP B CA 1
ATOM 3438 C C . ASP B 1 189 ? -18.125 -3.562 -16.609 1 88.81 189 ASP B C 1
ATOM 3440 O O . ASP B 1 189 ? -19.203 -3.541 -17.234 1 88.81 189 ASP B O 1
ATOM 3444 N N . SER B 1 190 ? -18.016 -4.16 -15.383 1 91.94 190 SER B N 1
ATOM 3445 C CA . SER B 1 190 ? -19.109 -4.809 -14.672 1 91.94 190 SER B CA 1
ATOM 3446 C C . SER B 1 190 ? -19.078 -4.477 -13.18 1 91.94 190 SER B C 1
ATOM 3448 O O . SER B 1 190 ? -18.031 -4.098 -12.648 1 91.94 190 SER B O 1
ATOM 3450 N N . PRO B 1 191 ? -20.188 -4.547 -12.539 1 95.44 191 PRO B N 1
ATOM 3451 C CA . PRO B 1 191 ? -20.188 -4.379 -11.086 1 95.44 191 PRO B CA 1
ATOM 3452 C C . PRO B 1 191 ? -19.266 -5.379 -10.375 1 95.44 191 PRO B C 1
ATOM 3454 O O . PRO B 1 191 ? -18.688 -5.062 -9.336 1 95.44 191 PRO B O 1
ATOM 3457 N N . GLN B 1 192 ? -19.109 -6.523 -11.008 1 96.5 192 GLN B N 1
ATOM 3458 C CA . GLN B 1 192 ? -18.25 -7.551 -10.438 1 96.5 192 GLN B CA 1
ATOM 3459 C C . GLN B 1 192 ? -16.797 -7.086 -10.391 1 96.5 192 GLN B C 1
ATOM 3461 O O . GLN B 1 192 ? -16.062 -7.414 -9.453 1 96.5 192 GLN B O 1
ATOM 3466 N N . GLN B 1 193 ? -16.406 -6.328 -11.406 1 97.62 193 GLN B N 1
ATOM 3467 C CA . GLN B 1 193 ? -15.062 -5.758 -11.438 1 97.62 193 GLN B CA 1
ATOM 3468 C C . GLN B 1 193 ? -14.828 -4.844 -10.234 1 97.62 193 GLN B C 1
ATOM 3470 O O . GLN B 1 193 ? -13.805 -4.957 -9.555 1 97.62 193 GLN B O 1
ATOM 3475 N N . THR B 1 194 ? -15.828 -3.996 -10.008 1 98.06 194 THR B N 1
ATOM 3476 C CA . THR B 1 194 ? -15.727 -3.035 -8.914 1 98.06 194 THR B CA 1
ATOM 3477 C C . THR B 1 194 ? -15.695 -3.752 -7.566 1 98.06 194 THR B C 1
ATOM 3479 O O . THR B 1 194 ? -14.859 -3.445 -6.715 1 98.06 194 THR B O 1
ATOM 3482 N N . VAL B 1 195 ? -16.547 -4.695 -7.414 1 98.62 195 VAL B N 1
ATOM 3483 C CA . VAL B 1 195 ? -16.672 -5.43 -6.16 1 98.62 195 VAL B CA 1
ATOM 3484 C C . VAL B 1 195 ? -15.375 -6.191 -5.887 1 98.62 195 VAL B C 1
ATOM 3486 O O . VAL B 1 195 ? -14.828 -6.129 -4.781 1 98.62 195 VAL B O 1
ATOM 3489 N N . ALA B 1 196 ? -14.844 -6.84 -6.898 1 98.31 196 ALA B N 1
ATOM 3490 C CA . ALA B 1 196 ? -13.609 -7.602 -6.75 1 98.31 196 ALA B CA 1
ATOM 3491 C C . ALA B 1 196 ? -12.43 -6.684 -6.426 1 98.31 196 ALA B C 1
ATOM 3493 O O . ALA B 1 196 ? -11.633 -6.98 -5.531 1 98.31 196 ALA B O 1
ATOM 3494 N N . SER B 1 197 ? -12.367 -5.578 -7.145 1 97.88 197 SER B N 1
ATOM 3495 C CA . SER B 1 197 ? -11.266 -4.641 -6.941 1 97.88 197 SER B CA 1
ATOM 3496 C C . SER B 1 197 ? -11.281 -4.066 -5.527 1 97.88 197 SER B C 1
ATOM 3498 O O . SER B 1 197 ? -10.242 -3.971 -4.875 1 97.88 197 SER B O 1
ATOM 3500 N N . MET B 1 198 ? -12.445 -3.748 -5.078 1 98.44 198 MET B N 1
ATOM 3501 C CA . MET B 1 198 ? -12.57 -3.178 -3.738 1 98.44 198 MET B CA 1
ATOM 3502 C C . MET B 1 198 ? -12.258 -4.223 -2.672 1 98.44 198 MET B C 1
ATOM 3504 O O . MET B 1 198 ? -11.602 -3.918 -1.674 1 98.44 198 MET B O 1
ATOM 3508 N N . GLY B 1 199 ? -12.758 -5.426 -2.867 1 98.56 199 GLY B N 1
ATOM 3509 C CA . GLY B 1 199 ? -12.398 -6.496 -1.95 1 98.56 199 GLY B CA 1
ATOM 3510 C C . GLY B 1 199 ? -10.906 -6.758 -1.89 1 98.56 199 GLY B C 1
ATOM 3511 O O . GLY B 1 199 ? -10.344 -6.922 -0.806 1 98.56 199 GLY B O 1
ATOM 3512 N N . LEU B 1 200 ? -10.242 -6.719 -3.008 1 98.69 200 LEU B N 1
ATOM 3513 C CA . LEU B 1 200 ? -8.82 -7.016 -3.086 1 98.69 200 LEU B CA 1
ATOM 3514 C C . LEU B 1 200 ? -7.996 -5.887 -2.48 1 98.69 200 LEU B C 1
ATOM 3516 O O . LEU B 1 200 ? -6.871 -6.113 -2.02 1 98.69 200 LEU B O 1
ATOM 3520 N N . THR B 1 201 ? -8.562 -4.656 -2.494 1 98.44 201 THR B N 1
ATOM 3521 C CA . THR B 1 201 ? -7.906 -3.555 -1.802 1 98.44 201 THR B CA 1
ATOM 3522 C C . THR B 1 201 ? -7.68 -3.895 -0.331 1 98.44 201 THR B C 1
ATOM 3524 O O . THR B 1 201 ? -6.613 -3.621 0.219 1 98.44 201 THR B O 1
ATOM 3527 N N . ALA B 1 202 ? -8.648 -4.539 0.276 1 98.31 202 ALA B N 1
ATOM 3528 C CA . ALA B 1 202 ? -8.547 -4.922 1.682 1 98.31 202 ALA B CA 1
ATOM 3529 C C . ALA B 1 202 ? -7.461 -5.98 1.883 1 98.31 202 ALA B C 1
ATOM 3531 O O . ALA B 1 202 ? -6.691 -5.91 2.842 1 98.31 202 ALA B O 1
ATOM 3532 N N . LEU B 1 203 ? -7.359 -6.918 1.034 1 98.75 203 LEU B N 1
ATOM 3533 C CA . LEU B 1 203 ? -6.379 -7.984 1.178 1 98.75 203 LEU B CA 1
ATOM 3534 C C . LEU B 1 203 ? -4.973 -7.477 0.862 1 98.75 203 LEU B C 1
ATOM 3536 O O . LEU B 1 203 ? -4.012 -7.836 1.544 1 98.75 203 LEU B O 1
ATOM 3540 N N . ASN B 1 204 ? -4.871 -6.66 -0.18 1 98.88 204 ASN B N 1
ATOM 3541 C CA . ASN B 1 204 ? -3.57 -6.098 -0.521 1 98.88 204 ASN B CA 1
ATOM 3542 C C . ASN B 1 204 ? -3.053 -5.176 0.581 1 98.88 204 ASN B C 1
ATOM 3544 O O . ASN B 1 204 ? -1.844 -5.07 0.79 1 98.88 204 ASN B O 1
ATOM 3548 N N . ASP B 1 205 ? -3.973 -4.547 1.27 1 98.44 205 ASP B N 1
ATOM 3549 C CA . ASP B 1 205 ? -3.578 -3.779 2.449 1 98.44 205 ASP B CA 1
ATOM 3550 C C . ASP B 1 205 ? -2.861 -4.668 3.465 1 98.44 205 ASP B C 1
ATOM 3552 O O . ASP B 1 205 ? -1.84 -4.27 4.031 1 98.44 205 ASP B O 1
ATOM 3556 N N . ALA B 1 206 ? -3.367 -5.828 3.689 1 98.62 206 ALA B N 1
ATOM 3557 C CA . ALA B 1 206 ? -2.742 -6.789 4.598 1 98.62 206 ALA B CA 1
ATOM 3558 C C . ALA B 1 206 ? -1.369 -7.215 4.082 1 98.62 206 ALA B C 1
ATOM 3560 O O . ALA B 1 206 ? -0.428 -7.371 4.863 1 98.62 206 ALA B O 1
ATOM 3561 N N . ILE B 1 207 ? -1.254 -7.359 2.82 1 98.88 207 ILE B N 1
ATOM 3562 C CA . ILE B 1 207 ? 0.01 -7.777 2.223 1 98.88 207 ILE B CA 1
ATOM 3563 C C . ILE B 1 207 ? 1.056 -6.68 2.406 1 98.88 207 ILE B C 1
ATOM 3565 O O . ILE B 1 207 ? 2.193 -6.953 2.795 1 98.88 207 ILE B O 1
ATOM 3569 N N . ILE B 1 208 ? 0.682 -5.445 2.145 1 98.62 208 ILE B N 1
ATOM 3570 C CA . ILE B 1 208 ? 1.604 -4.328 2.293 1 98.62 208 ILE B CA 1
ATOM 3571 C C . ILE B 1 208 ? 2.018 -4.188 3.758 1 98.62 208 ILE B C 1
ATOM 3573 O O . ILE B 1 208 ? 3.188 -3.938 4.059 1 98.62 208 ILE B O 1
ATOM 3577 N N . GLU B 1 209 ? 1.062 -4.371 4.645 1 97.94 209 GLU B N 1
ATOM 3578 C CA . GLU B 1 209 ? 1.4 -4.348 6.066 1 97.94 209 GLU B CA 1
ATOM 3579 C C . GLU B 1 209 ? 2.434 -5.418 6.402 1 97.94 209 GLU B C 1
ATOM 3581 O O . GLU B 1 209 ? 3.373 -5.164 7.16 1 97.94 209 GLU B O 1
ATOM 3586 N N . ALA B 1 210 ? 2.258 -6.586 5.867 1 98.62 210 ALA B N 1
ATOM 3587 C CA . ALA B 1 210 ? 3.205 -7.672 6.098 1 98.62 210 ALA B CA 1
ATOM 3588 C C . ALA B 1 210 ? 4.586 -7.328 5.547 1 98.62 210 ALA B C 1
ATOM 3590 O O . ALA B 1 210 ? 5.602 -7.602 6.184 1 98.62 210 ALA B O 1
ATOM 3591 N N . ALA B 1 211 ? 4.594 -6.727 4.375 1 98.69 211 ALA B N 1
ATOM 3592 C CA . ALA B 1 211 ? 5.859 -6.316 3.77 1 98.69 211 ALA B CA 1
ATOM 3593 C C . ALA B 1 211 ? 6.594 -5.316 4.656 1 98.69 211 ALA B C 1
ATOM 3595 O O . ALA B 1 211 ? 7.801 -5.434 4.867 1 98.69 211 ALA B O 1
ATOM 3596 N N . LEU B 1 212 ? 5.883 -4.395 5.152 1 97.56 212 LEU B N 1
ATOM 3597 C CA . LEU B 1 212 ? 6.469 -3.355 5.992 1 97.56 212 LEU B CA 1
ATOM 3598 C C . LEU B 1 212 ? 7.004 -3.939 7.293 1 97.56 212 LEU B C 1
ATOM 3600 O O . LEU B 1 212 ? 8.117 -3.621 7.711 1 97.56 212 LEU B O 1
ATOM 3604 N N . ARG B 1 213 ? 6.254 -4.832 7.867 1 96.5 213 ARG B N 1
ATOM 3605 C CA . ARG B 1 213 ? 6.645 -5.434 9.141 1 96.5 213 ARG B CA 1
ATOM 3606 C C . ARG B 1 213 ? 7.918 -6.258 8.984 1 96.5 213 ARG B C 1
ATOM 3608 O O . ARG B 1 213 ? 8.727 -6.348 9.914 1 96.5 213 ARG B O 1
ATOM 3615 N N . ASN B 1 214 ? 8.086 -6.766 7.828 1 97.69 214 ASN B N 1
ATOM 3616 C CA . ASN B 1 214 ? 9.203 -7.688 7.617 1 97.69 214 ASN B CA 1
ATOM 3617 C C . ASN B 1 214 ? 10.273 -7.074 6.719 1 97.69 214 ASN B C 1
ATOM 3619 O O . ASN B 1 214 ? 11.203 -7.762 6.297 1 97.69 214 ASN B O 1
ATOM 3623 N N . HIS B 1 215 ? 10.117 -5.805 6.363 1 97 215 HIS B N 1
ATOM 3624 C CA . HIS B 1 215 ? 11.07 -5.066 5.547 1 97 215 HIS B CA 1
ATOM 3625 C C . HIS B 1 215 ? 11.344 -5.785 4.23 1 97 215 HIS B C 1
ATOM 3627 O O . HIS B 1 215 ? 12.5 -5.988 3.859 1 97 215 HIS B O 1
ATOM 3633 N N . LEU B 1 216 ? 10.289 -6.082 3.543 1 98.5 216 LEU B N 1
ATOM 3634 C CA . LEU B 1 216 ? 10.414 -6.824 2.295 1 98.5 216 LEU B CA 1
ATOM 3635 C C . LEU B 1 216 ? 10.125 -5.926 1.097 1 98.5 216 LEU B C 1
ATOM 3637 O O . LEU B 1 216 ? 9.227 -5.086 1.15 1 98.5 216 LEU B O 1
ATOM 3641 N N . PRO B 1 217 ? 10.844 -6.137 -0.032 1 98.56 217 PRO B N 1
ATOM 3642 C CA . PRO B 1 217 ? 10.406 -5.531 -1.291 1 98.56 217 PRO B CA 1
ATOM 3643 C C . PRO B 1 217 ? 9.117 -6.16 -1.828 1 98.56 217 PRO B C 1
ATOM 3645 O O . PRO B 1 217 ? 8.82 -7.32 -1.528 1 98.56 217 PRO B O 1
ATOM 3648 N N . VAL B 1 218 ? 8.398 -5.352 -2.588 1 98.88 218 VAL B N 1
ATOM 3649 C CA . VAL B 1 218 ? 7.086 -5.77 -3.07 1 98.88 218 VAL B CA 1
ATOM 3650 C C . VAL B 1 218 ? 6.996 -5.559 -4.578 1 98.88 218 VAL B C 1
ATOM 3652 O O . VAL B 1 218 ? 7.395 -4.508 -5.09 1 98.88 218 VAL B O 1
ATOM 3655 N N . ILE B 1 219 ? 6.551 -6.59 -5.293 1 98.88 219 ILE B N 1
ATOM 3656 C CA . ILE B 1 219 ? 6.062 -6.395 -6.652 1 98.88 219 ILE B CA 1
ATOM 3657 C C . ILE B 1 219 ? 4.566 -6.086 -6.625 1 98.88 219 ILE B C 1
ATOM 3659 O O . ILE B 1 219 ? 3.766 -6.906 -6.168 1 98.88 219 ILE B O 1
ATOM 3663 N N . ASP B 1 220 ? 4.188 -4.914 -7.078 1 98.69 220 ASP B N 1
ATOM 3664 C CA . ASP B 1 220 ? 2.779 -4.535 -7.09 1 98.69 220 ASP B CA 1
ATOM 3665 C C . ASP B 1 220 ? 2.1 -4.98 -8.383 1 98.69 220 ASP B C 1
ATOM 3667 O O . ASP B 1 220 ? 1.905 -4.176 -9.297 1 98.69 220 ASP B O 1
ATOM 3671 N N . LEU B 1 221 ? 1.618 -6.184 -8.383 1 98.75 221 LEU B N 1
ATOM 3672 C CA . LEU B 1 221 ? 0.946 -6.738 -9.555 1 98.75 221 LEU B CA 1
ATOM 3673 C C . LEU B 1 221 ? -0.322 -5.953 -9.867 1 98.75 221 LEU B C 1
ATOM 3675 O O . LEU B 1 221 ? -0.702 -5.828 -11.039 1 98.75 221 LEU B O 1
ATOM 3679 N N . LYS B 1 222 ? -0.911 -5.441 -8.828 1 97.75 222 LYS B N 1
ATOM 3680 C CA . LYS B 1 222 ? -2.15 -4.688 -9 1 97.75 222 LYS B CA 1
ATOM 3681 C C . LYS B 1 222 ? -1.966 -3.545 -9.992 1 97.75 222 LYS B C 1
ATOM 3683 O O . LYS B 1 222 ? -2.754 -3.395 -10.93 1 97.75 222 LYS B O 1
ATOM 3688 N N . THR B 1 223 ? -0.909 -2.803 -9.789 1 96.31 223 THR B N 1
ATOM 3689 C CA . THR B 1 223 ? -0.62 -1.662 -10.648 1 96.31 223 THR B CA 1
ATOM 3690 C C . THR B 1 223 ? -0.077 -2.129 -12 1 96.31 223 THR B C 1
ATOM 3692 O O . THR B 1 223 ? -0.385 -1.537 -13.039 1 96.31 223 THR B O 1
ATOM 3695 N N . MET B 1 224 ? 0.624 -3.195 -12.07 1 97.31 224 MET B N 1
ATOM 3696 C CA . MET B 1 224 ? 1.328 -3.664 -13.266 1 97.31 224 MET B CA 1
ATOM 3697 C C . MET B 1 224 ? 0.352 -4.238 -14.281 1 97.31 224 MET B C 1
ATOM 3699 O O . MET B 1 224 ? 0.572 -4.133 -15.492 1 97.31 224 MET B O 1
ATOM 3703 N N . PHE B 1 225 ? -0.645 -4.926 -13.766 1 97.94 225 PHE B N 1
ATOM 3704 C CA . PHE B 1 225 ? -1.624 -5.523 -14.672 1 97.94 225 PHE B CA 1
ATOM 3705 C C . PHE B 1 225 ? -2.703 -4.512 -15.039 1 97.94 225 PHE B C 1
ATOM 3707 O O . PHE B 1 225 ? -3.764 -4.469 -14.414 1 97.94 225 PHE B O 1
ATOM 3714 N N . SER B 1 226 ? -2.455 -3.768 -16.109 1 93.5 226 SER B N 1
ATOM 3715 C CA . SER B 1 226 ? -3.258 -2.596 -16.438 1 93.5 226 SER B CA 1
ATOM 3716 C C . SER B 1 226 ? -3.986 -2.779 -17.766 1 93.5 226 SER B C 1
ATOM 3718 O O . SER B 1 226 ? -4.773 -1.923 -18.172 1 93.5 226 SER B O 1
ATOM 3720 N N . SER B 1 227 ? -3.74 -3.887 -18.406 1 96.06 227 SER B N 1
ATOM 3721 C CA . SER B 1 227 ? -4.324 -4.137 -19.734 1 96.06 227 SER B CA 1
ATOM 3722 C C . SER B 1 227 ? -5.016 -5.496 -19.781 1 96.06 227 SER B C 1
ATOM 3724 O O . SER B 1 227 ? -4.508 -6.473 -19.219 1 96.06 227 SER B O 1
ATOM 3726 N N . PRO B 1 228 ? -6.148 -5.562 -20.547 1 96.25 228 PRO B N 1
ATOM 3727 C CA . PRO B 1 228 ? -6.766 -6.875 -20.719 1 96.25 228 PRO B CA 1
ATOM 3728 C C . PRO B 1 228 ? -5.812 -7.895 -21.344 1 96.25 228 PRO B C 1
ATOM 3730 O O . PRO B 1 228 ? -5.957 -9.102 -21.109 1 96.25 228 PRO B O 1
ATOM 3733 N N . LYS B 1 229 ? -4.777 -7.441 -22.047 1 97.75 229 LYS B N 1
ATOM 3734 C CA . LYS B 1 229 ? -3.838 -8.328 -22.734 1 97.75 229 LYS B CA 1
ATOM 3735 C C . LYS B 1 229 ? -2.887 -8.992 -21.75 1 97.75 229 LYS B C 1
ATOM 3737 O O . LYS B 1 229 ? -2.188 -9.945 -22.094 1 97.75 229 LYS B O 1
ATOM 3742 N N . ASP B 1 230 ? -2.861 -8.484 -20.547 1 98.56 230 ASP B N 1
ATOM 3743 C CA . ASP B 1 230 ? -2.002 -9.07 -19.531 1 98.56 230 ASP B CA 1
ATOM 3744 C C . ASP B 1 230 ? -2.578 -10.383 -19 1 98.56 230 ASP B C 1
ATOM 3746 O O . ASP B 1 230 ? -1.907 -11.117 -18.281 1 98.56 230 ASP B O 1
ATOM 3750 N N . TYR B 1 231 ? -3.811 -10.695 -19.5 1 98.44 231 TYR B N 1
ATOM 3751 C CA . TYR B 1 231 ? -4.551 -11.82 -18.953 1 98.44 231 TYR B CA 1
ATOM 3752 C C . TYR B 1 231 ? -4.797 -12.891 -20 1 98.44 231 TYR B C 1
ATOM 3754 O O . TYR B 1 231 ? -5.105 -12.57 -21.156 1 98.44 231 TYR B O 1
ATOM 3762 N N . ALA B 1 232 ? -4.621 -14.164 -19.609 1 98.38 232 ALA B N 1
ATOM 3763 C CA . ALA B 1 232 ? -4.992 -15.305 -20.453 1 98.38 232 ALA B CA 1
ATOM 3764 C C . ALA B 1 232 ? -6.48 -15.617 -20.328 1 98.38 232 ALA B C 1
ATOM 3766 O O . ALA B 1 232 ? -7.098 -16.109 -21.266 1 98.38 232 ALA B O 1
ATOM 3767 N N . ASN B 1 233 ? -7.012 -15.469 -19.219 1 97.75 233 ASN B N 1
ATOM 3768 C CA . ASN B 1 233 ? -8.414 -15.406 -18.812 1 97.75 233 ASN B CA 1
ATOM 3769 C C . ASN B 1 233 ? -8.641 -14.383 -17.719 1 97.75 233 ASN B C 1
ATOM 3771 O O . ASN B 1 233 ? -7.719 -13.648 -17.344 1 97.75 233 ASN B O 1
ATOM 3775 N N . PRO B 1 234 ? -9.766 -14.25 -17.156 1 97.06 234 PRO B N 1
ATOM 3776 C CA . PRO B 1 234 ? -10.047 -13.094 -16.312 1 97.06 234 PRO B CA 1
ATOM 3777 C C . PRO B 1 234 ? -9.141 -13.031 -15.086 1 97.06 234 PRO B C 1
ATOM 3779 O O . PRO B 1 234 ? -9.062 -11.992 -14.422 1 97.06 234 PRO B O 1
ATOM 3782 N N . ILE B 1 235 ? -8.438 -14.172 -14.75 1 97.88 235 ILE B N 1
ATOM 3783 C CA . ILE B 1 235 ? -7.715 -14.086 -13.484 1 97.88 235 ILE B CA 1
ATOM 3784 C C . ILE B 1 235 ? -6.305 -14.656 -13.656 1 97.88 235 ILE B C 1
ATOM 3786 O O . ILE B 1 235 ? -5.512 -14.656 -12.711 1 97.88 235 ILE B O 1
ATOM 3790 N N . GLU B 1 236 ? -5.945 -15.195 -14.812 1 98.75 236 GLU B N 1
ATOM 3791 C CA . GLU B 1 236 ? -4.633 -15.805 -15 1 98.75 236 GLU B CA 1
ATOM 3792 C C . GLU B 1 236 ? -3.752 -14.953 -15.906 1 98.75 236 GLU B C 1
ATOM 3794 O O . GLU B 1 236 ? -4.238 -14.344 -16.859 1 98.75 236 GLU B O 1
ATOM 3799 N N . PRO B 1 237 ? -2.404 -14.938 -15.672 1 98.69 237 PRO B N 1
ATOM 3800 C CA . PRO B 1 237 ? -1.53 -14.125 -16.531 1 98.69 237 PRO B CA 1
ATOM 3801 C C . PRO B 1 237 ? -1.35 -14.727 -17.922 1 98.69 237 PRO B C 1
ATOM 3803 O O . PRO B 1 237 ? -1.272 -15.945 -18.062 1 98.69 237 PRO B O 1
ATOM 3806 N N . SER B 1 238 ? -1.345 -13.867 -18.875 1 98.62 238 SER B N 1
ATOM 3807 C CA . SER B 1 238 ? -1.005 -14.211 -20.25 1 98.62 238 SER B CA 1
ATOM 3808 C C . SER B 1 238 ? 0.506 -14.234 -20.453 1 98.62 238 SER B C 1
ATOM 3810 O O . SER B 1 238 ? 1.271 -14.031 -19.516 1 98.62 238 SER B O 1
ATOM 3812 N N . THR B 1 239 ? 0.868 -14.57 -21.703 1 98.75 239 THR B N 1
ATOM 3813 C CA . THR B 1 239 ? 2.27 -14.438 -22.094 1 98.75 239 THR B CA 1
ATOM 3814 C C . THR B 1 239 ? 2.779 -13.031 -21.812 1 98.75 239 THR B C 1
ATOM 3816 O O . THR B 1 239 ? 3.859 -12.852 -21.25 1 98.75 239 THR B O 1
ATOM 3819 N N . GLN B 1 240 ? 2.008 -12.039 -22.188 1 98.56 240 GLN B N 1
ATOM 3820 C CA . GLN B 1 240 ? 2.381 -10.656 -21.938 1 98.56 240 GLN B CA 1
ATOM 3821 C C . GLN B 1 240 ? 2.467 -10.375 -20.438 1 98.56 240 GLN B C 1
ATOM 3823 O O . GLN B 1 240 ? 3.408 -9.727 -19.984 1 98.56 240 GLN B O 1
ATOM 3828 N N . GLY B 1 241 ? 1.467 -10.891 -19.734 1 98.69 241 GLY B N 1
ATOM 3829 C CA . GLY B 1 241 ? 1.499 -10.727 -18.281 1 98.69 241 GLY B CA 1
ATOM 3830 C C . GLY B 1 241 ? 2.703 -11.383 -17.641 1 98.69 241 GLY B C 1
ATOM 3831 O O . GLY B 1 241 ? 3.312 -10.812 -16.734 1 98.69 241 GLY B O 1
ATOM 3832 N N . GLY B 1 242 ? 3.016 -12.539 -18.078 1 98.81 242 GLY B N 1
ATOM 3833 C CA . GLY B 1 242 ? 4.195 -13.234 -17.578 1 98.81 242 GLY B CA 1
ATOM 3834 C C . GLY B 1 242 ? 5.484 -12.484 -17.844 1 98.81 242 GLY B C 1
ATOM 3835 O O . GLY B 1 242 ? 6.391 -12.477 -17.016 1 98.81 242 GLY B O 1
ATOM 3836 N N . ASP B 1 243 ? 5.555 -11.867 -18.984 1 98.75 243 ASP B N 1
ATOM 3837 C CA . ASP B 1 243 ? 6.715 -11.055 -19.344 1 98.75 243 ASP B CA 1
ATOM 3838 C C . ASP B 1 243 ? 6.871 -9.883 -18.375 1 98.75 243 ASP B C 1
ATOM 3840 O O . ASP B 1 243 ? 7.977 -9.609 -17.891 1 98.75 243 ASP B O 1
ATOM 3844 N N . LYS B 1 244 ? 5.785 -9.242 -18.031 1 98.69 244 LYS B N 1
ATOM 3845 C CA . LYS B 1 244 ? 5.797 -8.133 -17.078 1 98.69 244 LYS B CA 1
ATOM 3846 C C . LYS B 1 244 ? 6.281 -8.602 -15.703 1 98.69 244 LYS B C 1
ATOM 3848 O O . LYS B 1 244 ? 7.086 -7.918 -15.062 1 98.69 244 LYS B O 1
ATOM 3853 N N . ILE B 1 245 ? 5.754 -9.711 -15.32 1 98.88 245 ILE B N 1
ATOM 3854 C CA . ILE B 1 245 ? 6.113 -10.25 -14.008 1 98.88 245 ILE B CA 1
ATOM 3855 C C . ILE B 1 245 ? 7.621 -10.484 -13.945 1 98.88 245 ILE B C 1
ATOM 3857 O O . ILE B 1 245 ? 8.281 -10.07 -12.992 1 98.88 245 ILE B O 1
ATOM 3861 N N . THR B 1 246 ? 8.211 -11.133 -14.977 1 98.88 246 THR B N 1
ATOM 3862 C CA . THR B 1 246 ? 9.625 -11.492 -14.945 1 98.88 246 THR B CA 1
ATOM 3863 C C . THR B 1 246 ? 10.5 -10.258 -15.141 1 98.88 246 THR B C 1
ATOM 3865 O O . THR B 1 246 ? 11.617 -10.195 -14.617 1 98.88 246 THR B O 1
ATOM 3868 N N . ASP B 1 247 ? 9.984 -9.195 -15.828 1 98.75 247 ASP B N 1
ATOM 3869 C CA . ASP B 1 247 ? 10.688 -7.922 -15.875 1 98.75 247 ASP B CA 1
ATOM 3870 C C . ASP B 1 247 ? 10.836 -7.324 -14.477 1 98.75 247 ASP B C 1
ATOM 3872 O O . ASP B 1 247 ? 11.898 -6.809 -14.125 1 98.75 247 ASP B O 1
ATOM 3876 N N . ALA B 1 248 ? 9.797 -7.406 -13.75 1 98.62 248 ALA B N 1
ATOM 3877 C CA . ALA B 1 248 ? 9.836 -6.879 -12.391 1 98.62 248 ALA B CA 1
ATOM 3878 C C . ALA B 1 248 ? 10.82 -7.668 -11.523 1 98.62 248 ALA B C 1
ATOM 3880 O O . ALA B 1 248 ? 11.57 -7.086 -10.742 1 98.62 248 ALA B O 1
ATOM 3881 N N . ILE B 1 249 ? 10.781 -8.969 -11.68 1 98.88 249 ILE B N 1
ATOM 3882 C CA . ILE B 1 249 ? 11.727 -9.812 -10.945 1 98.88 249 ILE B CA 1
ATOM 3883 C C . ILE B 1 249 ? 13.156 -9.398 -11.281 1 98.88 249 ILE B C 1
ATOM 3885 O O . ILE B 1 249 ? 13.977 -9.195 -10.383 1 98.88 249 ILE B O 1
ATOM 3889 N N . MET B 1 250 ? 13.453 -9.188 -12.547 1 98.75 250 MET B N 1
ATOM 3890 C CA . MET B 1 250 ? 14.805 -8.836 -12.977 1 98.75 250 MET B CA 1
ATOM 3891 C C . MET B 1 250 ? 15.18 -7.441 -12.492 1 98.75 250 MET B C 1
ATOM 3893 O O . MET B 1 250 ? 16.344 -7.188 -12.141 1 98.75 250 MET B O 1
ATOM 3897 N N . ARG B 1 251 ? 14.227 -6.574 -12.469 1 97.88 251 ARG B N 1
ATOM 3898 C CA . ARG B 1 251 ? 14.5 -5.242 -11.938 1 97.88 251 ARG B CA 1
ATOM 3899 C C . ARG B 1 251 ? 14.906 -5.312 -10.469 1 97.88 251 ARG B C 1
ATOM 3901 O O . ARG B 1 251 ? 15.828 -4.613 -10.039 1 97.88 251 ARG B O 1
ATOM 3908 N N . ILE B 1 252 ? 14.242 -6.129 -9.742 1 98.19 252 ILE B N 1
ATOM 3909 C CA . ILE B 1 252 ? 14.555 -6.273 -8.32 1 98.19 252 ILE B CA 1
ATOM 3910 C C . ILE B 1 252 ? 15.93 -6.914 -8.156 1 98.19 252 ILE B C 1
ATOM 3912 O O . ILE B 1 252 ? 16.75 -6.426 -7.379 1 98.19 252 ILE B O 1
ATOM 3916 N N . MET B 1 253 ? 16.203 -7.93 -8.914 1 98.12 253 MET B N 1
ATOM 3917 C CA . MET B 1 253 ? 17.484 -8.625 -8.82 1 98.12 253 MET B CA 1
ATOM 3918 C C . MET B 1 253 ? 18.641 -7.688 -9.148 1 98.12 253 MET B C 1
ATOM 3920 O O . MET B 1 253 ? 19.719 -7.789 -8.562 1 98.12 253 MET B O 1
ATOM 3924 N N . ASN B 1 254 ? 18.375 -6.723 -10 1 96.25 254 ASN B N 1
ATOM 3925 C CA . ASN B 1 254 ? 19.453 -5.875 -10.508 1 96.25 254 ASN B CA 1
ATOM 3926 C C . ASN B 1 254 ? 19.578 -4.59 -9.688 1 96.25 254 ASN B C 1
ATOM 3928 O O . ASN B 1 254 ? 20.641 -3.971 -9.672 1 96.25 254 ASN B O 1
ATOM 3932 N N . ASN B 1 255 ? 18.469 -4.258 -8.969 1 93.44 255 ASN B N 1
ATOM 3933 C CA . ASN B 1 255 ? 18.484 -2.889 -8.461 1 93.44 255 ASN B CA 1
ATOM 3934 C C . ASN B 1 255 ? 18.234 -2.846 -6.953 1 93.44 255 ASN B C 1
ATOM 3936 O O . ASN B 1 255 ? 18.484 -1.83 -6.305 1 93.44 255 ASN B O 1
ATOM 3940 N N . TYR B 1 256 ? 17.719 -3.881 -6.418 1 96.12 256 TYR B N 1
ATOM 3941 C CA . TYR B 1 256 ? 17.359 -3.852 -5.004 1 96.12 256 TYR B CA 1
ATOM 3942 C C . TYR B 1 256 ? 18.484 -4.441 -4.148 1 96.12 256 TYR B C 1
ATOM 3944 O O . TYR B 1 256 ? 19.016 -5.504 -4.465 1 96.12 256 TYR B O 1
ATOM 3952 N N . ASP B 1 257 ? 18.828 -3.688 -3.066 1 94.5 257 ASP B N 1
ATOM 3953 C CA . ASP B 1 257 ? 19.75 -4.207 -2.066 1 94.5 257 ASP B CA 1
ATOM 3954 C C . ASP B 1 257 ? 19.016 -5.008 -0.995 1 94.5 257 ASP B C 1
ATOM 3956 O O . ASP B 1 257 ? 18.453 -4.434 -0.068 1 94.5 257 ASP B O 1
ATOM 3960 N N . PHE B 1 258 ? 19.156 -6.293 -1.025 1 95.5 258 PHE B N 1
ATOM 3961 C CA . PHE B 1 258 ? 18.406 -7.184 -0.151 1 95.5 258 PHE B CA 1
ATOM 3962 C C . PHE B 1 258 ? 18.906 -7.09 1.283 1 95.5 258 PHE B C 1
ATOM 3964 O O . PHE B 1 258 ? 18.281 -7.602 2.207 1 95.5 258 PHE B O 1
ATOM 3971 N N . ASN B 1 259 ? 19.984 -6.348 1.539 1 92.19 259 ASN B N 1
ATOM 3972 C CA . ASN B 1 259 ? 20.5 -6.141 2.889 1 92.19 259 ASN B CA 1
ATOM 3973 C C . ASN B 1 259 ? 20 -4.824 3.48 1 92.19 259 ASN B C 1
ATOM 3975 O O . ASN B 1 259 ? 20.266 -4.523 4.648 1 92.19 259 ASN B O 1
ATOM 3979 N N . SER B 1 260 ? 19.297 -3.941 2.736 1 89.44 260 SER B N 1
ATOM 3980 C CA . SER B 1 260 ? 18.906 -2.594 3.143 1 89.44 260 SER B CA 1
ATOM 3981 C C . SER B 1 260 ? 17.734 -2.621 4.117 1 89.44 260 SER B C 1
ATOM 3983 O O . SER B 1 260 ? 17.516 -1.655 4.852 1 89.44 260 SER B O 1
ATOM 3985 N N . GLN B 1 261 ? 17 -3.57 4.293 1 87.44 261 GLN B N 1
ATOM 3986 C CA . GLN B 1 261 ? 15.781 -3.658 5.102 1 87.44 261 GLN B CA 1
ATOM 3987 C C . GLN B 1 261 ? 14.75 -2.627 4.656 1 87.44 261 GLN B C 1
ATOM 3989 O O . GLN B 1 261 ? 13.961 -2.135 5.473 1 87.44 261 GLN B O 1
ATOM 3994 N N . LYS B 1 262 ? 14.797 -2.195 3.424 1 92.12 262 LYS B N 1
ATOM 3995 C CA . LYS B 1 262 ? 13.867 -1.232 2.842 1 92.12 262 LYS B CA 1
ATOM 3996 C C . LYS B 1 262 ? 12.656 -1.936 2.232 1 92.12 262 LYS B C 1
ATOM 3998 O O . LYS B 1 262 ? 12.781 -3.021 1.665 1 92.12 262 LYS B O 1
ATOM 4003 N N . THR B 1 263 ? 11.5 -1.312 2.469 1 97.69 263 THR B N 1
ATOM 4004 C CA . THR B 1 263 ? 10.328 -1.749 1.721 1 97.69 263 THR B CA 1
ATOM 4005 C C . THR B 1 263 ? 10.094 -0.854 0.506 1 97.69 263 THR B C 1
ATOM 4007 O O . THR B 1 263 ? 9.57 0.252 0.635 1 97.69 263 THR B O 1
ATOM 4010 N N . GLU B 1 264 ? 10.555 -1.38 -0.581 1 98 264 GLU B N 1
ATOM 4011 C CA . GLU B 1 264 ? 10.383 -0.723 -1.874 1 98 264 GLU B CA 1
ATOM 4012 C C . GLU B 1 264 ? 9.336 -1.44 -2.723 1 98 264 GLU B C 1
ATOM 4014 O O . GLU B 1 264 ? 9.305 -2.672 -2.766 1 98 264 GLU B O 1
ATOM 4019 N N . ILE B 1 265 ? 8.453 -0.652 -3.316 1 98.38 265 ILE B N 1
ATOM 4020 C CA . ILE B 1 265 ? 7.422 -1.231 -4.168 1 98.38 265 ILE B CA 1
ATOM 4021 C C . ILE B 1 265 ? 7.801 -1.049 -5.637 1 98.38 265 ILE B C 1
ATOM 4023 O O . ILE B 1 265 ? 8.094 0.066 -6.074 1 98.38 265 ILE B O 1
ATOM 4027 N N . PHE B 1 266 ? 7.797 -2.199 -6.379 1 96.31 266 PHE B N 1
ATOM 4028 C CA . PHE B 1 266 ? 8.094 -2.221 -7.809 1 96.31 266 PHE B CA 1
ATOM 4029 C C . PHE B 1 266 ? 6.812 -2.398 -8.617 1 96.31 266 PHE B C 1
ATOM 4031 O O . PHE B 1 266 ? 5.98 -3.25 -8.305 1 96.31 266 PHE B O 1
ATOM 4038 N N . ALA B 1 267 ? 6.617 -1.509 -9.547 1 93.31 267 ALA B N 1
ATOM 4039 C CA . ALA B 1 267 ? 5.477 -1.626 -10.453 1 93.31 267 ALA B CA 1
ATOM 4040 C C . ALA B 1 267 ? 5.891 -1.355 -11.891 1 93.31 267 ALA B C 1
ATOM 4042 O O . ALA B 1 267 ? 6.883 -0.67 -12.141 1 93.31 267 ALA B O 1
#

pLDDT: mean 82.91, std 29.78, range [17.31, 99.0]

Radius of gyration: 29.37 Å; Cα contacts (8 Å, |Δi|>4): 826; chains: 2; bounding box: 73×71×114 Å

Solvent-accessible surface area (backbone atoms only — not comparable to full-atom values): 30199 Å² total; per-residue (Å²): 142,76,93,74,83,69,91,75,77,79,79,77,77,80,76,81,71,80,68,89,70,83,89,84,71,90,67,69,88,65,71,81,73,76,81,80,79,86,80,81,85,66,78,78,72,62,72,70,52,79,70,62,66,90,67,64,52,20,39,35,37,39,36,10,32,75,54,38,23,51,85,58,28,46,88,87,38,46,29,25,62,57,44,36,60,72,68,48,58,90,74,44,44,74,46,80,59,27,38,62,76,35,33,50,69,43,41,59,75,66,34,62,87,65,59,59,89,68,55,50,34,39,40,38,39,62,40,59,49,45,50,61,72,52,51,65,57,39,70,36,76,30,68,20,23,37,54,23,37,48,56,49,47,54,53,36,50,53,50,39,53,49,47,51,53,36,50,56,59,58,53,69,69,74,51,50,53,34,39,37,45,60,51,62,64,57,63,59,100,40,72,64,32,49,33,50,42,52,56,45,46,50,47,36,48,42,50,52,50,52,28,56,75,64,30,23,34,32,40,34,35,39,72,57,54,75,47,78,67,28,35,52,49,49,79,39,38,11,38,59,26,18,46,53,53,36,50,51,54,52,48,43,72,67,68,55,64,83,83,67,60,51,23,36,53,44,106,135,81,87,80,74,80,84,82,75,79,79,74,78,77,76,79,74,82,73,90,73,87,84,77,83,70,74,66,89,69,72,84,71,78,78,87,79,71,88,76,82,62,77,78,70,61,67,70,50,81,70,62,66,89,65,64,53,20,39,34,39,38,35,9,31,77,54,39,23,51,85,58,29,45,90,90,38,45,29,25,61,57,43,35,61,70,68,48,59,88,74,43,46,73,47,81,62,26,38,61,77,34,32,49,68,43,40,60,76,66,34,59,87,65,60,61,88,69,54,50,34,40,38,38,40,63,40,59,49,46,50,60,71,51,51,67,58,40,70,38,76,32,68,20,23,37,52,22,39,48,56,49,47,54,54,38,50,54,49,37,54,48,46,51,54,37,48,54,60,58,53,68,69,72,49,49,53,34,40,36,45,60,49,60,62,56,64,60,102,41,72,65,30,50,32,50,42,51,55,46,46,50,48,36,50,41,49,51,51,51,27,56,76,65,30,23,34,31,41,35,35,39,70,57,56,77,49,78,66,27,35,52,48,49,80,40,39,10,38,59,26,18,46,54,52,36,51,51,51,51,48,41,72,63,68,55,63,82,85,67,60,53,23,35,52,45,107

Sequence (534 aa):
MRTIVTLVSSITITIILSAFRSSNMLKGLASLIPNASKTSRSSVDAAMSHTTSGQPVHIVLVGDSIFDNEVYVGRSGKSVIKHLNDKIPTEWKASLIAIDGDVVEGVIRRQIGRIPKDATHIFLSIGGNDALGAQGVTSKSVGSVAEALIALSAVRKRFKNSYDEMLKQLLKLKLPTTICTIYNPSYGDSPQQTVASMGLTALNDAIIEAALRNHLPVIDLKTMFSSPKDYANPIEPSTQGGDKITDAIMRIMNNYDFNSQKTEIFAMRTIVTLVSSITITIILSAFRSSNMLKGLASLIPNASKTSRSSVDAAMSHTTSGQPVHIVLVGDSIFDNEVYVGRSGKSVIKHLNDKIPTEWKASLIAIDGDVVEGVIRRQIGRIPKDATHIFLSIGGNDALGAQGVTSKSVGSVAEALIALSAVRKRFKNSYDEMLKQLLKLKLPTTICTIYNPSYGDSPQQTVASMGLTALNDAIIEAALRNHLPVIDLKTMFSSPKDYANPIEPSTQGGDKITDAIMRIMNNYDFNSQKTEIFA

Nearest PDB structures (foldseek):
  5mal-assembly2_B  TM=7.104E-01  e=4.907E-10  Streptomyces rimosus
  4hyq-assembly1_A  TM=6.832E-01  e=9.568E-09  Streptomyces albidoflavus
  6pfx-assembly2_B  TM=5.792E-01  e=1.779E-02  Enterococcus faecium TX0133a04
  8f9p-assembly1_A  TM=4.854E-01  e=6.107E-03  Canis lupus familiaris
  6o93-assembly1_A  TM=5.503E-01  e=1.057E-01  Enterococcus faecalis V583

Foldseek 3Di:
DDDDDDDPDCPVPPPCPDDPDDDDDDPDDPDDDDPPDDPDPPDPPPLVPDVPPPAAAEEEEEEACQQVVDVLQPPVFDGLQRLLCVPDPPRHHYYYQHYHLDALVCRVVPGLVVPDPSHAEYEYEHHVSLLVVVVVLVVDDDDDPVRSVVSLVVSLVVLLVSNLVSVVSNCVSVHQYEYEQAAQFCPDPDVVSVSRVVSSVSNSVSVLVSCLVQLHEYEYLNVQPDDPQQASHRRHGYSNVSNSVSVQVVCCVRPPDSVPSHHHYTD/DDDPDDDPDPPCPPPPPDDDDDDDDPDDDPDDPPPPDDPDPPDPPPLVPDVPPPAAAEEEEEEACQQVVDVLQPPVFDGLQRLLCVPDPPRHHYYYQYYHLDALVCRVVPGLVVDDPSHAEYEYEHHVSLLVVVVVLLVDDDDDPVRSVVSLVVSLVVLLVSNLVSVVSNCVSVHQYEYEQAAQFCPDPDVVSVSRVVSSVSNSVSVLVSCLVQLHEYEYLNVQPDDPQQASHRRHGYSNVSNSVSVQVVCCVRPPDSVPSHYHYTD

InterPro domains:
  IPR013830 SGNH hydrolase-type esterase domain [PF13472] (62-230)
  IPR036514 SGNH hydrolase superfamily [G3DSA:3.40.50.1110] (31-253)

=== Feature glossary ===
Legend for the data blocks above and below:

— What the protein is —

Sequence gives the chain of amino acids in standard one-letter code (A=alanine, C=cysteine, …, Y=tyrosine), read N→C. It is the only feature that is directly encoded by the gene; all structural features are derived from the folded form of this sequence.

The annotation block draws on four external resources. InterPro: which protein families and domains the sequence belongs to. GO: standardized terms for what the protein does, what process it participates in, and where in the cell it acts. CATH: which structural fold it has in the CATH hierarchy. Organism: the species of origin.

— Where its atoms are —

Atomic coordinates in PDBx/mmCIF format — the same representation the Protein Data Bank distributes. Each line of the _atom_site loop places one backbone atom in Cartesian space (units: ångströms, origin: arbitrary).

Six rendered views show the 3D structure from the faces of a cube — i.e. along ±x, ±y, ±z. Rendering representation is drawn randomly per protein from cartoon (secondary-structure ribbons), sticks (backbone bonds), or molecular surface; coloring is either N→C rainbow (blue at the N-terminus through red at the C-terminus) or one color per chain.

— Local backbone conformation —

DSSP 8-state secondary structure assigns each residue one of H (α-helix), G (3₁₀-helix), I (π-helix), E (extended β-strand), B (isolated β-bridge), T (hydrogen-bonded turn), S (bend), or '-' (coil). The assignment is computed from backbone hydrogen-bond geometry via the Kabsch–Sander algorithm.

P-SEA three-state annotation labels each residue as helix, strand, or coil based purely on the geometry of the Cα trace. It serves as a fallback when the full backbone (and thus DSSP) is unavailable.

φ (phi) and ψ (psi) are the two rotatable backbone dihedrals per residue: φ is the C(i-1)–N–Cα–C torsion, ψ is the N–Cα–C–N(i+1) torsion, both in degrees on (−180°, 180°]. α-helical residues cluster near (−60°, −45°); β-strand residues near (−120°, +130°). A Ramachandran plot is simply a scatter of (φ, ψ) for every residue.

— Global shape and packing —

Radius of gyration (Rg) is the root-mean-square distance of Cα atoms from their centroid — a single number for overall size and compactness. A globular domain of N residues has Rg ≈ 2.2·N^0.38 Å; an extended or disordered chain has a much larger Rg. The Cα contact count is the number of residue pairs whose Cα atoms are within 8 Å and are more than four positions apart in sequence — a standard proxy for tertiary packing density. The bounding box is the smallest axis-aligned box enclosing all Cα atoms.

Accessible surface area quantifies burial. A residue with SASA near zero is packed into the hydrophobic core; one with SASA >100 Å² sits on the surface. Computed here via the Shrake–Rupley numerical algorithm with a 1.4 Å probe.

The contact map is a binary N×N matrix image: pixel (i, j) is dark where Cα_i and Cα_j are within 8 Å and |i−j|>4. Because the |i−j|>4 filter removes local helical contacts, off-diagonal stripes parallel to the main diagonal indicate parallel β-sheets; stripes perpendicular to it indicate antiparallel β-sheets. The Ramachandran plot scatters every residue's (φ, ψ) pair against the sterically allowed regions. The PAE heatmap renders the predicted-aligned-error matrix.

— Structural neighborhood —

A 3Di character summarizes, for each residue, the relative orientation of the Cα frame of its nearest spatial neighbor. Because it encodes fold topology rather than chemistry, 3Di alignments detect remote structural similarity that sequence alignment misses.

Structural nearest neighbors (via Foldseek easy-search vs the PDB). Reported per hit: target PDB id, E-value, and alignment TM-score. A TM-score above ~0.5 is the conventional threshold for 'same fold'.

— Confidence and disorder —

For AlphaFold models, the B-factor field carries pLDDT — the model's own estimate of local accuracy on a 0–100 scale. Regions with pLDDT<50 should be treated as essentially unmodeled; they often correspond to intrinsically disordered segments.

B-factor (Debye–Waller factor) reflects atomic displacement in the crystal lattice. It is an experimental observable (units Å²), not a prediction; low values mean the atom is pinned down, high values mean it moves or is heterogeneous across the crystal.

Predicted Aligned Error (PAE) is an AlphaFold confidence matrix: entry (i, j) is the expected error in the position of residue j, in ångströms, when the prediction is superimposed on the true structure at residue i. Low PAE within a block of residues means that block is internally rigid and well-predicted; high PAE between two blocks means their relative placement is uncertain even if each block individually is confident.